Protein AF-A0A8T3KPF3-F1 (afdb_monomer)

Structure (mmCIF, N/CA/C/O backbone):
data_AF-A0A8T3KPF3-F1
#
_entry.id   AF-A0A8T3KPF3-F1
#
loop_
_atom_site.group_PDB
_atom_site.id
_atom_site.type_symbol
_atom_site.label_atom_id
_atom_site.label_alt_id
_atom_site.label_comp_id
_atom_site.label_asym_id
_atom_site.label_entity_id
_atom_site.label_seq_id
_atom_site.pdbx_PDB_ins_code
_atom_site.Cartn_x
_atom_site.Cartn_y
_atom_site.Cartn_z
_atom_site.occupancy
_atom_site.B_iso_or_equiv
_atom_site.auth_seq_id
_atom_site.auth_comp_id
_atom_site.auth_asym_id
_atom_site.auth_atom_id
_atom_site.pdbx_PDB_model_num
ATOM 1 N N . MET A 1 1 ? -35.225 -35.024 54.963 1.00 36.00 1 MET A N 1
ATOM 2 C CA . MET A 1 1 ? -33.864 -34.561 55.303 1.00 36.00 1 MET A CA 1
ATOM 3 C C . MET A 1 1 ? -32.911 -35.135 54.272 1.00 36.00 1 MET A C 1
ATOM 5 O O . MET A 1 1 ? -32.465 -36.262 54.427 1.00 36.00 1 MET A O 1
ATOM 9 N N . ILE A 1 2 ? -32.685 -34.400 53.186 1.00 33.66 2 ILE A N 1
ATOM 10 C CA . ILE A 1 2 ? -31.571 -34.663 52.273 1.00 33.66 2 ILE A CA 1
ATOM 11 C C . ILE A 1 2 ? -30.389 -33.929 52.906 1.00 33.66 2 ILE A C 1
ATOM 13 O O . ILE A 1 2 ? -30.493 -32.730 53.164 1.00 33.66 2 ILE A O 1
ATOM 17 N N . LYS A 1 3 ? -29.341 -34.662 53.288 1.00 36.44 3 LYS A N 1
ATOM 18 C CA . LYS A 1 3 ? -28.095 -34.056 53.758 1.00 36.44 3 LYS A CA 1
ATOM 19 C C . LYS A 1 3 ? -27.472 -33.318 52.574 1.00 36.44 3 LYS A C 1
ATOM 21 O O . LYS A 1 3 ? -27.215 -33.933 51.545 1.00 36.44 3 LYS A O 1
ATOM 26 N N . ASN A 1 4 ? -27.267 -32.013 52.730 1.00 40.88 4 ASN A N 1
ATOM 27 C CA . ASN A 1 4 ? -26.287 -31.277 51.943 1.00 40.88 4 ASN A CA 1
ATOM 28 C C . ASN A 1 4 ? -24.912 -31.770 52.395 1.00 40.88 4 ASN A C 1
ATOM 30 O O . ASN A 1 4 ? -24.391 -31.289 53.400 1.00 40.88 4 ASN A O 1
ATOM 34 N N . ASP A 1 5 ? -24.358 -32.749 51.689 1.00 41.69 5 ASP A N 1
ATOM 35 C CA . ASP A 1 5 ? -22.929 -33.018 51.764 1.00 41.69 5 ASP A CA 1
ATOM 36 C C . ASP A 1 5 ? -22.242 -31.923 50.939 1.00 41.69 5 ASP A C 1
ATOM 38 O O . ASP A 1 5 ? -22.226 -31.950 49.708 1.00 41.69 5 ASP A O 1
ATOM 42 N N . SER A 1 6 ? -21.748 -30.889 51.623 1.00 44.34 6 SER A N 1
ATOM 43 C CA . SER A 1 6 ? -20.812 -29.941 51.031 1.00 44.34 6 SER A CA 1
ATOM 44 C C . SER A 1 6 ? -19.500 -30.683 50.798 1.00 44.34 6 SER A C 1
ATOM 46 O O . SER A 1 6 ? -18.752 -30.936 51.741 1.00 44.34 6 SER A O 1
ATOM 48 N N . TYR A 1 7 ? -19.236 -31.073 49.554 1.00 49.81 7 TYR A N 1
ATOM 49 C CA . TYR A 1 7 ? -17.901 -31.493 49.152 1.00 49.81 7 TYR A CA 1
ATOM 50 C C . TYR A 1 7 ? -16.975 -30.274 49.255 1.00 49.81 7 TYR A C 1
ATOM 52 O O . TYR A 1 7 ? -16.998 -29.396 48.395 1.00 49.81 7 TYR A O 1
ATOM 60 N N . GLU A 1 8 ? -16.199 -30.196 50.336 1.00 51.09 8 GLU A N 1
ATOM 61 C CA . GLU A 1 8 ? -15.016 -29.340 50.400 1.00 51.09 8 GLU A CA 1
ATOM 62 C C . GLU A 1 8 ? -13.982 -29.940 49.447 1.00 51.09 8 GLU A C 1
ATOM 64 O O . GLU A 1 8 ? -13.405 -30.996 49.708 1.00 51.09 8 GLU A O 1
ATOM 69 N N . PHE A 1 9 ? -13.807 -29.306 48.291 1.00 61.09 9 PHE A N 1
ATOM 70 C CA . PHE A 1 9 ? -12.698 -29.630 47.412 1.00 61.09 9 PHE A CA 1
ATOM 71 C C . PHE A 1 9 ? -11.427 -28.991 47.971 1.00 61.09 9 PHE A C 1
ATOM 73 O O . PHE A 1 9 ? -11.383 -27.781 48.183 1.00 61.09 9 PHE A O 1
ATOM 80 N N . ASP A 1 10 ? -10.400 -29.808 48.189 1.00 79.00 10 ASP A N 1
ATOM 81 C CA . ASP A 1 10 ? -9.065 -29.330 48.533 1.00 79.00 10 ASP A CA 1
ATOM 82 C C . ASP A 1 10 ? -8.469 -28.581 47.328 1.00 79.00 10 ASP A C 1
ATOM 84 O O . ASP A 1 10 ? -8.358 -29.132 46.225 1.00 79.00 10 ASP A O 1
ATOM 88 N N . ALA A 1 11 ? -8.127 -27.307 47.530 1.00 74.31 11 ALA A N 1
ATOM 89 C CA . ALA A 1 11 ? -7.585 -26.442 46.489 1.00 74.31 11 ALA A CA 1
ATOM 90 C C . ALA A 1 11 ? -6.281 -27.006 45.904 1.00 74.31 11 ALA A C 1
ATOM 92 O O . ALA A 1 11 ? -6.088 -26.937 44.689 1.00 74.31 11 ALA A O 1
ATOM 93 N N . ASP A 1 12 ? -5.443 -27.643 46.726 1.00 77.44 12 ASP A N 1
ATOM 94 C CA . ASP A 1 12 ? -4.173 -28.222 46.281 1.00 77.44 12 ASP A CA 1
ATOM 95 C C . ASP A 1 12 ? -4.405 -29.439 45.375 1.00 77.44 12 ASP A C 1
ATOM 97 O O . ASP A 1 12 ? -3.688 -29.650 44.395 1.00 77.44 12 ASP A O 1
ATOM 101 N N . VAL A 1 13 ? -5.460 -30.217 45.640 1.00 81.19 13 VAL A N 1
ATOM 102 C CA . VAL A 1 13 ? -5.858 -31.351 44.791 1.00 81.19 13 VAL A CA 1
ATOM 103 C C . VAL A 1 13 ? -6.351 -30.864 43.429 1.00 81.19 13 VAL A C 1
ATOM 105 O O . VAL A 1 13 ? -6.004 -31.455 42.406 1.00 81.19 13 VAL A O 1
ATOM 108 N N . ILE A 1 14 ? -7.120 -29.771 43.391 1.00 78.62 14 ILE A N 1
ATOM 109 C CA . ILE A 1 14 ? -7.579 -29.171 42.131 1.00 78.62 14 ILE A CA 1
ATOM 110 C C . ILE A 1 14 ? -6.399 -28.596 41.341 1.00 78.62 14 ILE A C 1
ATOM 112 O O . ILE A 1 14 ? -6.307 -28.830 40.137 1.00 78.62 14 ILE A O 1
ATOM 116 N N . ILE A 1 15 ? -5.495 -27.864 41.997 1.00 76.56 15 ILE A N 1
ATOM 117 C CA . ILE A 1 15 ? -4.329 -27.253 41.346 1.00 76.56 15 ILE A CA 1
ATOM 118 C C . ILE A 1 15 ? -3.427 -28.334 40.747 1.00 76.56 15 ILE A C 1
ATOM 120 O O . ILE A 1 15 ? -3.100 -28.261 39.562 1.00 76.56 15 ILE A O 1
ATOM 124 N N . ASN A 1 16 ? -3.097 -29.377 41.513 1.00 77.31 16 ASN A N 1
ATOM 125 C CA . ASN A 1 16 ? -2.282 -30.484 41.013 1.00 77.31 16 ASN A CA 1
ATOM 126 C C . ASN A 1 16 ? -2.978 -31.232 39.869 1.00 77.31 16 ASN A C 1
ATOM 128 O O . ASN A 1 16 ? -2.337 -31.566 38.878 1.00 77.31 16 ASN A O 1
ATOM 132 N N . TRP A 1 17 ? -4.299 -31.423 39.932 1.00 83.06 17 TRP A N 1
ATOM 133 C CA . TRP A 1 17 ? -5.056 -32.016 38.826 1.00 83.06 17 TRP A CA 1
ATOM 134 C C . TRP A 1 17 ? -5.018 -31.155 37.550 1.00 83.06 17 TRP A C 1
ATOM 136 O O . TRP A 1 17 ? -4.833 -31.685 36.450 1.00 83.06 17 TRP A O 1
ATOM 146 N N . LEU A 1 18 ? -5.141 -29.830 37.680 1.00 79.81 18 LEU A N 1
ATOM 147 C CA . LEU A 1 18 ? -5.046 -28.896 36.555 1.00 79.81 18 LEU A CA 1
ATOM 148 C C . LEU A 1 18 ? -3.642 -28.873 35.930 1.00 79.81 18 LEU A C 1
ATOM 150 O O . LEU A 1 18 ? -3.539 -28.723 34.713 1.00 79.81 18 LEU A O 1
ATOM 154 N N . ILE A 1 19 ? -2.584 -29.053 36.725 1.00 76.69 19 ILE A N 1
ATOM 155 C CA . ILE A 1 19 ? -1.193 -29.121 36.247 1.00 76.69 19 ILE A CA 1
ATOM 156 C C . ILE A 1 19 ? -0.899 -30.483 35.603 1.00 76.69 19 ILE A C 1
ATOM 158 O O . ILE A 1 19 ? -0.459 -30.549 34.458 1.00 76.69 19 ILE A O 1
ATOM 162 N N . GLU A 1 20 ? -1.147 -31.579 36.322 1.00 78.69 20 GLU A N 1
ATOM 163 C CA . GLU A 1 20 ? -0.654 -32.914 35.958 1.00 78.69 20 GLU A CA 1
ATOM 164 C C . GLU A 1 20 ? -1.569 -33.660 34.985 1.00 78.69 20 GLU A C 1
ATOM 166 O O . GLU A 1 20 ? -1.090 -34.426 34.152 1.00 78.69 20 GLU A O 1
ATOM 171 N N . SER A 1 21 ? -2.888 -33.476 35.105 1.00 78.62 21 SER A N 1
ATOM 172 C CA . SER A 1 21 ? -3.870 -34.257 34.339 1.00 78.62 21 SER A CA 1
ATOM 173 C C . SER A 1 21 ? -4.486 -33.482 33.179 1.00 78.62 21 SER A C 1
ATOM 175 O O . SER A 1 21 ? -4.830 -34.086 32.167 1.00 78.62 21 SER A O 1
ATOM 177 N N . GLN A 1 22 ? -4.667 -32.167 33.329 1.00 76.06 22 GLN A N 1
ATOM 178 C CA . GLN A 1 22 ? -5.282 -31.322 32.297 1.00 76.06 22 GLN A CA 1
ATOM 179 C C . GLN A 1 22 ? -4.276 -30.463 31.527 1.00 76.06 22 GLN A C 1
ATOM 181 O O . GLN A 1 22 ? -4.659 -29.866 30.525 1.00 76.06 22 GLN A O 1
ATOM 186 N N . TYR A 1 23 ? -3.018 -30.377 31.986 1.00 75.88 23 TYR A N 1
ATOM 187 C CA . TYR A 1 23 ? -1.991 -29.481 31.433 1.00 75.88 23 TYR A CA 1
ATOM 188 C C . TYR A 1 23 ? -2.485 -28.032 31.268 1.00 75.88 23 TYR A C 1
ATOM 190 O O . TYR A 1 23 ? -2.052 -27.301 30.382 1.00 75.88 23 TYR A O 1
ATOM 198 N N . PHE A 1 24 ? -3.428 -27.625 32.120 1.00 78.38 24 PHE A N 1
ATOM 199 C CA . PHE A 1 24 ? -4.130 -26.349 32.043 1.00 78.38 24 PHE A CA 1
ATOM 200 C C . PHE A 1 24 ? -3.320 -25.213 32.686 1.00 78.38 24 PHE A C 1
ATOM 202 O O . PHE A 1 24 ? -3.465 -24.044 32.329 1.00 78.38 24 PHE A O 1
ATOM 209 N N . MET A 1 25 ? -2.435 -25.561 33.621 1.00 80.00 25 MET A N 1
ATOM 210 C CA . MET A 1 25 ? -1.477 -24.650 34.239 1.00 80.00 25 MET A CA 1
ATOM 211 C C . MET A 1 25 ? -0.065 -25.231 34.160 1.00 80.00 25 MET A C 1
ATOM 213 O O . MET A 1 25 ? 0.122 -26.444 34.228 1.00 80.00 25 MET A O 1
ATOM 217 N N . ALA A 1 26 ? 0.923 -24.352 34.041 1.00 78.44 26 ALA A N 1
ATOM 218 C CA . ALA A 1 26 ? 2.338 -24.667 34.060 1.00 78.44 26 ALA A CA 1
ATOM 219 C C . ALA A 1 26 ? 3.015 -23.924 35.226 1.00 78.44 26 ALA A C 1
ATOM 221 O O . ALA A 1 26 ? 2.761 -22.732 35.419 1.00 78.44 26 ALA A O 1
ATOM 222 N N . PRO A 1 27 ? 3.879 -24.591 36.006 1.00 76.31 27 PRO A N 1
ATOM 223 C CA . PRO A 1 27 ? 4.691 -23.914 37.006 1.00 76.31 27 PRO A CA 1
ATOM 224 C C . PRO A 1 27 ? 5.767 -23.063 36.326 1.00 76.31 27 PRO A C 1
ATOM 226 O O . PRO A 1 27 ? 6.567 -23.574 35.542 1.00 76.31 27 PRO A O 1
ATOM 229 N N . ILE A 1 28 ? 5.797 -21.768 36.643 1.00 74.75 28 ILE A N 1
ATOM 230 C CA . ILE A 1 28 ? 6.872 -20.849 36.232 1.00 74.75 28 ILE A CA 1
ATOM 231 C C . ILE A 1 28 ? 8.009 -20.900 37.259 1.00 74.75 28 ILE A C 1
ATOM 233 O O . ILE A 1 28 ? 9.189 -20.868 36.911 1.00 74.75 28 ILE A O 1
ATOM 237 N N . SER A 1 29 ? 7.649 -20.999 38.540 1.00 72.56 29 SER A N 1
ATOM 238 C CA . SER A 1 29 ? 8.565 -21.103 39.676 1.00 72.56 29 SER A CA 1
ATOM 239 C C . SER A 1 29 ? 7.981 -22.055 40.731 1.00 72.56 29 SER A C 1
ATOM 241 O O . SER A 1 29 ? 6.898 -22.606 40.546 1.00 72.56 29 SER A O 1
ATOM 243 N N . MET A 1 30 ? 8.669 -22.259 41.862 1.00 64.19 30 MET A N 1
ATOM 244 C CA . MET A 1 30 ? 8.108 -23.045 42.978 1.00 64.19 30 MET A CA 1
ATOM 245 C C . MET A 1 30 ? 6.874 -22.396 43.633 1.00 64.19 30 MET A C 1
ATOM 247 O O . MET A 1 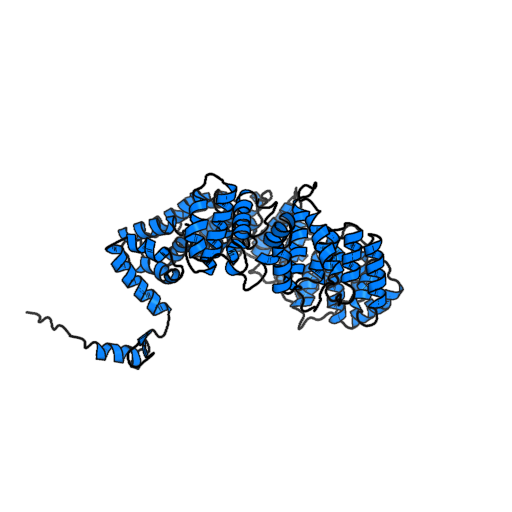30 ? 6.217 -23.055 44.434 1.00 64.19 30 MET A O 1
ATOM 251 N N . GLN A 1 31 ? 6.584 -21.123 43.345 1.00 69.56 31 GLN A N 1
ATOM 252 C CA . GLN A 1 31 ? 5.471 -20.377 43.946 1.00 69.56 31 GLN A CA 1
ATOM 253 C C . GLN A 1 31 ? 4.510 -19.777 42.912 1.00 69.56 31 GLN A C 1
ATOM 255 O O . GLN A 1 31 ? 3.416 -19.365 43.288 1.00 69.56 31 GLN A O 1
ATOM 260 N N . ASP A 1 32 ? 4.880 -19.775 41.628 1.00 74.75 32 ASP A N 1
ATOM 261 C CA . ASP A 1 32 ? 4.111 -19.124 40.570 1.00 74.75 32 ASP A CA 1
ATOM 262 C C . ASP A 1 32 ? 3.613 -20.133 39.535 1.00 74.75 32 ASP A C 1
ATOM 264 O O . ASP A 1 32 ? 4.378 -20.942 38.998 1.00 74.75 32 ASP A O 1
ATOM 268 N N . LEU A 1 33 ? 2.327 -20.026 39.213 1.00 77.88 33 LEU A N 1
ATOM 269 C CA . LEU A 1 33 ? 1.657 -20.776 38.157 1.00 77.88 33 LEU A CA 1
ATOM 270 C C . LEU A 1 33 ? 1.232 -19.812 37.047 1.00 77.88 33 LEU A C 1
ATOM 272 O O . LEU A 1 33 ? 0.751 -18.714 37.323 1.00 77.88 33 LEU A O 1
ATOM 276 N N . SER A 1 34 ? 1.344 -20.245 35.795 1.00 80.12 34 SER A N 1
ATOM 277 C CA . SER A 1 34 ? 0.687 -19.605 34.652 1.00 80.12 34 SER A CA 1
ATOM 278 C C . SER A 1 34 ? -0.264 -20.567 33.968 1.00 80.12 34 SER A C 1
ATOM 280 O O . SER A 1 34 ? -0.073 -21.779 34.011 1.00 80.12 34 SER A O 1
ATOM 282 N N . PHE A 1 35 ? -1.250 -20.039 33.251 1.00 82.88 35 PHE A N 1
ATOM 283 C CA . PHE A 1 35 ? -1.960 -20.839 32.257 1.00 82.88 35 PHE A CA 1
ATOM 284 C C . PHE A 1 35 ? -1.015 -21.215 31.113 1.00 82.88 35 PHE A C 1
ATOM 286 O O . PHE A 1 35 ? -0.095 -20.463 30.786 1.00 82.88 35 PHE A O 1
ATOM 293 N N . PHE A 1 36 ? -1.231 -22.379 30.498 1.00 80.62 36 PHE A N 1
ATOM 294 C CA . PHE A 1 36 ? -0.390 -22.828 29.380 1.00 80.62 36 PHE A CA 1
ATOM 295 C C . PHE A 1 36 ? -0.570 -21.978 28.111 1.00 80.62 36 PHE A C 1
ATOM 297 O O . PHE A 1 36 ? 0.268 -22.031 27.215 1.00 80.62 36 PHE A O 1
ATOM 304 N N . HIS A 1 37 ? -1.664 -21.213 28.024 1.00 81.19 37 HIS A N 1
ATOM 305 C CA . HIS A 1 37 ? -1.962 -20.341 26.895 1.00 81.19 37 HIS A CA 1
ATOM 306 C C . HIS A 1 37 ? -2.578 -19.016 27.358 1.00 81.19 37 HIS A C 1
ATOM 308 O O . HIS A 1 37 ? -3.448 -18.997 28.230 1.00 81.19 37 HIS A O 1
ATOM 314 N N . GLN A 1 38 ? -2.157 -17.908 26.742 1.00 83.62 38 GLN A N 1
ATOM 315 C CA . GLN A 1 38 ? -2.571 -16.550 27.115 1.00 83.62 38 GLN A CA 1
ATOM 316 C C . GLN A 1 38 ? -4.083 -16.320 26.978 1.00 83.62 38 GLN A C 1
ATOM 318 O O . GLN A 1 38 ? -4.679 -15.690 27.848 1.00 83.62 38 GLN A O 1
ATOM 323 N N . SER A 1 39 ? -4.724 -16.898 25.958 1.00 85.25 39 SER A N 1
ATOM 324 C CA . SER A 1 39 ? -6.174 -16.743 25.752 1.00 85.25 39 SER A CA 1
ATOM 325 C C . SER A 1 39 ? -7.023 -17.251 26.925 1.00 85.25 39 SER A C 1
ATOM 327 O O . SER A 1 39 ? -8.128 -16.763 27.145 1.00 85.25 39 SER A O 1
ATOM 329 N N . ILE A 1 40 ? -6.514 -18.203 27.718 1.00 85.50 40 ILE A N 1
ATOM 330 C CA . ILE A 1 40 ? -7.192 -18.675 28.933 1.00 85.50 40 ILE A CA 1
ATOM 331 C C . ILE A 1 40 ? -7.160 -17.588 30.003 1.00 85.50 40 ILE A C 1
ATOM 333 O O . ILE A 1 40 ? -8.186 -17.303 30.621 1.00 85.50 40 ILE A O 1
ATOM 337 N N . THR A 1 41 ? -5.994 -16.966 30.194 1.00 87.19 41 THR A N 1
ATOM 338 C CA . THR A 1 41 ? -5.837 -15.816 31.086 1.00 87.19 41 THR A CA 1
ATOM 339 C C . THR A 1 41 ? -6.793 -14.702 30.682 1.00 87.19 41 THR A C 1
ATOM 341 O O . THR A 1 41 ? -7.504 -14.181 31.534 1.00 87.19 41 THR A O 1
ATOM 344 N N . GLU A 1 42 ? -6.863 -14.378 29.389 1.00 89.75 42 GLU A N 1
ATOM 345 C CA . GLU A 1 42 ? -7.723 -13.312 28.865 1.00 89.75 42 GLU A CA 1
ATOM 346 C C . GLU A 1 42 ? -9.210 -13.616 29.069 1.00 89.75 42 GLU A C 1
ATOM 348 O O . GLU A 1 42 ? -9.957 -12.762 29.543 1.00 89.75 42 GLU A O 1
ATOM 353 N N . PHE A 1 43 ? -9.641 -14.850 28.802 1.00 89.75 43 PHE A N 1
ATOM 354 C CA . PHE A 1 43 ? -11.026 -15.274 29.002 1.00 89.75 43 PHE A CA 1
ATOM 355 C C . PHE A 1 43 ? -11.444 -15.249 30.483 1.00 89.75 43 PHE A C 1
ATOM 357 O O . PHE A 1 43 ? -12.547 -14.814 30.825 1.00 89.75 43 PHE A O 1
ATOM 364 N N . LEU A 1 44 ? -10.567 -15.694 31.389 1.00 90.06 44 LEU A N 1
ATOM 365 C CA . LEU A 1 44 ? -10.825 -15.645 32.832 1.00 90.06 44 LEU A CA 1
ATOM 366 C C . LEU A 1 44 ? -10.785 -14.210 33.370 1.00 90.06 44 LEU A C 1
ATOM 368 O O . LEU A 1 44 ? -11.629 -13.846 34.191 1.00 90.06 44 LEU A O 1
ATOM 372 N N . ALA A 1 45 ? -9.859 -13.386 32.875 1.00 92.06 45 ALA A N 1
ATOM 373 C CA . ALA A 1 45 ? -9.807 -11.961 33.177 1.00 92.06 45 ALA A CA 1
ATOM 374 C C . ALA A 1 45 ? -11.083 -11.251 32.708 1.00 92.06 45 ALA A C 1
ATOM 376 O O . ALA A 1 45 ? -11.609 -10.422 33.442 1.00 92.06 45 ALA A O 1
ATOM 377 N N . ALA A 1 46 ? -11.637 -11.630 31.554 1.00 95.00 46 ALA A N 1
ATOM 378 C CA . ALA A 1 46 ? -12.871 -11.053 31.028 1.00 95.00 46 ALA A CA 1
ATOM 379 C C . ALA A 1 46 ? -14.065 -11.374 31.923 1.00 95.00 46 ALA A C 1
ATOM 381 O O . ALA A 1 46 ? -14.881 -10.502 32.213 1.00 95.00 46 ALA A O 1
ATOM 382 N N . ARG A 1 47 ? -14.131 -12.605 32.445 1.00 94.75 47 ARG A N 1
ATOM 383 C CA . ARG A 1 47 ? -15.140 -12.980 33.439 1.00 94.75 47 ARG A CA 1
ATOM 384 C C . ARG A 1 47 ? -14.995 -12.176 34.727 1.00 94.75 47 ARG A C 1
ATOM 386 O O . ARG A 1 47 ? -15.997 -11.727 35.277 1.00 94.75 47 ARG A O 1
ATOM 393 N N . TYR A 1 48 ? -13.772 -12.024 35.228 1.00 94.44 48 TYR A N 1
ATOM 394 C CA . TYR A 1 48 ? -13.525 -11.234 36.432 1.00 94.44 48 TYR A CA 1
ATOM 395 C C . TYR A 1 48 ? -13.916 -9.767 36.216 1.00 94.44 48 TYR A C 1
ATOM 397 O O . TYR A 1 48 ? -14.637 -9.199 37.033 1.00 94.44 48 TYR A O 1
ATOM 405 N N . LEU A 1 49 ? -13.511 -9.184 35.087 1.00 95.12 49 LEU A N 1
ATOM 406 C CA . LEU A 1 49 ? -13.833 -7.813 34.710 1.00 95.12 49 LEU A CA 1
ATOM 407 C C . LEU A 1 49 ? -15.342 -7.605 34.532 1.00 95.12 49 LEU A C 1
ATOM 409 O O . LEU A 1 49 ? -15.852 -6.588 34.981 1.00 95.12 49 LEU A O 1
ATOM 413 N N . ALA A 1 50 ? -16.068 -8.573 33.967 1.00 95.00 50 ALA A N 1
ATOM 414 C CA . ALA A 1 50 ? -17.526 -8.526 33.870 1.00 95.00 50 ALA A CA 1
ATOM 415 C C . ALA A 1 50 ? -18.192 -8.413 35.254 1.00 95.00 50 ALA A C 1
ATOM 417 O O . ALA A 1 50 ? -19.031 -7.541 35.458 1.00 95.00 50 ALA A O 1
ATOM 418 N N . ILE A 1 51 ? -17.753 -9.223 36.228 1.00 95.19 51 ILE A N 1
ATOM 419 C CA . ILE A 1 51 ? -18.258 -9.167 37.614 1.00 95.19 51 ILE A CA 1
ATOM 420 C C . ILE A 1 51 ? -17.979 -7.799 38.250 1.00 95.19 51 ILE A C 1
ATOM 422 O O . ILE A 1 51 ? -18.818 -7.276 38.979 1.00 95.19 51 ILE A O 1
ATOM 426 N N . GLN A 1 52 ? -16.800 -7.223 38.000 1.00 94.62 52 GLN A N 1
ATOM 427 C CA . GLN A 1 52 ? -16.468 -5.888 38.504 1.00 94.62 52 GLN A CA 1
ATOM 428 C C . GLN A 1 52 ? -17.308 -4.802 37.820 1.00 94.62 52 GLN A C 1
ATOM 430 O O . GLN A 1 52 ? -17.829 -3.924 38.496 1.00 94.62 52 GLN A O 1
ATOM 435 N N . TYR A 1 53 ? -17.497 -4.892 36.502 1.00 94.62 53 TYR A N 1
ATOM 436 C CA . TYR A 1 53 ? -18.277 -3.934 35.718 1.00 94.62 53 TYR A CA 1
ATOM 437 C C . TYR A 1 53 ? -19.751 -3.874 36.142 1.00 94.62 53 TYR A C 1
ATOM 439 O O . TYR A 1 53 ? -20.338 -2.794 36.190 1.00 94.62 53 TYR A O 1
ATOM 447 N N . GLU A 1 54 ? -20.350 -5.017 36.491 1.00 92.69 54 GLU A N 1
ATOM 448 C CA . GLU A 1 54 ? -21.715 -5.077 37.038 1.00 92.69 54 GLU A CA 1
ATOM 449 C C . GLU A 1 54 ? -21.854 -4.324 38.373 1.00 92.69 54 GLU A C 1
ATOM 451 O O . GLU A 1 54 ? -22.933 -3.834 38.704 1.00 92.69 54 GLU A O 1
ATOM 456 N N . GLN A 1 55 ? -20.768 -4.208 39.145 1.00 92.38 55 GLN A N 1
ATOM 457 C CA . GLN A 1 55 ? -20.746 -3.478 40.416 1.00 92.38 55 GLN A CA 1
ATOM 458 C C . GLN A 1 55 ? -20.403 -1.999 40.221 1.00 92.38 55 GLN A C 1
ATOM 460 O O . GLN A 1 55 ? -21.003 -1.135 40.862 1.00 92.38 55 GLN A O 1
ATOM 465 N N . ASP A 1 56 ? -19.450 -1.713 39.335 1.00 92.00 56 ASP A N 1
ATOM 466 C CA . ASP A 1 56 ? -18.975 -0.375 39.017 1.00 92.00 56 ASP A CA 1
ATOM 467 C C . ASP A 1 56 ? -18.637 -0.261 37.526 1.00 92.00 56 ASP A C 1
ATOM 469 O O . ASP A 1 56 ? -17.603 -0.729 37.048 1.00 92.00 56 ASP A O 1
ATOM 473 N N . LYS A 1 57 ? -19.501 0.437 36.787 1.00 89.38 57 LYS A N 1
ATOM 474 C CA . LYS A 1 57 ? -19.341 0.636 35.342 1.00 89.38 57 LYS A CA 1
ATOM 475 C C . LYS A 1 57 ? -18.118 1.484 34.982 1.00 89.38 57 LYS A C 1
ATOM 477 O O . LYS A 1 57 ? -17.657 1.420 33.844 1.00 89.38 57 LYS A O 1
ATOM 482 N N . THR A 1 58 ? -17.592 2.283 35.914 1.00 88.69 58 THR A N 1
ATOM 483 C CA . THR A 1 58 ? -16.471 3.196 35.641 1.00 88.69 58 THR A CA 1
ATOM 484 C C . THR A 1 58 ? -15.156 2.461 35.395 1.00 88.69 58 THR A C 1
ATOM 486 O O . THR A 1 58 ? -14.304 2.991 34.680 1.00 88.69 58 THR A O 1
ATOM 489 N N . ILE A 1 59 ? -15.036 1.208 35.857 1.00 90.75 59 ILE A N 1
ATOM 490 C CA . ILE A 1 59 ? -13.854 0.365 35.628 1.00 90.75 59 ILE A CA 1
ATOM 491 C C . ILE A 1 59 ? -13.538 0.192 34.138 1.00 90.75 59 ILE A C 1
ATOM 493 O O . ILE A 1 59 ? -12.377 0.065 33.757 1.00 90.75 59 ILE A O 1
ATOM 497 N N . LEU A 1 60 ? -14.563 0.225 33.279 1.00 89.50 60 LEU A N 1
ATOM 498 C CA . LEU A 1 60 ? -14.388 0.107 31.837 1.00 89.50 60 LEU A CA 1
ATOM 499 C C . LEU A 1 60 ? -13.573 1.275 31.269 1.00 89.50 60 LEU A C 1
ATOM 501 O O . LEU A 1 60 ? -12.696 1.049 30.440 1.00 89.50 60 LEU A O 1
ATOM 505 N N . ASN A 1 61 ? -13.797 2.497 31.761 1.00 85.88 61 ASN A N 1
ATOM 506 C CA . ASN A 1 61 ? -13.052 3.675 31.313 1.00 85.88 61 ASN A CA 1
ATOM 507 C C . ASN A 1 61 ? -11.563 3.545 31.643 1.00 85.88 61 ASN A C 1
ATOM 509 O O . ASN A 1 61 ? -10.722 3.910 30.830 1.00 85.88 61 ASN A O 1
ATOM 513 N N . GLU A 1 62 ? -11.234 2.996 32.814 1.00 85.75 62 GLU A N 1
ATOM 514 C CA . GLU A 1 62 ? -9.845 2.791 33.228 1.00 85.75 62 GLU A CA 1
ATOM 515 C C . GLU A 1 62 ? -9.139 1.746 32.360 1.00 85.75 62 GLU A C 1
ATOM 517 O O . GLU A 1 62 ? -8.002 1.964 31.942 1.00 85.75 62 GLU A O 1
ATOM 522 N N . GLN A 1 63 ? -9.809 0.627 32.059 1.00 90.00 63 GLN A N 1
ATOM 523 C CA . GLN A 1 63 ? -9.199 -0.438 31.257 1.00 90.00 63 GLN A CA 1
ATOM 524 C C . GLN A 1 63 ? -9.083 -0.064 29.778 1.00 90.00 63 GLN A C 1
ATOM 526 O O . GLN A 1 63 ? -8.094 -0.427 29.142 1.00 90.00 63 GLN A O 1
ATOM 531 N N . LEU A 1 64 ? -10.031 0.712 29.242 1.00 87.88 64 LEU A N 1
ATOM 532 C CA . LEU A 1 64 ? -9.990 1.171 27.851 1.00 87.88 64 LEU A CA 1
ATOM 533 C C . LEU A 1 64 ? -8.774 2.051 27.548 1.00 87.88 64 LEU A C 1
ATOM 535 O O . LEU A 1 64 ? -8.277 2.020 26.423 1.00 87.88 64 LEU A O 1
ATOM 539 N N . LEU A 1 65 ? -8.219 2.753 28.543 1.00 86.56 65 LEU A N 1
ATOM 540 C CA . LEU A 1 65 ? -7.000 3.551 28.368 1.00 86.56 65 LEU A CA 1
ATOM 541 C C . LEU A 1 65 ? -5.796 2.726 27.898 1.00 86.56 65 LEU A C 1
ATOM 543 O O . LEU A 1 65 ? -4.859 3.298 27.343 1.00 86.56 65 LEU A O 1
ATOM 547 N N . SER A 1 66 ? -5.774 1.406 28.112 1.00 88.19 66 SER A N 1
ATOM 548 C CA . SER A 1 66 ? -4.666 0.554 27.678 1.00 88.19 66 SER A CA 1
ATOM 549 C C . SER A 1 66 ? -5.104 -0.497 26.666 1.00 88.19 66 SER A C 1
ATOM 551 O O . SER A 1 66 ? -5.914 -1.368 26.969 1.00 88.19 66 SER A O 1
ATOM 553 N N . ALA A 1 67 ? -4.430 -0.505 25.513 1.00 85.75 67 ALA A N 1
ATOM 554 C CA . ALA A 1 67 ? -4.630 -1.497 24.453 1.00 85.75 67 ALA A CA 1
ATOM 555 C C . ALA A 1 67 ? -4.298 -2.941 24.888 1.00 85.75 67 ALA A C 1
ATOM 557 O O . ALA A 1 67 ? -4.657 -3.917 24.237 1.00 85.75 67 ALA A O 1
ATOM 558 N N . ARG A 1 68 ? -3.624 -3.114 26.034 1.00 86.31 68 ARG A N 1
ATOM 559 C CA . ARG A 1 68 ? -3.313 -4.438 26.598 1.00 86.31 68 ARG A CA 1
ATOM 560 C C . ARG A 1 68 ? -4.557 -5.209 27.035 1.00 86.31 68 ARG A C 1
ATOM 562 O O . ARG A 1 68 ? -4.485 -6.427 27.168 1.00 86.31 68 ARG A O 1
ATOM 569 N N . TRP A 1 69 ? -5.663 -4.513 27.289 1.00 90.69 69 TRP A N 1
ATOM 570 C CA . TRP A 1 69 ? -6.917 -5.130 27.708 1.00 90.69 69 TRP A CA 1
ATOM 571 C C . TRP A 1 69 ? -7.828 -5.499 26.543 1.00 90.69 69 TRP A C 1
ATOM 573 O O . TRP A 1 69 ? -8.848 -6.132 26.786 1.00 90.69 69 TRP A O 1
ATOM 583 N N . ASP A 1 70 ? -7.478 -5.171 25.301 1.00 91.25 70 ASP A N 1
ATOM 584 C CA . ASP A 1 70 ? -8.394 -5.277 24.161 1.00 91.25 70 ASP A CA 1
ATOM 585 C C . ASP A 1 70 ? -8.982 -6.676 24.016 1.00 91.25 70 ASP A C 1
ATOM 587 O O . ASP A 1 70 ? -10.200 -6.831 24.037 1.00 91.25 70 ASP A O 1
ATOM 591 N N . TYR A 1 71 ? -8.141 -7.714 24.004 1.00 90.44 71 TYR A N 1
ATOM 592 C CA . TYR A 1 71 ? -8.616 -9.099 23.937 1.00 90.44 71 TYR A CA 1
ATOM 593 C C . TYR A 1 71 ? -9.521 -9.482 25.109 1.00 90.44 71 TYR A C 1
ATOM 595 O O . TYR A 1 71 ? -10.502 -10.195 24.919 1.00 90.44 71 TYR A O 1
ATOM 603 N N . VAL A 1 72 ? -9.238 -8.985 26.315 1.00 94.06 72 VAL A N 1
ATOM 604 C CA . VAL A 1 72 ? -10.096 -9.207 27.484 1.00 94.06 72 VAL A CA 1
ATOM 605 C C . VAL A 1 72 ? -11.454 -8.538 27.276 1.00 94.06 72 VAL A C 1
ATOM 607 O O . VAL A 1 72 ? -12.489 -9.164 27.498 1.00 94.06 72 VAL A O 1
ATOM 610 N N . LEU A 1 73 ? -11.455 -7.285 26.817 1.00 94.50 73 LEU A N 1
ATOM 611 C CA . LEU A 1 73 ? -12.652 -6.480 26.582 1.00 94.50 73 LEU A CA 1
ATOM 612 C C . LEU A 1 73 ? -13.563 -7.108 25.516 1.00 94.50 73 LEU A C 1
ATOM 614 O O . LEU A 1 73 ? -14.775 -7.142 25.710 1.00 94.50 73 LEU A O 1
ATOM 618 N N . LEU A 1 74 ? -13.002 -7.728 24.471 1.00 93.69 74 LEU A N 1
ATOM 619 C CA . LEU A 1 74 ? -13.782 -8.475 23.472 1.00 93.69 74 LEU A CA 1
ATOM 620 C C . LEU A 1 74 ? -14.652 -9.583 24.091 1.00 93.69 74 LEU A C 1
ATOM 622 O O . LEU A 1 74 ? -15.768 -9.823 23.631 1.00 93.69 74 LEU A O 1
ATOM 626 N N . TYR A 1 75 ? -14.163 -10.249 25.143 1.00 92.94 75 TYR A N 1
ATOM 627 C CA . TYR A 1 75 ? -14.860 -11.367 25.785 1.00 92.94 75 TYR A CA 1
ATOM 628 C C . TYR A 1 75 ? -15.791 -10.955 26.929 1.00 92.94 75 TYR A C 1
ATOM 630 O O . TYR A 1 75 ? -16.631 -11.759 27.331 1.00 92.94 75 TYR A O 1
ATOM 638 N N . VAL A 1 76 ? -15.688 -9.736 27.469 1.00 94.69 76 VAL A N 1
ATOM 639 C CA . VAL A 1 76 ? -16.548 -9.280 28.581 1.00 94.69 76 VAL A CA 1
ATOM 640 C C . VAL A 1 76 ? -18.049 -9.457 28.277 1.00 94.69 76 VAL A C 1
ATOM 642 O O . VAL A 1 76 ? -18.749 -10.023 29.125 1.00 94.69 76 VAL A O 1
ATOM 645 N N . PRO A 1 77 ? -18.568 -9.097 27.080 1.00 92.75 77 PRO A N 1
ATOM 646 C CA . PRO A 1 77 ? -19.984 -9.269 26.744 1.00 92.75 77 PRO A CA 1
ATOM 647 C C . PRO A 1 77 ? -20.523 -10.695 26.887 1.00 92.75 77 PRO A C 1
ATOM 649 O O . PRO A 1 77 ? -21.717 -10.877 27.109 1.00 92.75 77 PRO A O 1
ATOM 652 N N . VAL A 1 78 ? -19.659 -11.712 26.792 1.00 92.62 78 VAL A N 1
ATOM 653 C CA . VAL A 1 78 ? -20.018 -13.137 26.916 1.00 92.62 78 VAL A CA 1
ATOM 654 C C . VAL A 1 78 ? -20.593 -13.467 28.299 1.00 92.62 78 VAL A C 1
ATOM 656 O O . VAL A 1 78 ? -21.318 -14.465 28.440 1.00 92.62 78 VAL A O 1
ATOM 659 N N . PHE A 1 79 ? -20.241 -12.672 29.312 1.00 93.44 79 PHE A N 1
ATOM 660 C CA . PHE A 1 79 ? -20.557 -12.910 30.721 1.00 93.44 79 PHE A CA 1
ATOM 661 C C . PHE A 1 79 ? -21.599 -11.954 31.305 1.00 93.44 79 PHE A C 1
ATOM 663 O O . PHE A 1 79 ? -22.123 -12.257 32.371 1.00 93.44 79 PHE A O 1
ATOM 670 N N . LEU A 1 80 ? -21.898 -10.847 30.625 1.00 93.19 80 LEU A N 1
ATOM 671 C CA . LEU A 1 80 ? -22.845 -9.837 31.099 1.00 93.19 80 LEU A CA 1
ATOM 672 C C . LEU A 1 80 ? -24.298 -10.254 30.852 1.00 93.19 80 LEU A C 1
ATOM 674 O O . LEU A 1 80 ? -24.594 -10.982 29.904 1.00 93.19 80 LEU A O 1
ATOM 678 N N . ASP A 1 81 ? -25.224 -9.748 31.663 1.00 91.19 81 ASP A N 1
ATOM 679 C CA . ASP A 1 81 ? -26.658 -9.836 31.371 1.00 91.19 81 ASP A CA 1
ATOM 680 C C . ASP A 1 81 ? -27.108 -8.831 30.291 1.00 91.19 81 ASP A C 1
ATOM 682 O O . ASP A 1 81 ? -26.344 -7.994 29.816 1.00 91.19 81 ASP A O 1
ATOM 686 N N . LYS A 1 82 ? -28.386 -8.892 29.898 1.00 89.50 82 LYS A N 1
ATOM 687 C CA . LYS A 1 82 ? -28.943 -8.053 28.828 1.00 89.50 82 LYS A CA 1
ATOM 688 C C . LYS A 1 82 ? -28.795 -6.546 29.064 1.00 89.50 82 LYS A C 1
ATOM 690 O O . LYS A 1 82 ? -28.523 -5.827 28.103 1.00 89.50 82 LYS A O 1
ATOM 695 N N . GLU A 1 83 ? -29.025 -6.069 30.282 1.00 89.50 83 GLU A N 1
ATOM 696 C CA . GLU A 1 83 ? -28.994 -4.636 30.590 1.00 89.50 83 GLU A CA 1
ATOM 697 C C . GLU A 1 83 ? -27.551 -4.124 30.615 1.00 89.50 83 GLU A C 1
ATOM 699 O O . GLU A 1 83 ? -27.235 -3.096 30.007 1.00 89.50 83 GLU A O 1
ATOM 704 N N . HIS A 1 84 ? -26.658 -4.892 31.239 1.00 92.56 84 HIS A N 1
ATOM 705 C CA . HIS A 1 84 ? -25.242 -4.567 31.314 1.00 92.56 84 HIS A CA 1
ATOM 706 C C . HIS A 1 84 ? -24.564 -4.645 29.949 1.00 92.56 84 HIS A C 1
ATOM 708 O O . HIS A 1 84 ? -23.748 -3.780 29.650 1.00 92.56 84 HIS A O 1
ATOM 714 N N . THR A 1 85 ? -24.932 -5.598 29.084 1.00 92.44 85 THR A N 1
ATOM 715 C CA . THR A 1 85 ? -24.390 -5.660 27.718 1.00 92.44 85 THR A CA 1
ATOM 716 C C . THR A 1 85 ? -24.706 -4.388 26.930 1.00 92.44 85 THR A C 1
ATOM 718 O O . THR A 1 85 ? -23.812 -3.842 26.294 1.00 92.44 85 THR A O 1
ATOM 721 N N . VAL A 1 86 ? -25.941 -3.875 26.977 1.00 91.12 86 VAL A N 1
ATOM 722 C CA . VAL A 1 86 ? -26.291 -2.644 26.241 1.00 91.12 86 VAL A CA 1
ATOM 723 C C . VAL A 1 86 ? -25.464 -1.463 26.752 1.00 91.12 86 VAL A C 1
ATOM 725 O O . VAL A 1 86 ? -24.800 -0.796 25.966 1.00 91.12 86 VAL A O 1
ATOM 728 N N . SER A 1 87 ? -25.416 -1.277 28.075 1.00 91.25 87 SER A N 1
ATOM 729 C CA . SER A 1 87 ? -24.617 -0.216 28.699 1.00 91.25 87 SER A CA 1
ATOM 730 C C . SER A 1 87 ? -23.120 -0.330 28.384 1.00 91.25 87 SER A C 1
ATOM 732 O O . SER A 1 87 ? -22.446 0.690 28.276 1.00 91.25 87 SER A O 1
ATOM 734 N N . TYR A 1 88 ? -22.601 -1.552 28.263 1.00 93.56 88 TYR A N 1
ATOM 735 C CA . TYR A 1 88 ? -21.203 -1.832 27.946 1.00 93.56 88 TYR A CA 1
ATOM 736 C C . TYR A 1 88 ? -20.858 -1.409 26.514 1.00 93.56 88 TYR A C 1
ATOM 738 O O . TYR A 1 88 ? -19.859 -0.725 26.294 1.00 93.56 88 TYR A O 1
ATOM 746 N N . PHE A 1 89 ? -21.719 -1.748 25.550 1.00 92.81 89 PHE A N 1
ATOM 747 C CA . PHE A 1 89 ? -21.542 -1.350 24.152 1.00 92.81 89 PHE A CA 1
ATOM 748 C C . PHE A 1 89 ? -21.719 0.150 23.931 1.00 92.81 89 PHE A C 1
ATOM 750 O O . PHE A 1 89 ? -20.985 0.716 23.128 1.00 92.81 89 PHE A O 1
ATOM 757 N N . ASP A 1 90 ? -22.629 0.805 24.655 1.00 89.69 90 ASP A N 1
ATOM 758 C CA . ASP A 1 90 ? -22.782 2.261 24.577 1.00 89.69 90 ASP A CA 1
ATOM 759 C C . ASP A 1 90 ? -21.489 2.979 25.000 1.00 89.69 90 ASP A C 1
ATOM 761 O O . ASP A 1 90 ? -21.078 3.939 24.351 1.00 89.69 90 ASP A O 1
ATOM 765 N N . THR A 1 91 ? -20.817 2.502 26.056 1.00 89.88 91 THR A N 1
ATOM 766 C CA . THR A 1 91 ? -19.521 3.049 26.489 1.00 89.88 91 THR A CA 1
ATOM 767 C C . THR A 1 91 ? -18.404 2.722 25.500 1.00 89.88 91 THR A C 1
ATOM 769 O O . THR A 1 91 ? -17.636 3.614 25.148 1.00 89.88 91 THR A O 1
ATOM 772 N N . LEU A 1 92 ? -18.330 1.479 25.012 1.00 92.25 92 LEU A N 1
ATOM 773 C CA . LEU A 1 92 ? -17.347 1.096 23.997 1.00 92.25 92 LEU A CA 1
ATOM 774 C C . LEU A 1 92 ? -17.479 1.952 22.736 1.00 92.25 92 LEU A C 1
ATOM 776 O O . LEU A 1 92 ? -16.507 2.568 22.334 1.00 92.25 92 LEU A O 1
ATOM 780 N N . LEU A 1 93 ? -18.677 2.093 22.166 1.00 89.75 93 LEU A N 1
ATOM 781 C CA . LEU A 1 93 ? -18.908 2.874 20.941 1.00 89.75 93 LEU A CA 1
ATOM 782 C C . LEU A 1 93 ? -18.600 4.373 21.069 1.00 89.75 93 LEU A C 1
ATOM 784 O O . LEU A 1 93 ? -18.460 5.060 20.055 1.00 89.75 93 LEU A O 1
ATOM 788 N N . GLN A 1 94 ? -18.557 4.899 22.294 1.00 85.38 94 GLN A N 1
ATOM 789 C CA . GLN A 1 94 ? -18.170 6.285 22.559 1.00 85.38 94 GLN A CA 1
ATOM 790 C C . GLN A 1 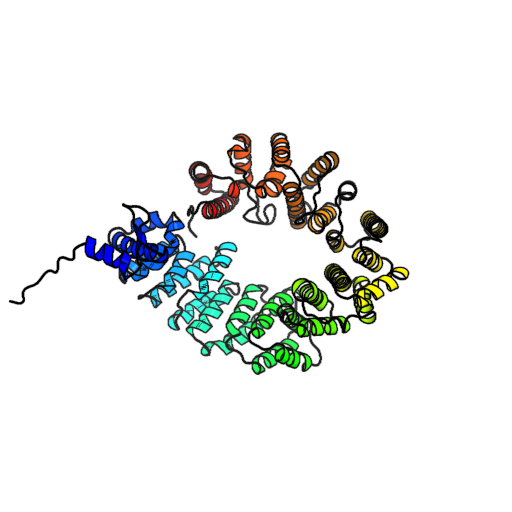94 ? -16.652 6.474 22.619 1.00 85.38 94 GLN A C 1
ATOM 792 O O . GLN A 1 94 ? -16.186 7.577 22.346 1.00 85.38 94 GLN A O 1
ATOM 797 N N . ILE A 1 95 ? -15.906 5.439 23.010 1.00 84.81 95 ILE A N 1
ATOM 798 C CA . ILE A 1 95 ? -14.463 5.519 23.272 1.00 84.81 95 ILE A CA 1
ATOM 799 C C . ILE A 1 95 ? -13.650 4.851 22.162 1.00 84.81 95 ILE A C 1
ATOM 801 O O . ILE A 1 95 ? -12.636 5.402 21.757 1.00 84.81 95 ILE A O 1
ATOM 805 N N . ASP A 1 96 ? -14.059 3.666 21.720 1.00 87.69 96 ASP A N 1
ATOM 806 C CA . ASP A 1 96 ? -13.409 2.871 20.681 1.00 87.69 96 ASP A CA 1
ATOM 807 C C . ASP A 1 96 ? -14.465 2.028 19.947 1.00 87.69 96 ASP A C 1
ATOM 809 O O . ASP A 1 96 ? -14.881 0.938 20.367 1.00 87.69 96 ASP A O 1
ATOM 813 N N . SER A 1 97 ? -14.947 2.585 18.844 1.00 88.62 97 SER A N 1
ATOM 814 C CA . SER A 1 97 ? -15.991 1.977 18.023 1.00 88.62 97 SER A CA 1
ATOM 815 C C . SER A 1 97 ? -15.525 0.730 17.257 1.00 88.62 97 SER A C 1
ATOM 817 O O . SER A 1 97 ? -16.335 -0.179 17.046 1.00 88.62 97 SER A O 1
ATOM 819 N N . ILE A 1 98 ? -14.232 0.616 16.938 1.00 89.56 98 ILE A N 1
ATOM 820 C CA . ILE A 1 98 ? -13.633 -0.583 16.332 1.00 89.56 98 ILE A CA 1
ATOM 821 C C . ILE A 1 98 ? -13.659 -1.744 17.322 1.00 89.56 98 ILE A C 1
ATOM 823 O O . ILE A 1 98 ? -14.125 -2.842 17.002 1.00 89.56 98 ILE A O 1
ATOM 827 N N . LEU A 1 99 ? -13.237 -1.503 18.564 1.00 91.31 99 LEU A N 1
ATOM 828 C CA . LEU A 1 99 ? -13.288 -2.509 19.619 1.00 91.31 99 LEU A CA 1
ATOM 829 C C . LEU A 1 99 ? -14.731 -2.958 19.887 1.00 91.31 99 LEU A C 1
ATOM 831 O O . LEU A 1 99 ? -14.976 -4.148 20.096 1.00 91.31 99 LEU A O 1
ATOM 835 N N . ALA A 1 100 ? -15.700 -2.038 19.816 1.00 92.94 100 ALA A N 1
ATOM 836 C CA . ALA A 1 100 ? -17.119 -2.372 19.903 1.00 92.94 100 ALA A CA 1
ATOM 837 C C . ALA A 1 100 ? -17.573 -3.299 18.762 1.00 92.94 100 ALA A C 1
ATOM 839 O O . ALA A 1 100 ? -18.244 -4.302 19.010 1.00 92.94 100 ALA A O 1
ATOM 840 N N . ILE A 1 101 ? -17.194 -2.998 17.516 1.00 92.50 101 ILE A N 1
ATOM 841 C CA . ILE A 1 101 ? -17.498 -3.837 16.346 1.00 92.50 101 ILE A CA 1
ATOM 842 C C . ILE A 1 101 ? -16.969 -5.254 16.555 1.00 92.50 101 ILE A C 1
ATOM 844 O O . ILE A 1 101 ? -17.733 -6.216 16.448 1.00 92.50 101 ILE A O 1
ATOM 848 N N . ARG A 1 102 ? -15.703 -5.381 16.947 1.00 92.94 102 ARG A N 1
ATOM 849 C CA . ARG A 1 102 ? -15.061 -6.678 17.183 1.00 92.94 102 ARG A CA 1
ATOM 850 C C . ARG A 1 102 ? -15.712 -7.445 18.333 1.00 92.94 102 ARG A C 1
ATOM 852 O O . ARG A 1 102 ? -15.984 -8.641 18.236 1.00 92.94 102 ARG A O 1
ATOM 859 N N . ALA A 1 103 ? -16.046 -6.752 19.422 1.00 93.06 103 ALA A N 1
ATOM 860 C CA . ALA A 1 103 ? -16.725 -7.352 20.570 1.00 93.06 103 ALA A CA 1
ATOM 861 C C . ALA A 1 103 ? -18.125 -7.882 20.208 1.00 93.06 103 ALA A C 1
ATOM 863 O O . ALA A 1 103 ? -18.617 -8.827 20.833 1.00 93.06 103 ALA A O 1
ATOM 864 N N . SER A 1 104 ? -18.775 -7.310 19.185 1.00 92.94 104 SER A N 1
ATOM 865 C CA . SER A 1 104 ? -20.117 -7.723 18.759 1.00 92.94 104 SER A CA 1
ATOM 866 C C . SER A 1 104 ? -20.176 -9.172 18.260 1.00 92.94 104 SER A C 1
ATOM 868 O O . SER A 1 104 ? -21.203 -9.830 18.440 1.00 92.94 104 SER A O 1
ATOM 870 N N . ALA A 1 105 ? -19.066 -9.711 17.744 1.00 89.00 105 ALA A N 1
ATOM 871 C CA . ALA A 1 105 ? -18.964 -11.103 17.309 1.00 89.00 105 ALA A CA 1
ATOM 872 C C . ALA A 1 105 ? -19.141 -12.120 18.458 1.00 89.00 105 ALA A C 1
ATOM 874 O O . ALA A 1 105 ? -19.490 -13.276 18.216 1.00 89.00 105 ALA A O 1
ATOM 875 N N . TYR A 1 106 ? -18.943 -11.699 19.713 1.00 88.50 106 TYR A N 1
ATOM 876 C CA . TYR A 1 106 ? -19.004 -12.556 20.904 1.00 88.50 106 TYR A CA 1
ATOM 877 C C . TYR A 1 106 ? -20.340 -12.474 21.665 1.00 88.50 106 TYR A C 1
ATOM 879 O O . TYR A 1 106 ? -20.502 -13.078 22.731 1.00 88.50 106 TYR A O 1
ATOM 887 N N . LEU A 1 107 ? -21.318 -11.734 21.140 1.00 85.12 107 LEU A N 1
ATOM 888 C CA . LEU A 1 107 ? -22.610 -11.518 21.789 1.00 85.12 107 LEU A CA 1
ATOM 889 C C . LEU A 1 107 ? -23.466 -12.790 21.879 1.00 85.12 107 LEU A C 1
ATOM 891 O O . LEU A 1 107 ? -23.656 -13.511 20.902 1.00 85.12 107 LEU A O 1
ATOM 895 N N . LYS A 1 108 ? -24.076 -13.015 23.052 1.00 77.50 108 LYS A N 1
ATOM 896 C CA . LYS A 1 108 ? -25.065 -14.091 23.277 1.00 77.50 108 LYS A CA 1
ATOM 897 C C . LYS A 1 108 ? -26.520 -13.634 23.156 1.00 77.50 108 LYS A C 1
ATOM 899 O O . LYS A 1 108 ? -27.393 -14.437 22.835 1.00 77.50 108 LYS A O 1
ATOM 904 N N . HIS A 1 109 ? -26.797 -12.363 23.435 1.00 81.69 109 HIS A N 1
ATOM 905 C CA . HIS A 1 109 ? -28.137 -11.767 23.462 1.00 81.69 109 HIS A CA 1
ATOM 906 C C . HIS A 1 109 ? -28.080 -10.301 23.029 1.00 81.69 109 HIS A C 1
ATOM 908 O O . HIS A 1 109 ? -27.006 -9.730 22.879 1.00 81.69 109 HIS A O 1
ATOM 914 N N . SER A 1 110 ? -29.251 -9.693 22.805 1.00 85.69 110 SER A N 1
ATOM 915 C CA . SER A 1 110 ? -29.393 -8.293 22.354 1.00 85.69 110 SER A CA 1
ATOM 916 C C . SER A 1 110 ? -28.726 -7.966 21.015 1.00 85.69 110 SER A C 1
ATOM 918 O O . SER A 1 110 ? -28.552 -6.793 20.698 1.00 85.69 110 SER A O 1
ATOM 920 N N . LEU A 1 111 ? -28.414 -8.991 20.218 1.00 88.12 111 LEU A N 1
ATOM 921 C CA . LEU A 1 111 ? -27.726 -8.876 18.935 1.00 88.12 111 LEU A CA 1
ATOM 922 C C . LEU A 1 111 ? -28.394 -7.852 18.009 1.00 88.12 111 LEU A C 1
ATOM 924 O O . LEU A 1 111 ? -27.728 -6.953 17.514 1.00 88.12 111 LEU A O 1
ATOM 928 N N . GLU A 1 112 ? -29.719 -7.947 17.845 1.00 92.12 112 GLU A N 1
ATOM 929 C CA . GLU A 1 112 ? -30.489 -7.044 16.977 1.00 92.12 112 GLU A CA 1
ATOM 930 C C . GLU A 1 112 ? -30.338 -5.576 17.392 1.00 92.12 112 GLU A C 1
ATOM 932 O O . GLU A 1 112 ? -30.082 -4.699 16.572 1.00 92.12 112 GLU A O 1
ATOM 937 N N . GLN A 1 113 ? -30.470 -5.305 18.692 1.00 93.25 113 GLN A N 1
ATOM 938 C CA . GLN A 1 113 ? -30.391 -3.950 19.225 1.00 93.25 113 GLN A CA 1
ATOM 939 C C . GLN A 1 113 ? -28.970 -3.393 19.113 1.00 93.25 113 GLN A C 1
ATOM 941 O O . GLN A 1 113 ? -28.796 -2.264 18.670 1.00 93.25 113 GLN A O 1
ATOM 946 N N . ILE A 1 114 ? -27.962 -4.175 19.504 1.00 93.62 114 ILE A N 1
ATOM 947 C CA . ILE A 1 114 ? -26.571 -3.713 19.549 1.00 93.62 114 ILE A CA 1
ATOM 948 C C . ILE A 1 114 ? -26.026 -3.498 18.140 1.00 93.62 114 ILE A C 1
ATOM 950 O O . ILE A 1 114 ? -25.431 -2.458 17.876 1.00 93.62 114 ILE A O 1
ATOM 954 N N . VAL A 1 115 ? -26.279 -4.424 17.212 1.00 94.94 115 VAL A N 1
ATOM 955 C CA . VAL A 1 115 ? -25.866 -4.252 15.814 1.00 94.94 115 VAL A CA 1
ATOM 956 C C . VAL A 1 115 ? -26.568 -3.046 15.191 1.00 94.94 115 VAL A C 1
ATOM 958 O O . VAL A 1 115 ? -25.921 -2.273 14.490 1.00 94.94 115 VAL A O 1
ATOM 961 N N . ALA A 1 116 ? -27.849 -2.808 15.490 1.00 95.06 116 ALA A N 1
ATOM 962 C CA . ALA A 1 116 ? -28.519 -1.587 15.051 1.00 95.06 116 ALA A CA 1
ATOM 963 C C . ALA A 1 116 ? -27.849 -0.314 15.607 1.00 95.06 116 ALA A C 1
ATOM 965 O O . ALA A 1 116 ? -27.680 0.647 14.857 1.00 95.06 116 ALA A O 1
ATOM 966 N N . THR A 1 117 ? -27.427 -0.309 16.878 1.00 93.25 117 THR A N 1
ATOM 967 C CA . THR A 1 117 ? -26.683 0.813 17.481 1.00 93.25 117 THR A CA 1
ATOM 968 C C . THR A 1 117 ? -25.328 1.025 16.806 1.00 93.25 117 THR A C 1
ATOM 970 O O . THR A 1 117 ? -24.997 2.163 16.477 1.00 93.25 117 THR A O 1
ATOM 973 N N . ILE A 1 118 ? -24.577 -0.051 16.538 1.00 93.69 118 ILE A N 1
ATOM 974 C CA . ILE A 1 118 ? -23.297 0.001 15.813 1.00 93.69 118 ILE A CA 1
ATOM 975 C C . ILE A 1 118 ? -23.512 0.628 14.433 1.00 93.69 118 ILE A C 1
ATOM 977 O O . ILE A 1 118 ? -22.917 1.656 14.125 1.00 93.69 118 ILE A O 1
ATOM 981 N N . LEU A 1 119 ? -24.418 0.073 13.621 1.00 94.50 119 LEU A N 1
ATOM 982 C CA . LEU A 1 119 ? -24.677 0.579 12.270 1.00 94.50 119 LEU A CA 1
ATOM 983 C C . LEU A 1 119 ? -25.161 2.036 12.289 1.00 94.50 119 LEU A C 1
ATOM 985 O O . LEU A 1 119 ? -24.766 2.828 11.439 1.00 94.50 119 LEU A O 1
ATOM 989 N N . TRP A 1 120 ? -25.982 2.421 13.270 1.00 92.69 120 TRP A N 1
ATOM 990 C CA . TRP A 1 120 ? -26.421 3.808 13.423 1.00 92.69 120 TRP A CA 1
ATOM 991 C C . TRP A 1 120 ? -25.268 4.754 13.776 1.00 92.69 120 TRP A C 1
ATOM 993 O O . TRP A 1 120 ? -25.197 5.854 13.226 1.00 92.69 120 TRP A O 1
ATOM 1003 N N . ARG A 1 121 ? -24.342 4.324 14.642 1.00 89.12 121 ARG A N 1
ATOM 1004 C CA . ARG A 1 121 ? -23.131 5.086 14.970 1.00 89.12 121 ARG A CA 1
ATOM 1005 C C . ARG A 1 121 ? -22.281 5.318 13.722 1.00 89.12 121 ARG A C 1
ATOM 1007 O O . ARG A 1 121 ? -21.907 6.462 13.473 1.00 89.12 121 ARG A O 1
ATOM 1014 N N . LEU A 1 122 ? -22.079 4.289 12.899 1.00 90.00 122 LEU A N 1
ATOM 1015 C CA . LEU A 1 122 ? -21.348 4.413 11.632 1.00 90.00 122 LEU A CA 1
ATOM 1016 C C . LEU A 1 122 ? -22.017 5.407 10.678 1.00 90.00 122 LEU A C 1
ATOM 1018 O O . LEU A 1 122 ? -21.345 6.288 10.153 1.00 90.00 122 LEU A O 1
ATOM 1022 N N . ILE A 1 123 ? -23.348 5.357 10.545 1.00 89.56 123 ILE A N 1
ATOM 1023 C CA . ILE A 1 123 ? -24.105 6.345 9.754 1.00 89.56 123 ILE A CA 1
ATOM 1024 C C . ILE A 1 123 ? -23.877 7.765 10.291 1.00 89.56 123 ILE A C 1
ATOM 1026 O O . ILE A 1 123 ? -23.711 8.702 9.515 1.00 89.56 123 ILE A O 1
ATOM 1030 N N . SER A 1 124 ? -23.877 7.943 11.616 1.00 86.81 124 SER A N 1
ATOM 1031 C CA . SER A 1 124 ? -23.724 9.266 12.233 1.00 86.81 124 SER A CA 1
ATOM 1032 C C . SER A 1 124 ? -22.327 9.872 12.055 1.00 86.81 124 SER A C 1
ATOM 1034 O O . SER A 1 124 ? -22.200 11.094 12.033 1.00 86.81 124 SER A O 1
ATOM 1036 N N . CYS A 1 125 ? -21.303 9.029 11.903 1.00 82.44 125 CYS A N 1
ATOM 1037 C CA . CYS A 1 125 ? -19.902 9.435 11.782 1.00 82.44 125 CYS A CA 1
ATOM 1038 C C . CYS A 1 125 ? -19.382 9.417 10.333 1.00 82.44 125 CYS A C 1
ATOM 1040 O O . CYS A 1 125 ? -18.274 9.895 10.103 1.00 82.44 125 CYS A O 1
ATOM 1042 N N . ALA A 1 126 ? -20.180 8.939 9.367 1.00 75.31 126 ALA A N 1
ATOM 1043 C CA . ALA A 1 126 ? -19.810 8.760 7.957 1.00 75.31 126 ALA A CA 1
ATOM 1044 C C . ALA A 1 126 ? -19.071 9.965 7.334 1.00 75.31 126 ALA A C 1
ATOM 1046 O O . ALA A 1 126 ? -18.104 9.797 6.605 1.00 75.31 126 ALA A O 1
ATOM 1047 N N . LEU A 1 127 ? -19.494 11.192 7.660 1.00 71.25 127 LEU A N 1
ATOM 1048 C CA . LEU A 1 127 ? -18.936 12.426 7.087 1.00 71.25 127 LEU A CA 1
ATOM 1049 C C . LEU A 1 127 ? -17.749 13.020 7.864 1.00 71.25 127 LEU A C 1
ATOM 1051 O O . LEU A 1 127 ? -17.191 14.023 7.428 1.00 71.25 127 LEU A O 1
ATOM 1055 N N . GLN A 1 128 ? -17.431 12.491 9.046 1.00 72.25 128 GLN A N 1
ATOM 1056 C CA . GLN A 1 128 ? -16.479 13.107 9.982 1.00 72.25 128 GLN A CA 1
ATOM 1057 C C . GLN A 1 128 ? -15.260 12.236 10.280 1.00 72.25 128 GLN A C 1
ATOM 1059 O O . GLN A 1 128 ? -14.279 12.758 10.805 1.00 72.25 128 GLN A O 1
ATOM 1064 N N . ALA A 1 129 ? -15.320 10.934 10.001 1.00 73.00 129 ALA A N 1
ATOM 1065 C CA . ALA A 1 129 ? -14.229 10.034 10.340 1.00 73.00 129 ALA A CA 1
ATOM 1066 C C . ALA A 1 129 ? -13.050 10.159 9.360 1.00 73.00 129 ALA A C 1
ATOM 1068 O O . ALA A 1 129 ? -13.228 10.511 8.191 1.00 73.00 129 ALA A O 1
ATOM 1069 N N . SER A 1 130 ? -11.844 9.888 9.860 1.00 72.81 130 SER A N 1
ATOM 1070 C CA . SER A 1 130 ? -10.618 9.889 9.062 1.00 72.81 130 SER A CA 1
ATOM 1071 C C . SER A 1 130 ? -10.560 8.683 8.120 1.00 72.81 130 SER A C 1
ATOM 1073 O O . SER A 1 130 ? -11.226 7.670 8.333 1.00 72.81 130 SER A O 1
ATOM 1075 N N . TRP A 1 131 ? -9.733 8.784 7.076 1.00 74.00 131 TRP A N 1
ATOM 1076 C CA . TRP A 1 131 ? -9.469 7.668 6.164 1.00 74.00 131 TRP A CA 1
ATOM 1077 C C . TRP A 1 131 ? -8.869 6.455 6.890 1.00 74.00 131 TRP A C 1
ATOM 1079 O O . TRP A 1 131 ? -9.339 5.338 6.697 1.00 74.00 131 TRP A O 1
ATOM 1089 N N . ASP A 1 132 ? -7.906 6.680 7.787 1.00 73.75 132 ASP A N 1
ATOM 1090 C CA . ASP A 1 132 ? -7.260 5.612 8.562 1.00 73.75 132 ASP A CA 1
ATOM 1091 C C . ASP A 1 132 ? -8.258 4.839 9.428 1.00 73.75 132 ASP A C 1
ATOM 1093 O O . ASP A 1 132 ? -8.233 3.609 9.466 1.00 73.75 132 ASP A O 1
ATOM 1097 N N . TYR A 1 133 ? -9.204 5.550 10.048 1.00 80.06 133 TYR A N 1
ATOM 1098 C CA . TYR A 1 133 ? -10.293 4.919 10.784 1.00 80.06 133 TYR A CA 1
ATOM 1099 C C . TYR A 1 133 ? -11.147 4.025 9.875 1.00 80.06 133 TYR A C 1
ATOM 1101 O O . TYR A 1 133 ? -11.512 2.915 10.265 1.00 80.06 133 TYR A O 1
ATOM 1109 N N . TRP A 1 134 ? -11.466 4.472 8.654 1.00 83.12 134 TRP A N 1
ATOM 1110 C CA . TRP A 1 134 ? -12.242 3.657 7.717 1.00 83.12 134 TRP A CA 1
ATOM 1111 C C . TRP A 1 134 ? -11.498 2.422 7.232 1.00 83.12 134 TRP A C 1
ATOM 1113 O O . TRP A 1 134 ? -12.121 1.370 7.097 1.00 83.12 134 TRP A O 1
ATOM 1123 N N . MET A 1 135 ? -10.188 2.530 7.021 1.00 81.94 135 MET A N 1
ATOM 1124 C CA . MET A 1 135 ? -9.345 1.392 6.670 1.00 81.94 135 MET A CA 1
ATOM 1125 C C . MET A 1 135 ? -9.318 0.344 7.787 1.00 81.94 135 MET A C 1
ATOM 1127 O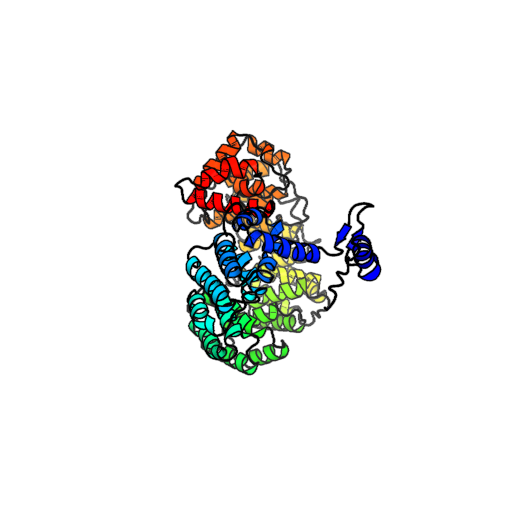 O . MET A 1 135 ? -9.575 -0.828 7.521 1.00 81.94 135 MET A O 1
ATOM 1131 N N . GLU A 1 136 ? -9.106 0.757 9.041 1.00 84.12 136 GLU A N 1
ATOM 1132 C CA . GLU A 1 136 ? -9.147 -0.155 10.196 1.00 84.12 136 GLU A CA 1
ATOM 1133 C C . GLU A 1 136 ? -10.545 -0.782 10.365 1.00 84.12 136 GLU A C 1
ATOM 1135 O O . GLU A 1 136 ? -10.697 -1.983 10.603 1.00 84.12 136 GLU A O 1
ATOM 1140 N N . LEU A 1 137 ? -11.602 0.012 10.176 1.00 87.19 137 LEU A N 1
ATOM 1141 C CA . LEU A 1 137 ? -12.977 -0.477 10.231 1.00 87.19 137 LEU A CA 1
ATOM 1142 C C . LEU A 1 137 ? -13.285 -1.504 9.138 1.00 87.19 137 LEU A C 1
ATOM 1144 O O . LEU A 1 137 ? -14.036 -2.451 9.393 1.00 87.19 137 LEU A O 1
ATOM 1148 N N . ALA A 1 138 ? -12.722 -1.338 7.941 1.00 86.75 138 ALA A N 1
ATOM 1149 C CA . ALA A 1 138 ? -12.938 -2.247 6.825 1.00 86.75 138 ALA A CA 1
ATOM 1150 C C . ALA A 1 138 ? -12.476 -3.674 7.137 1.00 86.75 138 ALA A C 1
ATOM 1152 O O . ALA A 1 138 ? -13.196 -4.628 6.829 1.00 86.75 138 ALA A O 1
ATOM 1153 N N . GLU A 1 139 ? -11.349 -3.821 7.835 1.00 86.62 139 GLU A N 1
ATOM 1154 C CA . GLU A 1 139 ? -10.822 -5.124 8.258 1.00 86.62 139 GLU A CA 1
ATOM 1155 C C . GLU A 1 139 ? -11.787 -5.866 9.197 1.00 86.62 139 GLU A C 1
ATOM 1157 O O . GLU A 1 139 ? -11.928 -7.090 9.128 1.00 86.62 139 GLU A O 1
ATOM 1162 N N . HIS A 1 140 ? -12.504 -5.123 10.044 1.00 90.19 140 HIS A N 1
ATOM 1163 C CA . HIS A 1 140 ? -13.351 -5.679 11.099 1.00 90.19 140 HIS A CA 1
ATOM 1164 C C . HIS A 1 140 ? -14.851 -5.683 10.775 1.00 90.19 140 HIS A C 1
ATOM 1166 O O . HIS A 1 140 ? -15.634 -6.319 11.483 1.00 90.19 140 HIS A O 1
ATOM 1172 N N . PHE A 1 141 ? -15.301 -5.037 9.697 1.00 90.81 141 PHE A N 1
ATOM 1173 C CA . PHE A 1 141 ? -16.731 -4.931 9.373 1.00 90.81 141 PHE A CA 1
ATOM 1174 C C . PHE A 1 141 ? -17.415 -6.300 9.195 1.00 90.81 141 PHE A C 1
ATOM 1176 O O . PHE A 1 141 ? -18.590 -6.491 9.544 1.00 90.81 141 PHE A O 1
ATOM 1183 N N . ARG A 1 142 ? -16.676 -7.297 8.690 1.00 88.44 142 ARG A N 1
ATOM 1184 C CA . ARG A 1 142 ? -17.161 -8.681 8.538 1.00 88.44 142 ARG A CA 1
ATOM 1185 C C . ARG A 1 142 ? -17.508 -9.348 9.865 1.00 88.44 142 ARG A C 1
ATOM 1187 O O . ARG A 1 142 ? -18.339 -10.256 9.883 1.00 88.44 142 ARG A O 1
ATOM 1194 N N . GLU A 1 143 ? -16.939 -8.878 10.969 1.00 90.38 143 GLU A N 1
ATOM 1195 C CA . GLU A 1 143 ? -17.207 -9.398 12.309 1.00 90.38 143 GLU A CA 1
ATOM 1196 C C . GLU A 1 143 ? -18.601 -9.005 12.813 1.00 90.38 143 GLU A C 1
ATOM 1198 O O . GLU A 1 143 ? -19.157 -9.701 13.661 1.00 90.38 143 GLU A O 1
ATOM 1203 N N . ILE A 1 144 ? -19.216 -7.953 12.247 1.00 92.88 144 ILE A N 1
ATOM 1204 C CA . ILE A 1 144 ? -20.566 -7.522 12.626 1.00 92.88 144 ILE A CA 1
ATOM 1205 C C . ILE A 1 144 ? -21.577 -8.628 12.262 1.00 92.88 144 ILE A C 1
ATOM 1207 O O . ILE A 1 144 ? -21.747 -8.939 11.073 1.00 92.88 144 ILE A O 1
ATOM 1211 N N . PRO A 1 145 ? -22.308 -9.196 13.240 1.00 92.75 145 PRO A N 1
ATOM 1212 C CA . PRO A 1 145 ? -23.261 -10.281 13.019 1.00 92.75 145 PRO A CA 1
ATOM 1213 C C . PRO A 1 145 ? -24.613 -9.740 12.521 1.00 92.75 145 PRO A C 1
ATOM 1215 O O . PRO A 1 145 ? -25.610 -9.662 13.243 1.00 92.75 145 PRO A O 1
ATOM 1218 N N . VAL A 1 146 ? -24.637 -9.321 11.256 1.00 94.81 146 VAL A N 1
ATOM 1219 C CA . VAL A 1 146 ? -25.817 -8.745 10.597 1.00 94.81 146 VAL A CA 1
ATOM 1220 C C . VAL A 1 146 ? -26.948 -9.766 10.380 1.00 94.81 146 VAL A C 1
ATOM 1222 O O . VAL A 1 146 ? -26.720 -10.961 10.217 1.00 94.81 146 VAL A O 1
ATOM 1225 N N . MET A 1 147 ? -28.192 -9.279 10.355 1.00 94.62 147 MET A N 1
ATOM 1226 C CA . MET A 1 147 ? -29.429 -10.060 10.233 1.00 94.62 147 MET A CA 1
ATOM 1227 C C . MET A 1 147 ? -30.425 -9.320 9.328 1.00 94.62 147 MET A C 1
ATOM 1229 O O . MET A 1 147 ? -30.297 -8.102 9.191 1.00 94.62 147 MET A O 1
ATOM 1233 N N . PRO A 1 148 ? -31.454 -9.993 8.768 1.00 95.88 148 PRO A N 1
ATOM 1234 C CA . PRO A 1 148 ? -32.440 -9.355 7.885 1.00 95.88 148 PRO A CA 1
ATOM 1235 C C . PRO A 1 148 ? -33.100 -8.095 8.465 1.00 95.88 148 PRO A C 1
ATOM 1237 O O . PRO A 1 148 ? -33.386 -7.150 7.739 1.00 95.88 148 PRO A O 1
ATOM 1240 N N . VAL A 1 149 ? -33.296 -8.032 9.787 1.00 96.44 149 VAL A N 1
ATOM 1241 C CA . VAL A 1 149 ? -33.866 -6.852 10.464 1.00 96.44 149 VAL A CA 1
ATOM 1242 C C . VAL A 1 149 ? -32.997 -5.589 10.320 1.00 96.44 149 VAL A C 1
ATOM 1244 O O . VAL A 1 149 ? -33.511 -4.477 10.421 1.00 96.44 149 VAL A O 1
ATOM 1247 N N . HIS A 1 150 ? -31.698 -5.737 10.035 1.00 96.94 150 HIS A N 1
ATOM 1248 C CA . HIS A 1 150 ? -30.758 -4.628 9.843 1.00 96.94 150 HIS A CA 1
ATOM 1249 C C . HIS A 1 150 ? -30.721 -4.086 8.409 1.00 96.94 150 HIS A C 1
ATOM 1251 O O . HIS A 1 150 ? -30.055 -3.078 8.170 1.00 96.94 150 HIS A O 1
ATOM 1257 N N . GLU A 1 151 ? -31.436 -4.708 7.465 1.00 97.12 151 GLU A N 1
ATOM 1258 C CA . GLU A 1 151 ? -31.464 -4.298 6.056 1.00 97.12 151 GLU A CA 1
ATOM 1259 C C . GLU A 1 151 ? -31.672 -2.779 5.869 1.00 97.12 151 GLU A C 1
ATOM 1261 O O . GLU A 1 151 ? -30.887 -2.169 5.140 1.00 97.12 151 GLU A O 1
ATOM 1266 N N . PRO A 1 152 ? -32.622 -2.102 6.553 1.00 97.19 152 PRO A N 1
ATOM 1267 C CA . PRO A 1 152 ? -32.828 -0.667 6.353 1.00 97.19 152 PRO A CA 1
ATOM 1268 C C . PRO A 1 152 ? -31.629 0.206 6.747 1.00 97.19 152 PRO A C 1
ATOM 1270 O O . PRO A 1 152 ? -31.462 1.290 6.193 1.00 97.19 152 PRO A O 1
ATOM 1273 N N . LEU A 1 153 ? -30.814 -0.223 7.718 1.00 97.19 153 LEU A N 1
ATOM 1274 C CA . LEU A 1 153 ? -29.616 0.509 8.145 1.00 97.19 153 LEU A CA 1
ATOM 1275 C C . LEU A 1 153 ? -28.446 0.243 7.201 1.00 97.19 153 LEU A C 1
ATOM 1277 O O . LEU A 1 153 ? -27.755 1.180 6.813 1.00 97.19 153 LEU A O 1
ATOM 1281 N N . LEU A 1 154 ? -28.278 -1.007 6.770 1.00 96.94 154 LEU A N 1
ATOM 1282 C CA . LEU A 1 154 ? -27.264 -1.370 5.784 1.00 96.94 154 LEU A CA 1
ATOM 1283 C C . LEU A 1 154 ? -27.498 -0.647 4.451 1.00 96.94 154 LEU A C 1
ATOM 1285 O O . LEU A 1 154 ? -26.562 -0.098 3.888 1.00 96.94 154 LEU A O 1
ATOM 1289 N N . ARG A 1 155 ? -28.753 -0.519 4.000 1.00 96.00 155 ARG A N 1
ATOM 1290 C CA . ARG A 1 155 ? -29.096 0.283 2.810 1.00 96.00 155 ARG A CA 1
ATOM 1291 C C . ARG A 1 155 ? -28.757 1.767 2.961 1.00 96.00 155 ARG A C 1
ATOM 1293 O O . ARG A 1 155 ? -28.393 2.408 1.983 1.00 96.00 155 ARG A O 1
ATOM 1300 N N . LYS A 1 156 ? -28.874 2.323 4.172 1.00 95.25 156 LYS A N 1
ATOM 1301 C CA . LYS A 1 156 ? -28.479 3.715 4.441 1.00 95.25 156 LYS A CA 1
ATOM 1302 C C . LYS A 1 156 ? -26.968 3.905 4.375 1.00 95.25 156 LYS A C 1
ATOM 1304 O O . LYS A 1 156 ? -26.544 4.917 3.841 1.00 95.25 156 LYS A O 1
ATOM 1309 N N . LEU A 1 157 ? -26.192 2.954 4.895 1.00 92.75 157 LEU A N 1
ATOM 1310 C CA . LEU A 1 157 ? -24.731 2.969 4.770 1.00 92.75 157 LEU A CA 1
ATOM 1311 C C . LEU A 1 157 ? -24.292 2.762 3.319 1.00 92.75 157 LEU A C 1
ATOM 1313 O O . LEU A 1 157 ? -23.454 3.504 2.834 1.00 92.75 157 LEU A O 1
ATOM 1317 N N . MET A 1 158 ? -24.918 1.828 2.596 1.00 92.19 158 MET A N 1
ATOM 1318 C CA . MET A 1 158 ? -24.644 1.582 1.174 1.00 92.19 158 MET A CA 1
ATOM 1319 C C . MET A 1 158 ? -24.782 2.857 0.327 1.00 92.19 158 MET A C 1
ATOM 1321 O O . MET A 1 158 ? -24.016 3.074 -0.604 1.00 92.19 158 MET A O 1
ATOM 1325 N N . ALA A 1 159 ? -25.712 3.746 0.691 1.00 90.12 159 ALA A N 1
ATOM 1326 C CA . ALA A 1 159 ? -25.914 5.019 0.004 1.00 90.12 159 ALA A CA 1
ATOM 1327 C C . ALA A 1 159 ? -24.728 6.001 0.109 1.00 90.12 159 ALA A C 1
ATOM 1329 O O . ALA A 1 159 ? -24.706 6.960 -0.663 1.00 90.12 159 ALA A O 1
ATOM 1330 N N . CYS A 1 160 ? -23.764 5.778 1.014 1.00 86.69 160 CYS A N 1
ATOM 1331 C CA . CYS A 1 160 ? -22.524 6.557 1.088 1.00 86.69 160 CYS A CA 1
ATOM 1332 C C . CYS A 1 160 ? -21.647 6.378 -0.159 1.00 86.69 160 CYS A C 1
ATOM 1334 O O . CYS A 1 160 ? -20.967 7.326 -0.537 1.00 86.69 160 CYS A O 1
ATOM 1336 N N . LYS A 1 161 ? -21.743 5.223 -0.843 1.00 86.31 161 LYS A N 1
ATOM 1337 C CA . LYS A 1 161 ? -21.047 4.937 -2.115 1.00 86.31 161 LYS A CA 1
ATOM 1338 C C . LYS A 1 161 ? -19.519 5.107 -2.041 1.00 86.31 161 LYS A C 1
ATOM 1340 O O . LYS A 1 161 ? -18.887 5.466 -3.027 1.00 86.31 161 LYS A O 1
ATOM 1345 N N . ASP A 1 162 ? -18.964 4.824 -0.870 1.00 84.06 162 ASP A N 1
ATOM 1346 C CA . ASP A 1 162 ? -17.538 4.798 -0.544 1.00 84.06 162 ASP A CA 1
ATOM 1347 C C . ASP A 1 162 ? -17.139 3.394 -0.040 1.00 84.06 162 ASP A C 1
ATOM 1349 O O . ASP A 1 162 ? -17.920 2.437 -0.144 1.00 84.06 162 ASP A O 1
ATOM 1353 N N . ILE A 1 163 ? -15.947 3.255 0.551 1.00 85.62 163 ILE A N 1
ATOM 1354 C CA . ILE A 1 163 ? -15.496 2.004 1.188 1.00 85.62 163 ILE A CA 1
ATOM 1355 C C . ILE A 1 163 ? -16.537 1.426 2.168 1.00 85.62 163 ILE A C 1
ATOM 1357 O O . ILE A 1 163 ? -16.802 0.222 2.160 1.00 85.62 163 ILE A O 1
ATOM 1361 N N . ILE A 1 164 ? -17.214 2.267 2.956 1.00 88.19 164 ILE A N 1
ATOM 1362 C CA . ILE A 1 164 ? -18.233 1.835 3.925 1.00 88.19 164 ILE A CA 1
ATOM 1363 C C . ILE A 1 164 ? -19.527 1.446 3.239 1.00 88.19 164 ILE A C 1
ATOM 1365 O O . ILE A 1 164 ? -20.177 0.476 3.644 1.00 88.19 164 ILE A O 1
ATOM 1369 N N . GLY A 1 165 ? -19.885 2.158 2.174 1.00 90.50 165 GLY A N 1
ATOM 1370 C CA . GLY A 1 165 ? -20.973 1.756 1.305 1.00 90.50 165 GLY A CA 1
ATOM 1371 C C . GLY A 1 165 ? -20.771 0.337 0.767 1.00 90.50 165 GLY A C 1
ATOM 1372 O O . GLY A 1 165 ? -21.708 -0.466 0.771 1.00 90.50 165 GLY A O 1
ATOM 1373 N N . GLY A 1 166 ? -19.542 0.005 0.371 1.00 90.31 166 GLY A N 1
ATOM 1374 C CA . GLY A 1 166 ? -19.186 -1.285 -0.223 1.00 90.31 166 GLY A CA 1
ATOM 1375 C C . GLY A 1 166 ? -19.270 -2.415 0.797 1.00 90.31 166 GLY A C 1
ATOM 1376 O O . GLY A 1 166 ? -19.932 -3.431 0.576 1.00 90.31 166 GLY A O 1
ATOM 1377 N N . LEU A 1 167 ? -18.717 -2.183 1.986 1.00 91.44 167 LEU A N 1
ATOM 1378 C CA . LEU A 1 167 ? -18.844 -3.095 3.124 1.00 91.44 167 LEU A CA 1
ATOM 1379 C C . LEU A 1 167 ? -20.307 -3.298 3.541 1.00 91.44 167 LEU A C 1
ATOM 1381 O O . LEU A 1 167 ? -20.722 -4.410 3.878 1.00 91.44 167 LEU A O 1
ATOM 1385 N N . ALA A 1 168 ? -21.129 -2.248 3.488 1.00 94.25 168 ALA A N 1
ATOM 1386 C CA . ALA A 1 168 ? -22.553 -2.355 3.773 1.00 94.25 168 ALA A CA 1
ATOM 1387 C C . ALA A 1 168 ? -23.294 -3.211 2.736 1.00 94.25 168 ALA A C 1
ATOM 1389 O O . ALA A 1 168 ? -24.195 -3.962 3.123 1.00 94.25 168 ALA A O 1
ATOM 1390 N N . ALA A 1 169 ? -22.898 -3.168 1.460 1.00 93.38 169 ALA A N 1
ATOM 1391 C CA . ALA A 1 169 ? -23.412 -4.072 0.433 1.00 93.38 169 ALA A CA 1
ATOM 1392 C C . ALA A 1 169 ? -23.031 -5.537 0.713 1.00 93.38 169 ALA A C 1
ATOM 1394 O O . ALA A 1 169 ? -23.885 -6.426 0.627 1.00 93.38 169 ALA A O 1
ATOM 1395 N N . GLU A 1 170 ? -21.801 -5.795 1.168 1.00 92.88 170 GLU A N 1
ATOM 1396 C CA . GLU A 1 170 ? -21.413 -7.118 1.669 1.00 92.88 170 GLU A CA 1
ATOM 1397 C C . GLU A 1 170 ? -22.288 -7.539 2.864 1.00 92.88 170 GLU A C 1
ATOM 1399 O O . GLU A 1 170 ? -22.810 -8.657 2.921 1.00 92.88 170 GLU A O 1
ATOM 1404 N N . GLY A 1 171 ? -22.529 -6.620 3.803 1.00 94.81 171 GLY A N 1
ATOM 1405 C CA . GLY A 1 171 ? -23.454 -6.813 4.918 1.00 94.81 171 GLY A CA 1
ATOM 1406 C C . GLY A 1 171 ? -24.874 -7.171 4.464 1.00 94.81 171 GLY A C 1
ATOM 1407 O O . GLY A 1 171 ? -25.494 -8.066 5.046 1.00 94.81 171 GLY A O 1
ATOM 1408 N N . LEU A 1 172 ? -25.387 -6.535 3.404 1.00 95.94 172 LEU A N 1
ATOM 1409 C CA . LEU A 1 172 ? -26.689 -6.860 2.812 1.00 95.94 172 LEU A CA 1
ATOM 1410 C C . LEU A 1 172 ? -26.713 -8.281 2.249 1.00 95.94 172 LEU A C 1
ATOM 1412 O O . LEU A 1 172 ? -27.671 -9.009 2.506 1.00 95.94 172 LEU A O 1
ATOM 1416 N N . LEU A 1 173 ? -25.666 -8.719 1.547 1.00 94.81 173 LEU A N 1
ATOM 1417 C CA . LEU A 1 173 ? -25.564 -10.103 1.070 1.00 94.81 173 LEU A CA 1
ATOM 1418 C C . LEU A 1 173 ? -25.475 -11.094 2.231 1.00 94.81 173 LEU A C 1
ATOM 1420 O O . LEU A 1 173 ? -26.144 -12.129 2.213 1.00 94.81 173 LEU A O 1
ATOM 1424 N N . ARG A 1 174 ? -24.724 -10.781 3.293 1.00 93.62 174 ARG A N 1
ATOM 1425 C CA . ARG A 1 174 ? -24.651 -11.642 4.484 1.00 93.62 174 ARG A CA 1
ATOM 1426 C C . ARG A 1 174 ? -26.009 -11.772 5.179 1.00 93.62 174 ARG A C 1
ATOM 1428 O O . ARG A 1 174 ? -26.382 -12.897 5.527 1.00 93.62 174 ARG A O 1
ATOM 1435 N N . ALA A 1 175 ? -26.748 -10.670 5.320 1.00 94.81 175 ALA A N 1
ATOM 1436 C CA . ALA A 1 175 ? -28.053 -10.612 5.978 1.00 94.81 175 ALA A CA 1
ATOM 1437 C C . ALA A 1 175 ? -29.197 -11.196 5.128 1.00 94.81 175 ALA A C 1
ATOM 1439 O O . ALA A 1 175 ? -29.991 -11.990 5.632 1.00 94.81 175 ALA A O 1
ATOM 1440 N N . CYS A 1 176 ? -29.280 -10.824 3.849 1.00 95.06 176 CYS A N 1
ATOM 1441 C CA . CYS A 1 176 ? -30.426 -11.088 2.972 1.00 95.06 176 CYS A CA 1
ATOM 1442 C C . CYS A 1 176 ? -30.145 -12.123 1.866 1.00 95.06 176 CYS A C 1
ATOM 1444 O O . CYS A 1 176 ? -31.078 -12.550 1.179 1.00 95.06 176 CYS A O 1
ATOM 1446 N N . LYS A 1 177 ? -28.896 -12.588 1.721 1.00 90.81 177 LYS A N 1
ATOM 1447 C CA . LYS A 1 177 ? -28.472 -13.629 0.765 1.00 90.81 177 LYS A CA 1
ATOM 1448 C C . LYS A 1 177 ? -28.878 -13.278 -0.676 1.00 90.81 177 LYS A C 1
ATOM 1450 O O . LYS A 1 177 ? -28.820 -12.123 -1.084 1.00 90.81 177 LYS A O 1
ATOM 1455 N N . TYR A 1 178 ? -29.315 -14.270 -1.454 1.00 92.25 178 TYR A N 1
ATOM 1456 C CA . TYR A 1 178 ? -29.669 -14.130 -2.870 1.00 92.25 178 TYR A CA 1
ATOM 1457 C C . TYR A 1 178 ? -30.784 -13.113 -3.166 1.00 92.25 178 TYR A C 1
ATOM 1459 O O . TYR A 1 178 ? -30.928 -12.716 -4.320 1.00 92.25 178 TYR A O 1
ATOM 1467 N N . ASN A 1 179 ? -31.549 -12.665 -2.163 1.00 93.44 179 ASN A N 1
ATOM 1468 C CA . ASN A 1 179 ? -32.652 -11.720 -2.364 1.00 93.44 179 ASN A CA 1
ATOM 1469 C C . ASN A 1 179 ? -32.183 -10.351 -2.874 1.00 93.44 179 ASN A C 1
ATOM 1471 O O . ASN A 1 179 ? -32.944 -9.679 -3.561 1.00 93.44 179 ASN A O 1
ATOM 1475 N N . VAL A 1 180 ? -30.946 -9.955 -2.559 1.00 94.69 180 VAL A N 1
ATOM 1476 C CA . VAL A 1 180 ? -30.366 -8.665 -2.974 1.00 94.69 180 VAL A CA 1
ATOM 1477 C C . VAL A 1 180 ? -29.355 -8.805 -4.116 1.00 94.69 180 VAL A C 1
ATOM 1479 O O . VAL A 1 180 ? -28.863 -7.802 -4.614 1.00 94.69 180 VAL A O 1
ATOM 1482 N N . LYS A 1 181 ? -29.060 -10.029 -4.586 1.00 95.00 181 LYS A N 1
ATOM 1483 C CA . LYS A 1 181 ? -28.017 -10.273 -5.601 1.00 95.00 181 LYS A CA 1
ATOM 1484 C C . LYS A 1 181 ? -28.254 -9.478 -6.886 1.00 95.00 181 LYS A C 1
ATOM 1486 O O . LYS A 1 181 ? -27.361 -8.787 -7.355 1.00 95.00 181 LYS A O 1
ATOM 1491 N N . ALA A 1 182 ? -29.450 -9.602 -7.461 1.00 93.31 182 ALA A N 1
ATOM 1492 C CA . ALA A 1 182 ? -29.776 -8.943 -8.725 1.00 93.31 182 ALA A CA 1
ATOM 1493 C C . ALA A 1 182 ? -29.745 -7.415 -8.592 1.00 93.31 182 ALA A C 1
ATOM 1495 O O . ALA A 1 182 ? -29.286 -6.730 -9.494 1.00 93.31 182 ALA A O 1
ATOM 1496 N N . GLU A 1 183 ? -30.195 -6.898 -7.448 1.00 93.94 183 GLU A N 1
ATOM 1497 C CA . GLU A 1 183 ? -30.141 -5.471 -7.144 1.00 93.94 183 GLU A CA 1
ATOM 1498 C C . GLU A 1 183 ? -28.694 -4.966 -7.089 1.00 93.94 183 GLU A C 1
ATOM 1500 O O . GLU A 1 183 ? -28.368 -3.987 -7.748 1.00 93.94 183 GLU A O 1
ATOM 1505 N N . LEU A 1 184 ? -27.817 -5.659 -6.360 1.00 93.06 184 LEU A N 1
ATOM 1506 C CA . LEU A 1 184 ? -26.415 -5.261 -6.214 1.00 93.06 184 LEU A CA 1
ATOM 1507 C C . LEU A 1 184 ? -25.614 -5.416 -7.514 1.00 93.06 184 LEU A C 1
ATOM 1509 O O . LEU A 1 184 ? -24.717 -4.622 -7.775 1.00 93.06 184 LEU A O 1
ATOM 1513 N N . LEU A 1 185 ? -25.959 -6.389 -8.362 1.00 91.62 185 LEU A N 1
ATOM 1514 C CA . LEU A 1 185 ? -25.393 -6.479 -9.710 1.00 91.62 185 LEU A CA 1
ATOM 1515 C C . LEU A 1 185 ? -25.783 -5.268 -10.565 1.00 91.62 185 LEU A C 1
ATOM 1517 O O . LEU A 1 185 ? -24.933 -4.711 -11.251 1.00 91.62 185 LEU A O 1
ATOM 1521 N N . GLU A 1 186 ? -27.043 -4.830 -10.512 1.00 90.88 186 GLU A N 1
ATOM 1522 C CA . GLU A 1 186 ? -27.467 -3.602 -11.198 1.00 90.88 186 GLU A CA 1
ATOM 1523 C C . GLU A 1 186 ? -26.831 -2.342 -10.595 1.00 90.88 186 GLU A C 1
ATOM 1525 O O . GLU A 1 186 ? -26.553 -1.387 -11.323 1.00 90.88 186 GLU A O 1
ATOM 1530 N N . GLU A 1 187 ? -26.552 -2.341 -9.292 1.00 88.69 187 GLU A N 1
ATOM 1531 C CA . GLU A 1 187 ? -25.852 -1.255 -8.601 1.00 88.69 187 GLU A CA 1
ATOM 1532 C C . GLU A 1 187 ? -24.431 -1.057 -9.161 1.00 88.69 187 GLU A C 1
ATOM 1534 O O . GLU A 1 187 ? -24.020 0.085 -9.362 1.00 88.69 187 GLU A O 1
ATOM 1539 N N . MET A 1 188 ? -23.712 -2.129 -9.529 1.00 86.25 188 MET A N 1
ATOM 1540 C CA . MET A 1 188 ? -22.396 -2.012 -10.186 1.00 86.25 188 MET A CA 1
ATOM 1541 C C . MET A 1 188 ? -22.466 -1.245 -11.519 1.00 86.25 188 MET A C 1
ATOM 1543 O O . MET A 1 188 ? -21.569 -0.471 -11.838 1.00 86.25 188 MET A O 1
ATOM 1547 N N . PHE A 1 189 ? -23.551 -1.399 -12.288 1.00 83.94 189 PHE A N 1
ATOM 1548 C CA . PHE A 1 189 ? -23.755 -0.660 -13.544 1.00 83.94 189 PHE A CA 1
ATOM 1549 C C . PHE A 1 189 ? -24.373 0.727 -13.339 1.00 83.94 189 PHE A C 1
ATOM 1551 O O . PHE A 1 189 ? -24.181 1.626 -14.152 1.00 83.94 189 PHE A O 1
ATOM 1558 N N . SER A 1 190 ? -25.140 0.925 -12.271 1.00 77.94 190 SER A N 1
ATOM 1559 C CA . SER A 1 190 ? -25.781 2.215 -11.984 1.00 77.94 190 SER A CA 1
ATOM 1560 C C . SER A 1 190 ? -24.789 3.251 -11.448 1.00 77.94 190 SER A C 1
ATOM 1562 O O . SER A 1 190 ? -25.076 4.446 -11.464 1.00 77.94 190 SER A O 1
ATOM 1564 N N . ASN A 1 191 ? -23.614 2.799 -11.003 1.00 64.12 191 ASN A N 1
ATOM 1565 C CA . ASN A 1 191 ? -22.562 3.621 -10.412 1.00 64.12 191 ASN A CA 1
ATOM 1566 C C . ASN A 1 191 ? -21.339 3.814 -11.309 1.00 64.12 191 ASN A C 1
ATOM 1568 O O . ASN A 1 191 ? -20.301 4.245 -10.821 1.00 64.12 191 ASN A O 1
ATOM 1572 N N . LEU A 1 192 ? -21.467 3.583 -12.619 1.00 62.19 192 LEU A N 1
ATOM 1573 C CA . LEU A 1 192 ? -20.393 3.819 -13.597 1.00 62.19 192 LEU A CA 1
ATOM 1574 C C . LEU A 1 192 ? -19.859 5.271 -13.595 1.00 62.19 192 LEU A C 1
ATOM 1576 O O . LEU A 1 192 ? -18.792 5.540 -14.137 1.00 62.19 192 LEU A O 1
ATOM 1580 N N . SER A 1 193 ? -20.592 6.210 -12.986 1.00 54.03 193 SER A N 1
ATOM 1581 C CA . SER A 1 193 ? -20.203 7.613 -12.812 1.00 54.03 193 SER A CA 1
ATOM 1582 C C . SER A 1 193 ? -19.571 7.941 -11.450 1.00 54.03 193 SER A C 1
ATOM 1584 O O . SER A 1 193 ? -19.298 9.111 -11.190 1.00 54.03 193 SER A O 1
ATOM 1586 N N . ILE A 1 194 ? -19.442 6.973 -10.537 1.00 55.44 194 ILE A N 1
ATOM 1587 C CA . ILE A 1 194 ? -18.921 7.204 -9.183 1.00 55.44 194 ILE A CA 1
ATOM 1588 C C . ILE A 1 194 ? -17.413 6.977 -9.177 1.00 55.44 194 ILE A C 1
ATOM 1590 O O . ILE A 1 194 ? -16.936 5.929 -9.590 1.00 55.44 194 ILE A O 1
ATOM 1594 N N . GLN A 1 195 ? -16.686 7.982 -8.690 1.00 57.38 195 GLN A N 1
ATOM 1595 C CA . GLN A 1 195 ? -15.223 8.062 -8.707 1.00 57.38 195 GLN A CA 1
ATOM 1596 C C . GLN A 1 195 ? -14.527 7.200 -7.635 1.00 57.38 195 GLN A C 1
ATOM 1598 O O . GLN A 1 195 ? -13.301 7.161 -7.599 1.00 57.38 195 GLN A O 1
ATOM 1603 N N . ASP A 1 196 ? -15.271 6.534 -6.743 1.00 71.44 196 ASP A N 1
ATOM 1604 C CA . ASP A 1 196 ? -14.677 5.773 -5.638 1.00 71.44 196 ASP A CA 1
ATOM 1605 C C . ASP A 1 196 ? -14.448 4.305 -6.022 1.00 71.44 196 ASP A C 1
ATOM 1607 O O . ASP A 1 196 ? -15.365 3.477 -6.019 1.00 71.44 196 ASP A O 1
ATOM 1611 N N . TYR A 1 197 ? -13.191 3.989 -6.343 1.00 76.06 197 TYR A N 1
ATOM 1612 C CA . TYR A 1 197 ? -12.749 2.635 -6.671 1.00 76.06 197 TYR A CA 1
ATOM 1613 C C . TYR A 1 197 ? -13.031 1.634 -5.540 1.00 76.06 197 TYR A C 1
ATOM 1615 O O . TYR A 1 197 ? -13.395 0.493 -5.826 1.00 76.06 197 TYR A O 1
ATOM 1623 N N . ASN A 1 198 ? -12.950 2.061 -4.271 1.00 82.69 198 ASN A N 1
ATOM 1624 C CA . ASN A 1 198 ? -13.134 1.174 -3.122 1.00 82.69 198 ASN A CA 1
ATOM 1625 C C . ASN A 1 198 ? -14.561 0.630 -3.071 1.00 82.69 198 ASN A C 1
ATOM 1627 O O . ASN A 1 198 ? -14.785 -0.515 -2.688 1.00 82.69 198 ASN A O 1
ATOM 1631 N N . TYR A 1 199 ? -15.550 1.435 -3.466 1.00 86.69 199 TYR A N 1
ATOM 1632 C CA . TYR A 1 199 ? -16.940 0.988 -3.473 1.00 86.69 199 TYR A CA 1
ATOM 1633 C C . TYR A 1 199 ? -17.170 -0.131 -4.499 1.00 86.69 199 TYR A C 1
ATOM 1635 O O . TYR A 1 199 ? -17.790 -1.151 -4.190 1.00 86.69 199 TYR A O 1
ATOM 1643 N N . SER A 1 200 ? -16.640 0.059 -5.711 1.00 85.38 200 SER A N 1
ATOM 1644 C CA . SER A 1 200 ? -16.739 -0.889 -6.825 1.00 85.38 200 SER A CA 1
ATOM 1645 C C . SER A 1 200 ? -16.032 -2.212 -6.513 1.00 85.38 200 SER A C 1
ATOM 1647 O O . SER A 1 200 ? -16.628 -3.281 -6.667 1.00 85.38 200 SER A O 1
ATOM 1649 N N . GLU A 1 201 ? -14.801 -2.139 -6.002 1.00 86.75 201 GLU A N 1
ATOM 1650 C CA . GLU A 1 201 ? -14.006 -3.299 -5.587 1.00 86.75 201 GLU A CA 1
ATOM 1651 C C . GLU A 1 201 ? -14.737 -4.126 -4.519 1.00 86.75 201 GLU A C 1
ATOM 1653 O O . GLU A 1 201 ? -14.934 -5.332 -4.681 1.00 86.75 201 GLU A O 1
ATOM 1658 N N . GLN A 1 202 ? -15.228 -3.478 -3.456 1.00 88.19 202 GLN A N 1
ATOM 1659 C CA . GLN A 1 202 ? -15.924 -4.168 -2.367 1.00 88.19 202 GLN A CA 1
ATOM 1660 C C . GLN A 1 202 ? -17.244 -4.805 -2.820 1.00 88.19 202 GLN A C 1
ATOM 1662 O O . GLN A 1 202 ? -17.585 -5.908 -2.383 1.00 88.19 202 GLN A O 1
ATOM 1667 N N . LEU A 1 203 ? -17.982 -4.156 -3.729 1.00 90.12 203 LEU A N 1
ATOM 1668 C CA . LEU A 1 203 ? -19.163 -4.752 -4.361 1.00 90.12 203 LEU A CA 1
ATOM 1669 C C . LEU A 1 203 ? -18.803 -6.008 -5.164 1.00 90.12 203 LEU A C 1
ATOM 1671 O O . LEU A 1 203 ? -19.462 -7.042 -5.011 1.00 90.12 203 LEU A O 1
ATOM 1675 N N . GLY A 1 204 ? -17.755 -5.928 -5.990 1.00 90.94 204 GLY A N 1
ATOM 1676 C CA . GLY A 1 204 ? -17.235 -7.049 -6.772 1.00 90.94 204 GLY A CA 1
ATOM 1677 C C . GLY A 1 204 ? -16.834 -8.231 -5.894 1.00 90.94 204 GLY A C 1
ATOM 1678 O O . GLY A 1 204 ? -17.310 -9.354 -6.094 1.00 90.94 204 GLY A O 1
ATOM 1679 N N . ALA A 1 205 ? -16.042 -7.960 -4.854 1.00 89.81 205 ALA A N 1
ATOM 1680 C CA . ALA A 1 205 ? -15.626 -8.941 -3.857 1.00 89.81 205 ALA A CA 1
ATOM 1681 C C . ALA A 1 205 ? -16.825 -9.611 -3.180 1.00 89.81 205 ALA A C 1
ATOM 1683 O O . ALA A 1 205 ? -16.892 -10.840 -3.116 1.00 89.81 205 ALA A O 1
ATOM 1684 N N . ALA A 1 206 ? -17.807 -8.829 -2.728 1.00 90.25 206 ALA A N 1
ATOM 1685 C CA . ALA A 1 206 ? -18.988 -9.352 -2.053 1.00 90.25 206 ALA A CA 1
ATOM 1686 C C . ALA A 1 206 ? -19.846 -10.258 -2.955 1.00 90.25 206 ALA A C 1
ATOM 1688 O O . ALA A 1 206 ? -20.416 -11.247 -2.487 1.00 90.25 206 ALA A O 1
ATOM 1689 N N . LEU A 1 207 ? -19.948 -9.929 -4.246 1.00 93.31 207 LEU A N 1
ATOM 1690 C CA . LEU A 1 207 ? -20.765 -10.655 -5.223 1.00 93.31 207 LEU A CA 1
ATOM 1691 C C . LEU A 1 207 ? -20.077 -11.886 -5.821 1.00 93.31 207 LEU A C 1
ATOM 1693 O O . LEU A 1 207 ? -20.778 -12.771 -6.319 1.00 93.31 207 LEU A O 1
ATOM 1697 N N . SER A 1 208 ? -18.749 -11.971 -5.751 1.00 93.31 208 SER A N 1
ATOM 1698 C CA . SER A 1 208 ? -17.949 -13.059 -6.335 1.00 93.31 208 SER A CA 1
ATOM 1699 C C . SER A 1 208 ? -18.390 -14.471 -5.910 1.00 93.31 208 SER A C 1
ATOM 1701 O O . SER A 1 208 ? -18.321 -15.412 -6.700 1.00 93.31 208 SER A O 1
ATOM 1703 N N . ASP A 1 209 ? -18.910 -14.630 -4.689 1.00 89.88 209 ASP A N 1
ATOM 1704 C CA . ASP A 1 209 ? -19.414 -15.907 -4.156 1.00 89.88 209 ASP A CA 1
ATOM 1705 C C . ASP A 1 209 ? -20.844 -16.254 -4.623 1.00 89.88 209 ASP A C 1
ATOM 1707 O O . ASP A 1 209 ? -21.351 -17.348 -4.357 1.00 89.88 209 ASP A O 1
ATOM 1711 N N . TYR A 1 210 ? -21.534 -15.323 -5.288 1.00 92.31 210 TYR A N 1
ATOM 1712 C CA . TYR A 1 210 ? -22.965 -15.413 -5.604 1.00 92.31 210 TYR A CA 1
ATOM 1713 C C . TYR A 1 210 ? -23.271 -15.488 -7.104 1.00 92.31 210 TYR A C 1
ATOM 1715 O O . TYR A 1 210 ? -24.435 -15.702 -7.484 1.00 92.31 210 TYR A O 1
ATOM 1723 N N . ILE A 1 211 ? -22.261 -15.305 -7.953 1.00 94.56 211 ILE A N 1
ATOM 1724 C CA . ILE A 1 211 ? -22.411 -15.309 -9.406 1.00 94.56 211 ILE A CA 1
ATOM 1725 C C . ILE A 1 211 ? -21.901 -16.601 -10.049 1.00 94.56 211 ILE A C 1
ATOM 1727 O O . ILE A 1 211 ? -21.049 -17.314 -9.527 1.00 94.56 211 ILE A O 1
ATOM 1731 N N . THR A 1 212 ? -22.450 -16.908 -11.216 1.00 95.06 212 THR A N 1
ATOM 1732 C CA . THR A 1 212 ? -22.037 -18.022 -12.072 1.00 95.06 212 THR A CA 1
ATOM 1733 C C . THR A 1 212 ? -21.190 -17.532 -13.243 1.00 95.06 212 THR A C 1
ATOM 1735 O O . THR A 1 212 ? -21.254 -16.367 -13.629 1.00 95.06 212 THR A O 1
ATOM 1738 N N . LEU A 1 213 ? -20.442 -18.444 -13.867 1.00 95.06 213 LEU A N 1
ATOM 1739 C CA . LEU A 1 213 ? -19.610 -18.135 -15.034 1.00 95.06 213 LEU A CA 1
ATOM 1740 C C . LEU A 1 213 ? -20.423 -17.546 -16.208 1.00 95.06 213 LEU A C 1
ATOM 1742 O O . LEU A 1 213 ? -19.968 -16.641 -16.902 1.00 95.06 213 LEU A O 1
ATOM 1746 N N . GLU A 1 214 ? -21.652 -18.029 -16.416 1.00 95.19 214 GLU A N 1
ATOM 1747 C CA . GLU A 1 214 ? -22.539 -17.510 -17.466 1.00 95.19 214 GLU A CA 1
ATOM 1748 C C . GLU A 1 214 ? -23.067 -16.106 -17.129 1.00 95.19 214 GLU A C 1
ATOM 1750 O O . GLU A 1 214 ? -23.163 -15.260 -18.017 1.00 95.19 214 GLU A O 1
ATOM 1755 N N . GLU A 1 215 ? -23.358 -15.822 -15.854 1.00 95.31 215 GLU A N 1
ATOM 1756 C CA . GLU A 1 215 ? -23.691 -14.461 -15.411 1.00 95.31 215 GLU A CA 1
ATOM 1757 C C . GLU A 1 215 ? -22.499 -13.519 -15.623 1.00 95.31 215 GLU A C 1
ATOM 1759 O O . GLU A 1 215 ? -22.678 -12.425 -16.153 1.00 95.31 215 GLU A O 1
ATOM 1764 N N . TYR A 1 216 ? -21.277 -13.962 -15.311 1.00 96.00 216 TYR A N 1
ATOM 1765 C CA . TYR A 1 216 ? -20.068 -13.177 -15.560 1.00 96.00 216 TYR A CA 1
ATOM 1766 C C . TYR A 1 216 ? -19.874 -12.856 -17.047 1.00 96.00 216 TYR A C 1
ATOM 1768 O O . TYR A 1 216 ? -19.610 -11.714 -17.423 1.00 96.00 216 TYR A O 1
ATOM 1776 N N . LYS A 1 217 ? -20.101 -13.835 -17.928 1.00 95.44 217 LYS A N 1
ATOM 1777 C CA . LYS A 1 217 ? -20.080 -13.611 -19.376 1.00 95.44 217 LYS A CA 1
ATOM 1778 C C . LYS A 1 217 ? -21.099 -12.557 -19.817 1.00 95.44 217 LYS A C 1
ATOM 1780 O O . LYS A 1 217 ? -20.776 -11.710 -20.646 1.00 95.44 217 LYS A O 1
ATOM 1785 N N . GLN A 1 218 ? -22.319 -12.594 -19.283 1.00 94.31 218 GLN A N 1
ATOM 1786 C CA . GLN A 1 218 ? -23.354 -11.602 -19.602 1.00 94.31 218 GLN A CA 1
ATOM 1787 C C . GLN A 1 218 ? -22.974 -10.199 -19.114 1.00 94.31 218 GLN A C 1
ATOM 1789 O O . GLN A 1 218 ? -23.210 -9.224 -19.826 1.00 94.31 218 GLN A O 1
ATOM 1794 N N . ILE A 1 219 ? -22.338 -10.107 -17.944 1.00 93.75 219 ILE A N 1
ATOM 1795 C CA . ILE A 1 219 ? -21.781 -8.862 -17.401 1.00 93.75 219 ILE A CA 1
ATOM 1796 C C . ILE A 1 219 ? -20.724 -8.300 -18.352 1.00 93.75 219 ILE A C 1
ATOM 1798 O O . ILE A 1 219 ? -20.842 -7.151 -18.767 1.00 93.75 219 ILE A O 1
ATOM 1802 N N . LEU A 1 220 ? -19.756 -9.115 -18.782 1.00 93.50 220 LEU A N 1
ATOM 1803 C CA . LEU A 1 220 ? -18.724 -8.683 -19.728 1.00 93.50 220 LEU A CA 1
ATOM 1804 C C . LEU A 1 220 ? -19.308 -8.236 -21.071 1.00 93.50 220 LEU A C 1
ATOM 1806 O O . LEU A 1 220 ? -18.858 -7.233 -21.618 1.00 93.50 220 LEU A O 1
ATOM 1810 N N . VAL A 1 221 ? -20.327 -8.928 -21.593 1.00 92.75 221 VAL A N 1
ATOM 1811 C CA . VAL A 1 221 ? -21.033 -8.495 -22.812 1.00 92.75 221 VAL A CA 1
ATOM 1812 C C . VAL A 1 221 ? -21.660 -7.117 -22.608 1.00 92.75 221 VAL A C 1
ATOM 1814 O O . VAL A 1 221 ? -21.454 -6.239 -23.439 1.00 92.75 221 VAL A O 1
ATOM 1817 N N . ARG A 1 222 ? -22.360 -6.902 -21.488 1.00 91.19 222 ARG A N 1
ATOM 1818 C CA . ARG A 1 222 ? -22.981 -5.612 -21.157 1.00 91.19 222 ARG A CA 1
ATOM 1819 C C . ARG A 1 222 ? -21.950 -4.492 -20.997 1.00 91.19 222 ARG A C 1
ATOM 1821 O O . ARG A 1 222 ?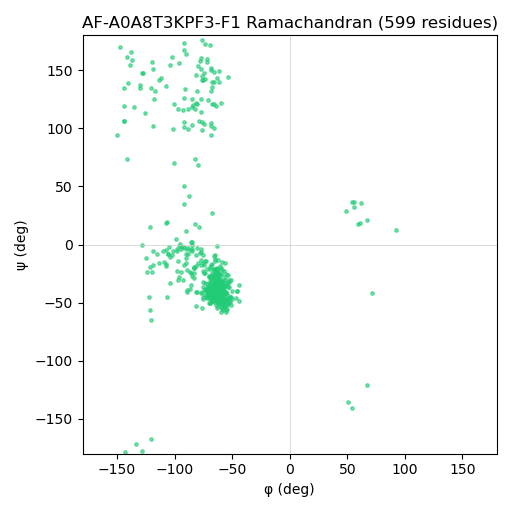 -22.216 -3.376 -21.425 1.00 91.19 222 ARG A O 1
ATOM 1828 N N . LEU A 1 223 ? -20.778 -4.780 -20.431 1.00 89.44 223 LEU A N 1
ATOM 1829 C CA . LEU A 1 223 ? -19.674 -3.816 -20.326 1.00 89.44 223 LEU A CA 1
ATOM 1830 C C . LEU A 1 223 ? -19.122 -3.386 -21.690 1.00 89.44 223 LEU A C 1
ATOM 1832 O O . LEU A 1 223 ? -18.564 -2.298 -21.801 1.00 89.44 223 LEU A O 1
ATOM 1836 N N . GLY A 1 224 ? -19.304 -4.202 -22.732 1.00 86.69 224 GLY A N 1
ATOM 1837 C CA . GLY A 1 224 ? -18.951 -3.843 -24.106 1.00 86.69 224 GLY A CA 1
ATOM 1838 C C . GLY A 1 224 ? -19.736 -2.642 -24.641 1.00 86.69 224 GLY A C 1
ATOM 1839 O O . GLY A 1 224 ? -19.208 -1.892 -25.459 1.00 86.69 224 GLY A O 1
ATOM 1840 N N . ASP A 1 225 ? -20.956 -2.439 -24.138 1.00 85.19 225 ASP A N 1
ATOM 1841 C CA . ASP A 1 225 ? -21.873 -1.375 -24.561 1.00 85.19 225 ASP A CA 1
ATOM 1842 C C . ASP A 1 225 ? -21.794 -0.120 -23.668 1.00 85.19 225 ASP A C 1
ATOM 1844 O O . ASP A 1 225 ? -22.539 0.839 -23.877 1.00 85.19 225 ASP A O 1
ATOM 1848 N N . VAL A 1 226 ? -20.927 -0.118 -22.650 1.00 81.25 226 VAL A N 1
ATOM 1849 C CA . VAL A 1 226 ? -20.771 1.016 -21.731 1.00 81.25 226 VAL A CA 1
ATOM 1850 C C . VAL A 1 226 ? -19.897 2.094 -22.369 1.00 81.25 226 VAL A C 1
ATOM 1852 O O . VAL A 1 226 ? -18.730 1.862 -22.682 1.00 81.25 226 VAL A O 1
ATOM 1855 N N . GLU A 1 227 ? -20.453 3.297 -22.515 1.00 72.25 227 GLU A N 1
ATOM 1856 C CA . GLU A 1 227 ? -19.688 4.500 -22.839 1.00 72.25 227 GLU A CA 1
ATOM 1857 C C . GLU A 1 227 ? -19.107 5.093 -21.551 1.00 72.25 227 GLU A C 1
ATOM 1859 O O . GLU A 1 227 ? -19.839 5.438 -20.623 1.00 72.25 227 GLU A O 1
ATOM 1864 N N . ILE A 1 228 ? -17.781 5.196 -21.488 1.00 68.00 228 ILE A N 1
ATOM 1865 C CA . ILE A 1 228 ? -17.071 5.775 -20.347 1.00 68.00 228 ILE A CA 1
ATOM 1866 C C . ILE A 1 228 ? -16.751 7.226 -20.682 1.00 68.00 228 ILE A C 1
ATOM 1868 O O . ILE A 1 228 ? -16.014 7.504 -21.626 1.00 68.00 228 ILE A O 1
ATOM 1872 N N . GLU A 1 229 ? -17.316 8.155 -19.913 1.00 60.59 229 GLU A N 1
ATOM 1873 C CA . GLU A 1 229 ? -17.103 9.591 -20.126 1.00 60.59 229 GLU A CA 1
ATOM 1874 C C . GLU A 1 229 ? -15.698 10.059 -19.688 1.00 60.59 229 GLU A C 1
ATOM 1876 O O . GLU A 1 229 ? -15.208 11.056 -20.218 1.00 60.59 229 GLU A O 1
ATOM 1881 N N . PHE A 1 230 ? -15.033 9.344 -18.762 1.00 62.16 230 PHE A N 1
ATOM 1882 C CA . PHE A 1 230 ? -13.742 9.731 -18.167 1.00 62.16 230 PHE A CA 1
ATOM 1883 C C . PHE A 1 230 ? -12.819 8.529 -17.887 1.00 62.16 230 PHE A C 1
ATOM 1885 O O . PHE A 1 230 ? -13.254 7.554 -17.280 1.00 62.16 230 PHE A O 1
ATOM 1892 N N . GLU A 1 231 ? -11.530 8.629 -18.239 1.00 61.78 231 GLU A N 1
ATOM 1893 C CA . GLU A 1 231 ? -10.520 7.564 -18.036 1.00 61.78 231 GLU A CA 1
ATOM 1894 C C . GLU A 1 231 ? -10.323 7.161 -16.559 1.00 61.78 231 GLU A C 1
ATOM 1896 O O . GLU A 1 231 ? -10.072 5.997 -16.265 1.00 61.78 231 GLU A O 1
ATOM 1901 N N . GLU A 1 232 ? -10.462 8.081 -15.599 1.00 58.75 232 GLU A N 1
ATOM 1902 C CA . GLU A 1 232 ? -10.320 7.757 -14.166 1.00 58.75 232 GLU A CA 1
ATOM 1903 C C . GLU A 1 232 ? -11.410 6.799 -13.668 1.00 58.75 232 GLU A C 1
ATOM 1905 O O . GLU A 1 232 ? -11.132 5.900 -12.872 1.00 58.75 232 GLU A O 1
ATOM 1910 N N . ASN A 1 233 ? -12.631 6.931 -14.196 1.00 59.66 233 ASN A N 1
ATOM 1911 C CA . ASN A 1 233 ? -13.729 6.020 -13.877 1.00 59.66 233 ASN A CA 1
ATOM 1912 C C . ASN A 1 233 ? -13.429 4.605 -14.393 1.00 59.66 233 ASN A C 1
ATOM 1914 O O . ASN A 1 233 ? -13.872 3.624 -13.806 1.00 59.66 233 ASN A O 1
ATOM 1918 N N . GLU A 1 234 ? -12.646 4.479 -15.465 1.00 62.44 234 GLU A N 1
ATOM 1919 C CA . GLU A 1 234 ? -12.302 3.190 -16.056 1.00 62.44 234 GLU A CA 1
ATOM 1920 C C . GLU A 1 234 ? -11.481 2.308 -15.106 1.00 62.44 234 GLU A C 1
ATOM 1922 O O . GLU A 1 234 ? -11.772 1.120 -14.972 1.00 62.44 234 GLU A O 1
ATOM 1927 N N . LYS A 1 235 ? -10.504 2.888 -14.396 1.00 64.19 235 LYS A N 1
ATOM 1928 C CA . LYS A 1 235 ? -9.653 2.139 -13.458 1.00 64.19 235 LYS A CA 1
ATOM 1929 C C . LYS A 1 235 ? -10.448 1.615 -12.265 1.00 64.19 235 LYS A C 1
ATOM 1931 O O . LYS A 1 235 ? -10.372 0.430 -11.964 1.00 64.19 235 LYS A O 1
ATOM 1936 N N . GLY A 1 236 ? -11.251 2.466 -11.622 1.00 64.38 236 GLY A N 1
ATOM 1937 C CA . GLY A 1 236 ? -12.074 2.057 -10.475 1.00 64.38 236 GLY A CA 1
ATOM 1938 C C . GLY A 1 236 ? -13.144 1.019 -10.831 1.00 64.38 236 GLY A C 1
ATOM 1939 O O . GLY A 1 236 ? -13.477 0.151 -10.025 1.00 64.38 236 GLY A O 1
ATOM 1940 N N . LEU A 1 237 ? -13.656 1.063 -12.062 1.00 71.56 237 LEU A N 1
ATOM 1941 C CA . LEU A 1 237 ? -14.583 0.053 -12.563 1.00 71.56 237 LEU A CA 1
ATOM 1942 C C . LEU A 1 237 ? -13.891 -1.274 -12.860 1.00 71.56 237 LEU A C 1
ATOM 1944 O O . LEU A 1 237 ? -14.460 -2.316 -12.538 1.00 71.56 237 LEU A O 1
ATOM 1948 N N . SER A 1 238 ? -12.674 -1.244 -13.410 1.00 78.38 238 SER A N 1
ATOM 1949 C CA . SER A 1 238 ? -11.891 -2.455 -13.680 1.00 78.38 238 SER A CA 1
ATOM 1950 C C . SER A 1 238 ? -11.771 -3.336 -12.431 1.00 78.38 238 SER A C 1
ATOM 1952 O O . SER A 1 238 ? -12.196 -4.490 -12.477 1.00 78.38 238 SER A O 1
ATOM 1954 N N . TYR A 1 239 ? -11.369 -2.735 -11.299 1.00 78.19 239 TYR A N 1
ATOM 1955 C CA . TYR A 1 239 ? -11.177 -3.406 -10.000 1.00 78.19 239 TYR A CA 1
ATOM 1956 C C . TYR A 1 239 ? -12.440 -4.046 -9.387 1.00 78.19 239 TYR A C 1
ATOM 1958 O O . TYR A 1 239 ? -12.375 -4.949 -8.552 1.00 78.19 239 TYR A O 1
ATOM 1966 N N . GLY A 1 240 ? -13.631 -3.567 -9.751 1.00 86.31 240 GLY A N 1
ATOM 1967 C CA . GLY A 1 240 ? -14.872 -4.207 -9.306 1.00 86.31 240 GLY A CA 1
ATOM 1968 C C . GLY A 1 240 ? -15.170 -5.478 -10.097 1.00 86.31 240 GLY A C 1
ATOM 1969 O O . GLY A 1 240 ? -15.616 -6.488 -9.548 1.00 86.31 240 GLY A O 1
ATOM 1970 N N . PHE A 1 241 ? -14.948 -5.436 -11.410 1.00 90.62 241 PHE A N 1
ATOM 1971 C CA . PHE A 1 241 ? -15.344 -6.509 -12.319 1.00 90.62 241 PHE A CA 1
ATOM 1972 C C . PHE A 1 241 ? -14.277 -7.596 -12.502 1.00 90.62 241 PHE A C 1
ATOM 1974 O O . PHE A 1 241 ? -14.637 -8.716 -12.876 1.00 90.62 241 PHE A O 1
ATOM 1981 N N . ASP A 1 242 ? -13.001 -7.322 -12.239 1.00 91.12 242 ASP A N 1
ATOM 1982 C CA . ASP A 1 242 ? -11.955 -8.350 -12.170 1.00 91.12 242 ASP A CA 1
ATOM 1983 C C . ASP A 1 242 ? -12.108 -9.204 -10.896 1.00 91.12 242 ASP A C 1
ATOM 1985 O O . ASP A 1 242 ? -12.153 -10.432 -10.976 1.00 91.12 242 ASP A O 1
ATOM 1989 N N . THR A 1 243 ? -12.330 -8.571 -9.741 1.00 90.69 243 THR A N 1
ATOM 1990 C CA . THR A 1 243 ? -12.514 -9.209 -8.434 1.00 90.69 243 THR A CA 1
ATOM 1991 C C . THR A 1 243 ? -13.754 -10.093 -8.429 1.00 90.69 243 THR A C 1
ATOM 1993 O O . THR A 1 243 ? -13.777 -11.169 -7.829 1.00 90.69 243 THR A O 1
ATOM 1996 N N . LEU A 1 244 ? -14.782 -9.701 -9.184 1.00 92.31 244 LEU A N 1
ATOM 1997 C CA . LEU A 1 244 ? -15.971 -10.513 -9.401 1.00 92.31 244 LEU A CA 1
ATOM 1998 C C . LEU A 1 244 ? -15.636 -11.904 -9.992 1.00 92.31 244 LEU A C 1
ATOM 2000 O O . LEU A 1 244 ? -16.354 -12.868 -9.727 1.00 92.31 244 LEU A O 1
ATOM 2004 N N . ALA A 1 245 ? -14.538 -12.031 -10.748 1.00 92.94 245 ALA A N 1
ATOM 2005 C CA . ALA A 1 245 ? -14.091 -13.279 -11.362 1.00 92.94 245 ALA A CA 1
ATOM 2006 C C . ALA A 1 245 ? -13.181 -14.151 -10.479 1.00 92.94 245 ALA A C 1
ATOM 2008 O O . ALA A 1 245 ? -12.827 -15.252 -10.904 1.00 92.94 245 ALA A O 1
ATOM 2009 N N . GLN A 1 246 ? -12.819 -13.712 -9.266 1.00 90.94 246 GLN A N 1
ATOM 2010 C CA . GLN A 1 246 ? -11.764 -14.332 -8.442 1.00 90.94 246 GLN A CA 1
ATOM 2011 C C . GLN A 1 246 ? -11.966 -15.827 -8.125 1.00 90.94 246 GLN A C 1
ATOM 2013 O O . GLN A 1 246 ? -11.008 -16.541 -7.836 1.00 90.94 246 GLN A O 1
ATOM 2018 N N . ASN A 1 247 ? -13.210 -16.314 -8.184 1.00 92.38 247 ASN A N 1
ATOM 2019 C CA . ASN A 1 247 ? -13.570 -17.702 -7.886 1.00 92.38 247 ASN A CA 1
ATOM 2020 C C . ASN A 1 247 ? -13.614 -18.621 -9.125 1.00 92.38 247 ASN A C 1
ATOM 2022 O O . ASN A 1 247 ? -13.896 -19.816 -8.991 1.00 92.38 247 ASN A O 1
ATOM 2026 N N . PHE A 1 248 ? -13.380 -18.096 -10.331 1.00 94.06 248 PHE A N 1
ATOM 2027 C CA . PHE A 1 248 ? -13.400 -18.872 -11.574 1.00 94.06 248 PHE A CA 1
ATOM 2028 C C . PHE A 1 248 ? -11.998 -19.332 -11.992 1.00 94.06 248 PHE A C 1
ATOM 2030 O O . PHE A 1 248 ? -10.989 -18.743 -11.620 1.00 94.06 248 PHE A O 1
ATOM 2037 N N . GLN A 1 249 ? -11.929 -20.405 -12.786 1.00 94.06 249 GLN A N 1
ATOM 2038 C CA . GLN A 1 249 ? -10.663 -20.865 -13.359 1.00 94.06 249 GLN A CA 1
ATOM 2039 C C . GLN A 1 249 ? -10.236 -19.958 -14.515 1.00 94.06 249 GLN A C 1
ATOM 2041 O O . GLN A 1 249 ? -11.070 -19.558 -15.330 1.00 94.06 249 GLN A O 1
ATOM 2046 N N . LEU A 1 250 ? -8.933 -19.680 -14.623 1.00 94.44 250 LEU A N 1
ATOM 2047 C CA . LEU A 1 250 ? -8.404 -18.783 -15.649 1.00 94.44 250 LEU A CA 1
ATOM 2048 C C . LEU A 1 250 ? -8.763 -19.239 -17.077 1.00 94.44 250 LEU A C 1
ATOM 2050 O O . LEU A 1 250 ? -9.180 -18.408 -17.880 1.00 94.44 250 LEU A O 1
ATOM 2054 N N . ASP A 1 251 ? -8.676 -20.537 -17.386 1.00 94.69 251 ASP A N 1
ATOM 2055 C CA . ASP A 1 251 ? -9.010 -21.094 -18.709 1.00 94.69 251 ASP A CA 1
ATOM 2056 C C . ASP A 1 251 ? -10.437 -20.724 -19.152 1.00 94.69 251 ASP A C 1
ATOM 2058 O O . ASP A 1 251 ? -10.670 -20.368 -20.314 1.00 94.69 251 ASP A O 1
ATOM 2062 N N . ASP A 1 252 ? -11.391 -20.768 -18.216 1.00 95.25 252 ASP A N 1
ATOM 2063 C CA . ASP A 1 252 ? -12.790 -20.418 -18.460 1.00 95.25 252 ASP A CA 1
ATOM 2064 C C . ASP A 1 252 ? -12.937 -18.916 -18.745 1.00 95.25 252 ASP A C 1
ATOM 2066 O O . ASP A 1 252 ? -13.637 -18.517 -19.681 1.00 95.25 252 ASP A O 1
ATOM 2070 N N . ILE A 1 253 ? -12.230 -18.075 -17.986 1.00 95.25 253 ILE A N 1
ATOM 2071 C CA . ILE A 1 253 ? -12.210 -16.622 -18.185 1.00 95.25 253 ILE A CA 1
ATOM 2072 C C . ILE A 1 253 ? -11.588 -16.260 -19.536 1.00 95.25 253 ILE A C 1
ATOM 2074 O O . ILE A 1 253 ? -12.179 -15.506 -20.313 1.00 95.25 253 ILE A O 1
ATOM 2078 N N . ILE A 1 254 ? -10.443 -16.856 -19.874 1.00 94.44 254 ILE A N 1
ATOM 2079 C CA . ILE A 1 254 ? -9.780 -16.682 -21.170 1.00 94.44 254 ILE A CA 1
ATOM 2080 C C . ILE A 1 254 ? -10.726 -17.072 -22.310 1.00 94.44 254 ILE A C 1
ATOM 2082 O O . ILE A 1 254 ? -10.794 -16.373 -23.326 1.00 94.44 254 ILE A O 1
ATOM 2086 N N . ALA A 1 255 ? -11.466 -18.175 -22.168 1.00 94.69 255 ALA A N 1
ATOM 2087 C CA . ALA A 1 255 ? -12.438 -18.606 -23.167 1.00 94.69 255 ALA A CA 1
ATOM 2088 C C . ALA A 1 255 ? -13.571 -17.583 -23.353 1.00 94.69 255 ALA A C 1
ATOM 2090 O O . ALA A 1 255 ? -13.983 -17.334 -24.492 1.00 94.69 255 ALA A O 1
ATOM 2091 N N . ILE A 1 256 ? -14.040 -16.950 -22.271 1.00 95.50 256 ILE A N 1
ATOM 2092 C CA . ILE A 1 256 ? -15.025 -15.867 -22.348 1.00 95.50 256 ILE A CA 1
ATOM 2093 C C . ILE A 1 256 ? -14.451 -14.676 -23.115 1.00 95.50 256 ILE A C 1
ATOM 2095 O O . ILE A 1 256 ? -15.047 -14.284 -24.119 1.00 95.50 256 ILE A O 1
ATOM 2099 N N . PHE A 1 257 ? -13.290 -14.146 -22.719 1.00 93.88 257 PHE A N 1
ATOM 2100 C CA . PHE A 1 257 ? -12.689 -12.978 -23.375 1.00 93.88 257 PHE A CA 1
ATOM 2101 C C . PHE A 1 257 ? -12.374 -13.232 -24.854 1.00 93.88 257 PHE A C 1
ATOM 2103 O O . PHE A 1 257 ? -12.667 -12.387 -25.695 1.00 93.88 257 PHE A O 1
ATOM 2110 N N . LYS A 1 258 ? -11.883 -14.426 -25.215 1.00 89.88 258 LYS A N 1
ATOM 2111 C CA . LYS A 1 258 ? -11.660 -14.815 -26.622 1.00 89.88 258 LYS A CA 1
ATOM 2112 C C . LYS A 1 258 ? -12.948 -14.921 -27.440 1.00 89.88 258 LYS A C 1
ATOM 2114 O O . LYS A 1 258 ? -12.895 -14.820 -28.664 1.00 89.88 258 LYS A O 1
ATOM 2119 N N . SER A 1 259 ? -14.093 -15.156 -26.796 1.00 89.19 259 SER A N 1
ATOM 2120 C CA . SER A 1 259 ? -15.395 -15.189 -27.473 1.00 89.19 259 SER A CA 1
ATOM 2121 C C . SER A 1 259 ? -15.945 -13.794 -27.797 1.00 89.19 259 SER A C 1
ATOM 2123 O O . SER A 1 259 ? -16.874 -13.677 -28.598 1.00 89.19 259 SER A O 1
ATOM 2125 N N . LEU A 1 260 ? -15.367 -12.741 -27.211 1.00 86.50 260 LEU A N 1
ATOM 2126 C CA . LEU A 1 260 ? -15.713 -11.351 -27.483 1.00 86.50 260 LEU A CA 1
ATOM 2127 C C . LEU A 1 260 ? -14.862 -10.853 -28.665 1.00 86.50 260 LEU A C 1
ATOM 2129 O O . LEU A 1 260 ? -13.638 -10.821 -28.602 1.00 86.50 260 LEU A O 1
ATOM 2133 N N . ASN A 1 261 ? -15.506 -10.492 -29.780 1.00 71.00 261 ASN A N 1
ATOM 2134 C CA . ASN A 1 261 ? -14.804 -10.190 -31.038 1.00 71.00 261 ASN A CA 1
ATOM 2135 C C . ASN A 1 261 ? -13.882 -8.958 -30.958 1.00 71.00 261 ASN A C 1
ATOM 2137 O O . ASN A 1 261 ? -12.859 -8.920 -31.642 1.00 71.00 261 ASN A O 1
ATOM 2141 N N . GLN A 1 262 ? -14.262 -7.940 -30.181 1.00 83.31 262 GLN A N 1
ATOM 2142 C CA . GLN A 1 262 ? -13.486 -6.720 -29.958 1.00 83.31 262 GLN A CA 1
ATOM 2143 C C . GLN A 1 262 ? -13.681 -6.269 -28.515 1.00 83.31 262 GLN A C 1
ATOM 2145 O O . GLN A 1 262 ? -14.805 -5.989 -28.110 1.00 83.31 262 GLN A O 1
ATOM 2150 N N . LEU A 1 263 ? -12.583 -6.218 -27.762 1.00 87.75 263 LEU A N 1
ATOM 2151 C CA . LEU A 1 263 ? -12.582 -5.716 -26.394 1.00 87.75 263 LEU A CA 1
ATOM 2152 C C . LEU A 1 263 ? -12.431 -4.193 -26.413 1.00 87.75 263 LEU A C 1
ATOM 2154 O O . LEU A 1 263 ? -11.467 -3.671 -26.995 1.00 87.75 263 LEU A O 1
ATOM 2158 N N . ASN A 1 264 ? -13.362 -3.490 -25.770 1.00 87.31 264 ASN A N 1
ATOM 2159 C CA . ASN A 1 264 ? -13.173 -2.076 -25.445 1.00 87.31 264 ASN A CA 1
ATOM 2160 C C . ASN A 1 264 ? -12.085 -1.916 -24.362 1.00 87.31 264 ASN A C 1
ATOM 2162 O O . ASN A 1 264 ? -11.595 -2.907 -23.820 1.00 87.31 264 ASN A O 1
ATOM 2166 N N . THR A 1 265 ? -11.663 -0.683 -24.075 1.00 84.38 265 THR A N 1
ATOM 2167 C CA . THR A 1 265 ? -10.561 -0.428 -23.131 1.00 84.38 265 THR A CA 1
ATOM 2168 C C . THR A 1 265 ? -10.851 -1.014 -21.741 1.00 84.38 265 THR A C 1
ATOM 2170 O O . THR A 1 265 ? -10.018 -1.756 -21.227 1.00 84.38 265 THR A O 1
ATOM 2173 N N . LEU A 1 266 ? -12.076 -0.855 -21.220 1.00 85.88 266 LEU A N 1
ATOM 2174 C CA . LEU A 1 266 ? -12.461 -1.388 -19.908 1.00 85.88 266 LEU A CA 1
ATOM 2175 C C . LEU A 1 266 ? -12.383 -2.914 -19.849 1.00 85.88 266 LEU A C 1
ATOM 2177 O O . LEU A 1 266 ? -11.807 -3.472 -18.924 1.00 85.88 266 LEU A O 1
ATOM 2181 N N . GLN A 1 267 ? -12.926 -3.608 -20.850 1.00 90.62 267 GLN A N 1
ATOM 2182 C CA . GLN A 1 267 ? -12.838 -5.066 -20.928 1.00 90.62 267 GLN A CA 1
ATOM 2183 C C . GLN A 1 267 ? -11.382 -5.536 -21.023 1.00 90.62 267 GLN A C 1
ATOM 2185 O O . GLN A 1 267 ? -11.044 -6.581 -20.470 1.00 90.62 267 GLN A O 1
ATOM 2190 N N . ARG A 1 268 ? -10.513 -4.789 -21.718 1.00 88.88 268 ARG A N 1
ATOM 2191 C CA . ARG A 1 268 ? -9.079 -5.104 -21.756 1.00 88.88 268 ARG A CA 1
ATOM 2192 C C . ARG A 1 268 ? -8.441 -4.935 -20.385 1.00 88.88 268 ARG A C 1
ATOM 2194 O O . ARG A 1 268 ? -7.735 -5.845 -19.973 1.00 88.88 268 ARG A O 1
ATOM 2201 N N . ASN A 1 269 ? -8.717 -3.833 -19.694 1.00 88.06 269 ASN A N 1
ATOM 2202 C CA . ASN A 1 269 ? -8.186 -3.569 -18.360 1.00 88.06 269 ASN A CA 1
ATOM 2203 C C . ASN A 1 269 ? -8.633 -4.642 -17.360 1.00 88.06 269 ASN A C 1
ATOM 2205 O O . ASN A 1 269 ? -7.774 -5.260 -16.742 1.00 88.06 269 ASN A O 1
ATOM 2209 N N . ILE A 1 270 ? -9.922 -5.007 -17.347 1.00 91.81 270 ILE A N 1
ATOM 2210 C CA . ILE A 1 270 ? -10.438 -6.103 -16.506 1.00 91.81 270 ILE A CA 1
ATOM 2211 C C . ILE A 1 270 ? -9.685 -7.401 -16.796 1.00 91.81 270 ILE A C 1
ATOM 2213 O O . ILE A 1 270 ? -9.264 -8.107 -15.884 1.00 91.81 270 ILE A O 1
ATOM 2217 N N . PHE A 1 271 ? -9.498 -7.743 -18.075 1.00 93.88 271 PHE A N 1
ATOM 2218 C CA . PHE A 1 271 ? -8.784 -8.967 -18.424 1.00 93.88 271 PHE A CA 1
ATOM 2219 C C . PHE A 1 271 ? -7.325 -8.928 -17.961 1.00 93.88 271 PHE A C 1
ATOM 2221 O O . PHE A 1 271 ? -6.819 -9.916 -17.440 1.00 93.88 271 PHE A O 1
ATOM 2228 N N . ILE A 1 272 ? -6.656 -7.792 -18.144 1.00 92.12 272 ILE A N 1
ATOM 2229 C CA . ILE A 1 272 ? -5.262 -7.578 -17.757 1.00 92.12 272 ILE A CA 1
ATOM 2230 C C . ILE A 1 272 ? -5.093 -7.661 -16.234 1.00 92.12 272 ILE A C 1
ATOM 2232 O O . ILE A 1 272 ? -4.143 -8.302 -15.783 1.00 92.12 272 ILE A O 1
ATOM 2236 N N . ASP A 1 273 ? -6.023 -7.109 -15.455 1.00 91.06 273 ASP A N 1
ATOM 2237 C CA . ASP A 1 273 ? -6.006 -7.184 -13.991 1.00 91.06 273 ASP A CA 1
ATOM 2238 C C . ASP A 1 273 ? -6.184 -8.635 -13.505 1.00 91.06 273 ASP A C 1
ATOM 2240 O O . ASP A 1 273 ? -5.394 -9.121 -12.689 1.00 91.06 273 ASP A O 1
ATOM 2244 N N . ILE A 1 274 ? -7.111 -9.397 -14.108 1.00 93.94 274 ILE A N 1
ATOM 2245 C CA . ILE A 1 274 ? -7.261 -10.841 -13.838 1.00 93.94 274 ILE A CA 1
ATOM 2246 C C . ILE A 1 274 ? -5.959 -11.595 -14.143 1.00 93.94 274 ILE A C 1
ATOM 2248 O O . ILE A 1 274 ? -5.507 -12.407 -13.336 1.00 93.94 274 ILE A O 1
ATOM 2252 N N . LEU A 1 275 ? -5.337 -11.329 -15.298 1.00 94.38 275 LEU A N 1
ATOM 2253 C CA . LEU A 1 275 ? -4.072 -11.963 -15.684 1.00 94.38 275 LEU A CA 1
ATOM 2254 C C . LEU A 1 275 ? -2.929 -11.593 -14.732 1.00 94.38 275 LEU A C 1
ATOM 2256 O O . LEU A 1 275 ? -2.083 -12.434 -14.448 1.00 94.38 275 LEU A O 1
ATOM 2260 N N . SER A 1 276 ? -2.892 -10.356 -14.234 1.00 90.81 276 SER A N 1
ATOM 2261 C CA . SER A 1 276 ? -1.877 -9.900 -13.279 1.00 90.81 276 SER A CA 1
ATOM 2262 C C . SER A 1 276 ? -1.968 -10.636 -11.940 1.00 90.81 276 SER A C 1
ATOM 2264 O O . SER A 1 276 ? -0.942 -10.883 -11.302 1.00 90.81 276 SER A O 1
ATOM 2266 N N . ASN A 1 277 ? -3.182 -11.005 -11.528 1.00 89.19 277 ASN A N 1
ATOM 2267 C CA . ASN A 1 277 ? -3.438 -11.721 -10.280 1.00 89.19 277 ASN A CA 1
ATOM 2268 C C . ASN A 1 277 ? -3.202 -13.240 -10.393 1.00 89.19 277 ASN A C 1
ATOM 2270 O O . ASN A 1 277 ? -3.001 -13.914 -9.378 1.00 89.19 277 ASN A O 1
ATOM 2274 N N . ASP A 1 278 ? -3.167 -13.789 -11.611 1.00 90.69 278 ASP A N 1
ATOM 2275 C CA . ASP A 1 278 ? -2.908 -15.206 -11.854 1.00 90.69 278 ASP A CA 1
ATOM 2276 C C . ASP A 1 278 ? -1.413 -15.487 -12.099 1.00 90.69 278 ASP A C 1
ATOM 2278 O O . ASP A 1 278 ? -0.806 -15.073 -13.082 1.00 90.69 278 ASP A O 1
ATOM 2282 N N . GLN A 1 279 ? -0.791 -16.251 -11.200 1.00 92.12 279 GLN A N 1
ATOM 2283 C CA . GLN A 1 279 ? 0.660 -16.491 -11.192 1.00 92.12 279 GLN A CA 1
ATOM 2284 C C . GLN A 1 279 ? 1.125 -17.592 -12.171 1.00 92.12 279 GLN A C 1
ATOM 2286 O O . GLN A 1 279 ? 2.211 -18.161 -12.002 1.00 92.12 279 GLN A O 1
ATOM 2291 N N . SER A 1 280 ? 0.311 -17.963 -13.164 1.00 93.69 280 SER A N 1
ATOM 2292 C CA . SER A 1 280 ? 0.590 -19.084 -14.067 1.00 93.69 280 SER A CA 1
ATOM 2293 C C . SER A 1 280 ? 1.383 -18.701 -15.325 1.00 93.69 280 SER A C 1
ATOM 2295 O O . SER A 1 280 ? 1.478 -17.546 -15.740 1.00 93.69 280 SER A O 1
ATOM 2297 N N . GLN A 1 281 ? 1.936 -19.728 -15.984 1.00 94.69 281 GLN A N 1
ATOM 2298 C CA . GLN A 1 281 ? 2.517 -19.600 -17.327 1.00 94.69 281 GLN A CA 1
ATOM 2299 C C . GLN A 1 281 ? 1.476 -19.121 -18.346 1.00 94.69 281 GLN A C 1
ATOM 2301 O O . GLN A 1 281 ? 1.821 -18.395 -19.274 1.00 94.69 281 GLN A O 1
ATOM 2306 N N . GLU A 1 282 ? 0.224 -19.557 -18.203 1.00 94.75 282 GLU A N 1
ATOM 2307 C CA . GLU A 1 282 ? -0.838 -19.222 -19.146 1.00 94.75 282 GLU A CA 1
ATOM 2308 C C . GLU A 1 282 ? -1.178 -17.737 -19.090 1.00 94.75 282 GLU A C 1
ATOM 2310 O O . GLU A 1 282 ? -1.275 -17.107 -20.146 1.00 94.75 282 GLU A O 1
ATOM 2315 N N . ALA A 1 283 ? -1.247 -17.164 -17.886 1.00 95.38 283 ALA A N 1
ATOM 2316 C CA . ALA A 1 283 ? -1.431 -15.732 -17.704 1.00 95.38 283 ALA A CA 1
ATOM 2317 C C . ALA A 1 283 ? -0.318 -14.929 -18.393 1.00 95.38 283 ALA A C 1
ATOM 2319 O O . ALA A 1 283 ? -0.584 -14.055 -19.220 1.00 95.38 283 ALA A O 1
ATOM 2320 N N . PHE A 1 284 ? 0.941 -15.312 -18.153 1.00 96.12 284 PHE A N 1
ATOM 2321 C CA . PHE A 1 284 ? 2.094 -14.696 -18.809 1.00 96.12 284 PHE A CA 1
ATOM 2322 C C . PHE A 1 284 ? 2.016 -14.809 -20.338 1.00 96.12 284 PHE A C 1
ATOM 2324 O O . PHE A 1 284 ? 2.202 -13.822 -21.051 1.00 96.12 284 PHE A O 1
ATOM 2331 N N . ASP A 1 285 ? 1.685 -15.992 -20.855 1.00 95.50 285 ASP A N 1
ATOM 2332 C CA . ASP A 1 285 ? 1.551 -16.237 -22.288 1.00 95.50 285 ASP A CA 1
ATOM 2333 C C . ASP A 1 285 ? 0.420 -15.430 -22.938 1.00 95.50 285 ASP A C 1
ATOM 2335 O O . ASP A 1 285 ? 0.567 -15.061 -24.108 1.00 95.50 285 ASP A O 1
ATOM 2339 N N . GLN A 1 286 ? -0.681 -15.163 -22.223 1.00 95.50 286 GLN A N 1
ATOM 2340 C CA . GLN A 1 286 ? -1.740 -14.264 -22.690 1.00 95.50 286 GLN A CA 1
ATOM 2341 C C . GLN A 1 286 ? -1.267 -12.806 -22.695 1.00 95.50 286 GLN A C 1
ATOM 2343 O O . GLN A 1 286 ? -1.487 -12.121 -23.693 1.00 95.50 286 GLN A O 1
ATOM 2348 N N . CYS A 1 287 ? -0.548 -12.341 -21.665 1.00 95.94 287 CYS A N 1
ATOM 2349 C CA . CYS A 1 287 ? 0.022 -10.988 -21.660 1.00 95.94 287 CYS A CA 1
ATOM 2350 C C . CYS A 1 287 ? 0.956 -10.763 -22.861 1.00 95.94 287 CYS A C 1
ATOM 2352 O O . CYS A 1 287 ? 0.867 -9.739 -23.536 1.00 95.94 287 CYS A O 1
ATOM 2354 N N . LEU A 1 288 ? 1.804 -11.743 -23.204 1.00 95.75 288 LEU A N 1
ATOM 2355 C CA . LEU A 1 288 ? 2.663 -11.655 -24.393 1.00 95.75 288 LEU A CA 1
ATOM 2356 C C . LEU A 1 288 ? 1.863 -11.554 -25.700 1.00 95.75 288 LEU A C 1
ATOM 2358 O O . LEU A 1 288 ? 2.274 -10.839 -26.617 1.00 95.75 288 LEU A O 1
ATOM 2362 N N . ASP A 1 289 ? 0.751 -12.282 -25.809 1.00 93.75 289 ASP A N 1
ATOM 2363 C CA . ASP A 1 289 ? -0.114 -12.233 -26.988 1.00 93.75 289 ASP A CA 1
ATOM 2364 C C . ASP A 1 289 ? -0.845 -10.878 -27.078 1.00 93.75 289 ASP A C 1
ATOM 2366 O O . ASP A 1 289 ? -0.945 -10.314 -28.168 1.00 93.75 289 ASP A O 1
ATOM 2370 N N . LEU A 1 290 ? -1.277 -10.305 -25.948 1.00 92.56 290 LEU A N 1
ATOM 2371 C CA . LEU A 1 290 ? -1.869 -8.963 -25.882 1.00 92.56 290 LEU A CA 1
ATOM 2372 C C . LEU A 1 290 ? -0.876 -7.873 -26.319 1.00 92.56 290 LEU A C 1
ATOM 2374 O O . LEU A 1 290 ? -1.214 -7.048 -27.168 1.00 92.56 290 LEU A O 1
ATOM 2378 N N . ILE A 1 291 ? 0.373 -7.930 -25.846 1.00 93.88 291 ILE A N 1
ATOM 2379 C CA . ILE A 1 291 ? 1.445 -7.005 -26.259 1.00 93.88 291 ILE A CA 1
ATOM 2380 C C . ILE A 1 291 ? 1.673 -7.073 -27.775 1.00 93.88 291 ILE A C 1
ATOM 2382 O O . ILE A 1 291 ? 1.786 -6.044 -28.441 1.00 93.88 291 ILE A O 1
ATOM 2386 N N . LYS A 1 292 ? 1.696 -8.282 -28.354 1.00 92.56 292 LYS A N 1
ATOM 2387 C CA . LYS A 1 292 ? 1.841 -8.476 -29.812 1.00 92.56 292 LYS A CA 1
ATOM 2388 C C . LYS A 1 292 ? 0.668 -7.896 -30.608 1.00 92.56 292 LYS A C 1
ATOM 2390 O O . LYS A 1 292 ? 0.853 -7.537 -31.768 1.00 92.56 292 LYS A O 1
ATOM 2395 N N . ASN A 1 293 ? -0.510 -7.792 -29.997 1.00 89.00 293 ASN A N 1
ATOM 2396 C CA . ASN A 1 293 ? -1.693 -7.167 -30.586 1.00 89.00 293 ASN A CA 1
ATOM 2397 C C . ASN A 1 293 ? -1.744 -5.641 -30.377 1.00 89.00 293 ASN A C 1
ATOM 2399 O O . ASN A 1 293 ? -2.693 -5.008 -30.834 1.00 89.00 293 ASN A O 1
ATOM 2403 N N . GLY A 1 294 ? -0.725 -5.049 -29.744 1.00 87.31 294 GLY A N 1
ATOM 2404 C CA . GLY A 1 294 ? -0.605 -3.603 -29.552 1.00 87.31 294 GLY A CA 1
ATOM 2405 C C . GLY A 1 294 ? -1.194 -3.074 -28.244 1.00 87.31 294 GLY A C 1
ATOM 2406 O O . GLY A 1 294 ? -1.331 -1.864 -28.113 1.00 87.31 294 GLY A O 1
ATOM 2407 N N . PHE A 1 295 ? -1.529 -3.944 -27.287 1.00 87.75 295 PHE A N 1
ATOM 2408 C CA . PHE A 1 295 ? -2.019 -3.531 -25.968 1.00 87.75 295 PHE A CA 1
ATOM 2409 C C . PHE A 1 295 ? -0.835 -3.323 -25.015 1.00 87.75 295 PHE A C 1
ATOM 2411 O O . PHE A 1 295 ? -0.248 -4.289 -24.517 1.00 87.75 295 PHE A O 1
ATOM 2418 N N . ALA A 1 296 ? -0.435 -2.064 -24.828 1.00 88.06 296 ALA A N 1
ATOM 2419 C CA . ALA A 1 296 ? 0.717 -1.676 -24.011 1.00 88.06 296 ALA A CA 1
ATOM 2420 C C . ALA A 1 296 ? 0.478 -1.907 -22.509 1.00 88.06 296 ALA A C 1
ATOM 2422 O O . ALA A 1 296 ? 1.411 -2.226 -21.773 1.00 88.06 296 ALA A O 1
ATOM 2423 N N . GLU A 1 297 ? -0.780 -1.859 -22.078 1.00 86.81 297 GLU A N 1
ATOM 2424 C CA . GLU A 1 297 ? -1.220 -2.036 -20.694 1.00 86.81 297 GLU A CA 1
ATOM 2425 C C . GLU A 1 297 ? -0.822 -3.425 -20.143 1.00 86.81 297 GLU A C 1
ATOM 2427 O O . GLU A 1 297 ? -0.556 -3.592 -18.954 1.00 86.81 297 GLU A O 1
ATOM 2432 N N . ALA A 1 298 ? -0.665 -4.426 -21.021 1.00 93.12 298 ALA A N 1
ATOM 2433 C CA . ALA A 1 298 ? -0.242 -5.781 -20.658 1.00 93.12 298 ALA A CA 1
ATOM 2434 C C . ALA A 1 298 ? 1.267 -5.911 -20.341 1.00 93.12 298 ALA A C 1
ATOM 2436 O O . ALA A 1 298 ? 1.710 -6.960 -19.862 1.00 93.12 298 ALA A O 1
ATOM 2437 N N . VAL A 1 299 ? 2.078 -4.874 -20.595 1.00 95.06 299 VAL A N 1
ATOM 2438 C CA . VAL A 1 299 ? 3.531 -4.902 -20.353 1.00 95.06 299 VAL A CA 1
ATOM 2439 C C . VAL A 1 299 ? 3.854 -4.985 -18.862 1.00 95.06 299 VAL A C 1
ATOM 2441 O O . VAL A 1 299 ? 4.720 -5.775 -18.481 1.00 95.06 299 VAL A O 1
ATOM 2444 N N . CYS A 1 300 ? 3.169 -4.205 -18.021 1.00 93.31 300 CYS A N 1
ATOM 2445 C CA . CYS A 1 300 ? 3.412 -4.203 -16.577 1.00 93.31 300 CYS A CA 1
ATOM 2446 C C . CYS A 1 300 ? 3.113 -5.580 -15.950 1.00 93.31 300 CYS A C 1
ATOM 2448 O O . CYS A 1 300 ? 4.019 -6.147 -15.334 1.00 93.31 300 CYS A O 1
ATOM 2450 N N . PRO A 1 301 ? 1.945 -6.210 -16.186 1.00 94.62 301 PRO A N 1
ATOM 2451 C CA . PRO A 1 301 ? 1.688 -7.568 -15.701 1.00 94.62 301 PRO A CA 1
ATOM 2452 C C . PRO A 1 301 ? 2.652 -8.614 -16.260 1.00 94.62 301 PRO A C 1
ATOM 2454 O O . PRO A 1 301 ? 3.125 -9.473 -15.516 1.00 94.62 301 PRO A O 1
ATOM 2457 N N . ALA A 1 302 ? 3.023 -8.526 -17.545 1.00 96.56 302 ALA A N 1
ATOM 2458 C CA . ALA A 1 302 ? 4.033 -9.418 -18.114 1.00 96.56 302 ALA A CA 1
ATOM 2459 C C . ALA A 1 302 ? 5.380 -9.301 -17.382 1.00 96.56 302 ALA A C 1
ATOM 2461 O O . ALA A 1 302 ? 6.024 -10.321 -17.128 1.00 96.56 302 ALA A O 1
ATOM 2462 N N . PHE A 1 303 ? 5.804 -8.080 -17.036 1.00 95.69 303 PHE A N 1
ATOM 2463 C CA . PHE A 1 303 ? 6.998 -7.841 -16.228 1.00 95.69 303 PHE A CA 1
ATOM 2464 C C . PHE A 1 303 ? 6.860 -8.463 -14.838 1.00 95.69 303 PHE A C 1
ATOM 2466 O O . PHE A 1 303 ? 7.713 -9.268 -14.470 1.00 95.69 303 PHE A O 1
ATOM 2473 N N . SER A 1 304 ? 5.787 -8.166 -14.104 1.00 94.56 304 SER A N 1
ATOM 2474 C CA . SER A 1 304 ? 5.572 -8.674 -12.743 1.00 94.56 304 SER A CA 1
ATOM 2475 C C . SER A 1 304 ? 5.575 -10.206 -12.689 1.00 94.56 304 SER A C 1
ATOM 2477 O O . SER A 1 304 ? 6.283 -10.807 -11.877 1.00 94.56 304 SER A O 1
ATOM 2479 N N . LEU A 1 305 ? 4.870 -10.860 -13.616 1.00 95.56 305 LEU A N 1
ATOM 2480 C CA . LEU A 1 305 ? 4.859 -12.320 -13.744 1.00 95.56 305 LEU A CA 1
ATOM 2481 C C . LEU A 1 305 ? 6.250 -12.868 -14.092 1.00 95.56 305 LEU A C 1
ATOM 2483 O O . LEU A 1 305 ? 6.720 -13.844 -13.494 1.00 95.56 305 LEU A O 1
ATOM 2487 N N . ALA A 1 306 ? 6.946 -12.220 -15.030 1.00 95.38 306 ALA A N 1
ATOM 2488 C CA . ALA A 1 306 ? 8.296 -12.603 -15.414 1.00 95.38 306 ALA A CA 1
ATOM 2489 C C . ALA A 1 306 ? 9.310 -12.398 -14.284 1.00 95.38 306 ALA A C 1
ATOM 2491 O O . ALA A 1 306 ? 10.250 -13.184 -14.185 1.00 95.38 306 ALA A O 1
ATOM 2492 N N . GLU A 1 307 ? 9.171 -11.388 -13.433 1.00 94.00 307 GLU A N 1
ATOM 2493 C CA . GLU A 1 307 ? 10.128 -11.084 -12.370 1.00 94.00 307 GLU A CA 1
ATOM 2494 C C . GLU A 1 307 ? 9.897 -11.974 -11.148 1.00 94.00 307 GLU A C 1
ATOM 2496 O O . GLU A 1 307 ? 10.806 -12.708 -10.746 1.00 94.00 307 GLU A O 1
ATOM 2501 N N . TYR A 1 308 ? 8.664 -12.013 -10.643 1.00 92.88 308 TYR A N 1
ATOM 2502 C CA . TYR A 1 308 ? 8.359 -12.580 -9.330 1.00 92.88 308 TYR A CA 1
ATOM 2503 C C . TYR A 1 308 ? 7.832 -14.024 -9.367 1.00 92.88 308 TYR A C 1
ATOM 2505 O O . TYR A 1 308 ? 8.016 -14.761 -8.398 1.00 92.88 308 TYR A O 1
ATOM 2513 N N . HIS A 1 309 ? 7.262 -14.487 -10.490 1.00 90.00 309 HIS A N 1
ATOM 2514 C CA . HIS A 1 309 ? 6.571 -15.791 -10.562 1.00 90.00 309 HIS A CA 1
ATOM 2515 C C . HIS A 1 309 ? 7.193 -16.797 -11.549 1.00 90.00 309 HIS A C 1
ATOM 2517 O O . HIS A 1 309 ? 6.850 -17.980 -11.562 1.00 90.00 309 HIS A O 1
ATOM 2523 N N . SER A 1 310 ? 8.203 -16.390 -12.318 1.00 86.25 310 SER A N 1
ATOM 2524 C CA . SER A 1 310 ? 8.710 -17.154 -13.469 1.00 86.25 310 SER A CA 1
ATOM 2525 C C . SER A 1 310 ? 9.637 -18.338 -13.184 1.00 86.25 310 SER A C 1
ATOM 2527 O O . SER A 1 310 ? 10.294 -18.841 -14.099 1.00 86.25 310 SER A O 1
ATOM 2529 N N . LYS A 1 311 ? 9.709 -18.828 -11.940 1.00 84.19 311 LYS A N 1
ATOM 2530 C CA . LYS A 1 311 ? 10.662 -19.882 -11.537 1.00 84.19 311 LYS A CA 1
ATOM 2531 C C . LYS A 1 311 ? 10.613 -21.127 -12.438 1.00 84.19 311 LYS A C 1
ATOM 2533 O O . LYS A 1 311 ? 11.641 -21.772 -12.627 1.00 84.19 311 LYS A O 1
ATOM 2538 N N . ASN A 1 312 ? 9.443 -21.436 -13.000 1.00 84.19 312 ASN A N 1
ATOM 2539 C CA . ASN A 1 312 ? 9.216 -22.576 -13.893 1.00 84.19 312 ASN A CA 1
ATOM 2540 C C . ASN A 1 312 ? 8.687 -22.175 -15.282 1.00 84.19 312 ASN A C 1
ATOM 2542 O O . ASN A 1 312 ? 8.173 -23.031 -16.002 1.00 84.19 312 ASN A O 1
ATOM 2546 N N . PHE A 1 313 ? 8.772 -20.897 -15.655 1.00 92.50 313 PHE A N 1
ATOM 2547 C CA . PHE A 1 313 ? 8.197 -20.439 -16.916 1.00 92.50 313 PHE A CA 1
ATOM 2548 C C . PHE A 1 313 ? 9.030 -20.866 -18.124 1.00 92.50 313 PHE A C 1
ATOM 2550 O O . PHE A 1 313 ? 10.260 -20.951 -18.084 1.00 92.50 313 PHE A O 1
ATOM 2557 N N . GLN A 1 314 ? 8.336 -21.110 -19.231 1.00 91.75 314 GLN A N 1
ATOM 2558 C CA . GLN A 1 314 ? 8.927 -21.325 -20.540 1.00 91.75 314 GLN A CA 1
ATOM 2559 C C . GLN A 1 314 ? 8.827 -20.037 -21.356 1.00 91.75 314 GLN A C 1
ATOM 2561 O O . GLN A 1 314 ? 7.745 -19.552 -21.661 1.00 91.75 314 GLN A O 1
ATOM 2566 N N . PHE A 1 315 ? 9.969 -19.507 -21.787 1.00 92.88 315 PHE A N 1
ATOM 2567 C CA . PHE A 1 315 ? 10.038 -18.274 -22.583 1.00 92.88 315 PHE A CA 1
ATOM 2568 C C . PHE A 1 315 ? 10.022 -18.544 -24.097 1.00 92.88 315 PHE A C 1
ATOM 2570 O O . PHE A 1 315 ? 10.696 -17.865 -24.867 1.00 92.88 315 PHE A O 1
ATOM 2577 N N . SER A 1 316 ? 9.291 -19.566 -24.546 1.00 87.88 316 SER A N 1
ATOM 2578 C CA . SER A 1 316 ? 9.283 -20.005 -25.952 1.00 87.88 316 SER A CA 1
ATOM 2579 C C . SER A 1 316 ? 8.673 -18.970 -26.906 1.00 87.88 316 SER A C 1
ATOM 2581 O O . SER A 1 316 ? 9.089 -18.888 -28.059 1.00 87.88 316 SER A O 1
ATOM 2583 N N . LYS A 1 317 ? 7.729 -18.153 -26.421 1.00 88.19 317 LYS A N 1
ATOM 2584 C CA . LYS A 1 317 ? 7.094 -17.048 -27.162 1.00 88.19 317 LYS A CA 1
ATOM 2585 C C . LYS A 1 317 ? 7.925 -15.757 -27.210 1.00 88.19 317 LYS A C 1
ATOM 2587 O O . LYS A 1 317 ? 7.481 -14.789 -27.835 1.00 88.19 317 LYS A O 1
ATOM 2592 N N . VAL A 1 318 ? 9.080 -15.737 -26.538 1.00 92.00 318 VAL A N 1
ATOM 2593 C CA . VAL A 1 318 ? 9.966 -14.576 -26.395 1.00 92.00 318 VAL A CA 1
ATOM 2594 C C . VAL A 1 318 ? 11.135 -14.712 -27.372 1.00 92.00 318 VAL A C 1
ATOM 2596 O O . VAL A 1 318 ? 12.112 -15.419 -27.120 1.00 92.00 318 VAL A O 1
ATOM 2599 N N . ASP A 1 319 ? 11.033 -14.021 -28.503 1.00 88.94 319 ASP A N 1
ATOM 2600 C CA . ASP A 1 319 ? 11.998 -14.064 -29.602 1.00 88.94 319 ASP A CA 1
ATOM 2601 C C . ASP A 1 319 ? 12.360 -12.652 -30.112 1.00 88.94 319 ASP A C 1
ATOM 2603 O O . ASP A 1 319 ? 12.017 -11.634 -29.505 1.00 88.94 319 ASP A O 1
ATOM 2607 N N . GLY A 1 320 ? 13.094 -12.580 -31.228 1.00 89.44 320 GLY A N 1
ATOM 2608 C CA . GLY A 1 320 ? 13.480 -11.305 -31.840 1.00 89.44 320 GLY A CA 1
ATOM 2609 C C . GLY A 1 320 ? 12.297 -10.516 -32.410 1.00 89.44 320 GLY A C 1
ATOM 2610 O O . GLY A 1 320 ? 12.349 -9.289 -32.459 1.00 89.44 320 GLY A O 1
ATOM 2611 N N . VAL A 1 321 ? 11.208 -11.194 -32.790 1.00 92.44 321 VAL A N 1
ATOM 2612 C CA . VAL A 1 321 ? 9.975 -10.529 -33.228 1.00 92.44 321 VAL A CA 1
ATOM 2613 C C . VAL A 1 321 ? 9.310 -9.869 -32.024 1.00 92.44 321 VAL A C 1
ATOM 2615 O O . VAL A 1 321 ? 8.943 -8.700 -32.097 1.00 92.44 321 VAL A O 1
ATOM 2618 N N . PHE A 1 322 ? 9.240 -10.559 -30.885 1.00 95.00 322 PHE A N 1
ATOM 2619 C CA . PHE A 1 322 ? 8.745 -9.974 -29.642 1.00 95.00 322 PHE A CA 1
ATOM 2620 C C . PHE A 1 322 ? 9.566 -8.755 -29.196 1.00 95.00 322 PHE A C 1
ATOM 2622 O O . PHE A 1 322 ? 8.992 -7.727 -28.845 1.00 95.00 322 PHE A O 1
ATOM 2629 N N . LEU A 1 323 ? 10.901 -8.816 -29.303 1.00 95.94 323 LEU A N 1
ATOM 2630 C CA . LEU A 1 323 ? 11.769 -7.664 -29.031 1.00 95.94 323 LEU A CA 1
ATOM 2631 C C . LEU A 1 323 ? 11.413 -6.445 -29.900 1.00 95.94 323 LEU A C 1
ATOM 2633 O O . LEU A 1 323 ? 11.479 -5.317 -29.412 1.00 95.94 323 LEU A O 1
ATOM 2637 N N . SER A 1 324 ? 11.028 -6.652 -31.164 1.00 94.56 324 SER A N 1
ATOM 2638 C CA . SER A 1 324 ? 10.654 -5.544 -32.052 1.00 94.56 324 SER A CA 1
ATOM 2639 C C . SER A 1 324 ? 9.384 -4.821 -31.594 1.00 94.56 324 SER A C 1
ATOM 2641 O O . SER A 1 324 ? 9.361 -3.596 -31.629 1.00 94.56 324 SER A O 1
ATOM 2643 N N . TYR A 1 325 ? 8.387 -5.539 -31.059 1.00 95.00 325 TYR A N 1
ATOM 2644 C CA . TYR A 1 325 ? 7.193 -4.916 -30.472 1.00 95.00 325 TYR A CA 1
ATOM 2645 C C . TYR A 1 325 ? 7.550 -4.034 -29.274 1.00 95.00 325 TYR A C 1
ATOM 2647 O O . TYR A 1 325 ? 7.165 -2.869 -29.240 1.00 95.00 325 TYR A O 1
ATOM 2655 N N . LEU A 1 326 ? 8.364 -4.547 -28.343 1.00 95.56 326 LEU A N 1
ATOM 2656 C CA . LEU A 1 326 ? 8.811 -3.774 -27.178 1.00 95.56 326 LEU A CA 1
ATOM 2657 C C . LEU A 1 326 ? 9.649 -2.551 -27.582 1.00 95.56 326 LEU A C 1
ATOM 2659 O O . LEU A 1 326 ? 9.564 -1.496 -26.966 1.00 95.56 326 LEU A O 1
ATOM 2663 N N . SER A 1 327 ? 10.455 -2.676 -28.635 1.00 94.75 327 SER A N 1
ATOM 2664 C CA . SER A 1 327 ? 11.296 -1.571 -29.109 1.00 94.75 327 SER A CA 1
ATOM 2665 C C . SER A 1 327 ? 10.466 -0.477 -29.773 1.00 94.75 327 SER A C 1
ATOM 2667 O O . SER A 1 327 ? 10.688 0.692 -29.488 1.00 94.75 327 SER A O 1
ATOM 2669 N N . ASN A 1 328 ? 9.464 -0.854 -30.572 1.00 92.88 328 ASN A N 1
ATOM 2670 C CA . ASN A 1 328 ? 8.523 0.097 -31.161 1.00 92.88 328 ASN A CA 1
ATOM 2671 C C . ASN A 1 328 ? 7.726 0.844 -30.077 1.00 92.88 328 ASN A C 1
ATOM 2673 O O . ASN A 1 328 ? 7.495 2.038 -30.215 1.00 92.88 328 ASN A O 1
ATOM 2677 N N . MET A 1 329 ? 7.355 0.174 -28.977 1.00 92.69 329 MET A N 1
ATOM 2678 C CA . MET A 1 329 ? 6.689 0.827 -27.839 1.00 92.69 329 MET A CA 1
ATOM 2679 C C . MET A 1 329 ? 7.569 1.903 -27.182 1.00 92.69 329 MET A C 1
ATOM 2681 O O . MET A 1 329 ? 7.063 2.957 -26.814 1.00 92.69 329 MET A O 1
ATOM 2685 N N . LEU A 1 330 ? 8.887 1.682 -27.080 1.00 91.56 330 LEU A N 1
ATOM 2686 C CA . LEU A 1 330 ? 9.836 2.688 -26.570 1.00 91.56 330 LEU A CA 1
ATOM 2687 C C . LEU A 1 330 ? 10.030 3.886 -27.514 1.00 91.56 330 LEU A C 1
ATOM 2689 O O . LEU A 1 330 ? 10.531 4.926 -27.085 1.00 91.56 330 LEU A O 1
ATOM 2693 N N . GLU A 1 331 ? 9.688 3.737 -28.793 1.00 89.19 331 GLU A N 1
ATOM 2694 C CA . GLU A 1 331 ? 9.748 4.805 -29.796 1.00 89.19 331 GLU A CA 1
ATOM 2695 C C . GLU A 1 331 ? 8.422 5.574 -29.917 1.00 89.19 331 GLU A C 1
ATOM 2697 O O . GLU A 1 331 ? 8.415 6.691 -30.434 1.00 89.19 331 GLU A O 1
ATOM 2702 N N . ASP A 1 332 ? 7.311 5.011 -29.429 1.00 86.94 332 ASP A N 1
ATOM 2703 C CA . ASP A 1 332 ? 6.002 5.661 -29.459 1.00 86.94 332 ASP A CA 1
ATOM 2704 C C . ASP A 1 332 ? 5.895 6.732 -28.366 1.00 86.94 332 ASP A C 1
ATOM 2706 O O . ASP A 1 332 ? 5.881 6.448 -27.163 1.00 86.94 332 ASP A O 1
ATOM 2710 N N . ASP A 1 333 ? 5.793 7.989 -28.800 1.00 79.69 333 ASP A N 1
ATOM 2711 C CA . ASP A 1 333 ? 5.648 9.144 -27.919 1.00 79.69 333 ASP A CA 1
ATOM 2712 C C . ASP A 1 333 ? 4.339 9.130 -27.109 1.00 79.69 333 ASP A C 1
ATOM 2714 O O . ASP A 1 333 ? 4.279 9.790 -26.069 1.00 79.69 333 ASP A O 1
ATOM 2718 N N . ASN A 1 334 ? 3.313 8.392 -27.552 1.00 79.88 334 ASN A N 1
ATOM 2719 C CA . ASN A 1 334 ? 2.038 8.276 -26.840 1.00 79.88 334 ASN A CA 1
ATOM 2720 C C . ASN A 1 334 ? 2.103 7.288 -25.665 1.00 79.88 334 ASN A C 1
ATOM 2722 O O . ASN A 1 334 ? 1.236 7.331 -24.800 1.00 79.88 334 ASN A O 1
ATOM 2726 N N . LEU A 1 335 ? 3.131 6.433 -25.605 1.00 78.25 335 LEU A N 1
ATOM 2727 C CA . LEU A 1 335 ? 3.278 5.371 -24.600 1.00 78.25 335 LEU A CA 1
ATOM 2728 C C . LEU A 1 335 ? 4.348 5.680 -23.542 1.00 78.25 335 LEU A C 1
ATOM 2730 O O . LEU A 1 335 ? 4.842 4.779 -22.866 1.00 78.25 335 LEU A O 1
ATOM 2734 N N . LYS A 1 336 ? 4.738 6.953 -23.380 1.00 74.38 336 LYS A N 1
ATOM 2735 C CA . LYS A 1 336 ? 5.839 7.357 -22.479 1.00 74.38 336 LYS A CA 1
ATOM 2736 C C . LYS A 1 336 ? 5.688 6.858 -21.044 1.00 74.38 336 LYS A C 1
ATOM 2738 O O . LYS A 1 336 ? 6.684 6.473 -20.439 1.00 74.38 336 LYS A O 1
ATOM 2743 N N . GLN A 1 337 ? 4.462 6.819 -20.528 1.00 71.81 337 GLN A N 1
ATOM 2744 C CA . GLN A 1 337 ? 4.177 6.364 -19.164 1.00 71.81 337 GLN A CA 1
ATOM 2745 C C . GLN A 1 337 ? 4.462 4.861 -18.971 1.00 71.81 337 GLN A C 1
ATOM 2747 O O . GLN A 1 337 ? 4.838 4.436 -17.877 1.00 71.81 337 GLN A O 1
ATOM 2752 N N . ASP A 1 338 ? 4.380 4.067 -20.044 1.00 81.44 338 ASP A N 1
ATOM 2753 C CA . ASP A 1 338 ? 4.624 2.621 -20.027 1.00 81.44 338 ASP A CA 1
ATOM 2754 C C . ASP A 1 338 ? 6.088 2.252 -20.287 1.00 81.44 338 ASP A C 1
ATOM 2756 O O . ASP A 1 338 ? 6.498 1.110 -20.054 1.00 81.44 338 ASP A O 1
ATOM 2760 N N . HIS A 1 339 ? 6.919 3.204 -20.734 1.00 89.44 339 HIS A N 1
ATOM 2761 C CA . HIS A 1 339 ? 8.321 2.941 -21.082 1.00 89.44 339 HIS A CA 1
ATOM 2762 C C . HIS A 1 339 ? 9.096 2.309 -19.922 1.00 89.44 339 HIS A C 1
ATOM 2764 O O . HIS A 1 339 ? 9.932 1.436 -20.162 1.00 89.44 339 HIS A O 1
ATOM 2770 N N . LYS A 1 340 ? 8.795 2.683 -18.669 1.00 90.62 340 LYS A N 1
ATOM 2771 C CA . LYS A 1 340 ? 9.424 2.082 -17.482 1.00 90.62 340 LYS A CA 1
ATOM 2772 C C . LYS A 1 340 ? 9.189 0.571 -17.407 1.00 90.62 340 LYS A C 1
ATOM 2774 O O . LYS A 1 340 ? 10.127 -0.200 -17.207 1.00 90.62 340 LYS A O 1
ATOM 2779 N N . TRP A 1 341 ? 7.956 0.138 -17.658 1.00 93.50 341 TRP A N 1
ATOM 2780 C CA . TRP A 1 341 ? 7.572 -1.269 -17.622 1.00 93.50 341 TRP A CA 1
ATOM 2781 C C . TRP A 1 341 ? 8.176 -2.033 -18.791 1.00 93.50 341 TRP A C 1
ATOM 2783 O O . TRP A 1 341 ? 8.639 -3.158 -18.618 1.00 93.50 341 TRP A O 1
ATOM 2793 N N . VAL A 1 342 ? 8.261 -1.398 -19.963 1.00 95.56 342 VAL A N 1
ATOM 2794 C CA . VAL A 1 342 ? 8.933 -1.984 -21.127 1.00 95.56 342 VAL A CA 1
ATOM 2795 C C . VAL A 1 342 ? 10.422 -2.206 -20.843 1.00 95.56 342 VAL A C 1
ATOM 2797 O O . VAL A 1 342 ? 10.945 -3.286 -21.121 1.00 95.56 342 VAL A O 1
ATOM 2800 N N . ILE A 1 343 ? 11.115 -1.223 -20.258 1.00 95.75 343 ILE A N 1
ATOM 2801 C CA . ILE A 1 343 ? 12.535 -1.334 -19.884 1.00 95.75 343 ILE A CA 1
ATOM 2802 C C . ILE A 1 343 ? 12.747 -2.485 -18.901 1.00 95.75 343 ILE A C 1
ATOM 2804 O O . ILE A 1 343 ? 13.621 -3.327 -19.131 1.00 95.75 343 ILE A O 1
ATOM 2808 N N . ASN A 1 344 ? 11.923 -2.547 -17.856 1.00 94.62 344 ASN A N 1
ATOM 2809 C CA . ASN A 1 344 ? 12.004 -3.576 -16.826 1.00 94.62 344 ASN A CA 1
ATOM 2810 C C . ASN A 1 344 ? 11.710 -4.970 -17.394 1.00 94.62 344 ASN A C 1
ATOM 2812 O O . ASN A 1 344 ? 12.471 -5.905 -17.148 1.00 94.62 344 ASN A O 1
ATOM 2816 N N . LEU A 1 345 ? 10.706 -5.109 -18.267 1.00 96.75 345 LEU A N 1
ATOM 2817 C CA . LEU A 1 345 ? 10.431 -6.366 -18.962 1.00 96.75 345 LEU A CA 1
ATOM 2818 C C . LEU A 1 345 ? 11.617 -6.810 -19.833 1.00 96.75 345 LEU A C 1
ATOM 2820 O O . LEU A 1 345 ? 12.023 -7.972 -19.771 1.00 96.75 345 LEU A O 1
ATOM 2824 N N . ILE A 1 346 ? 12.211 -5.907 -20.627 1.00 97.25 346 ILE A N 1
ATOM 2825 C CA . ILE A 1 346 ? 13.391 -6.236 -21.449 1.00 97.25 346 ILE A CA 1
ATOM 2826 C C . ILE A 1 346 ? 14.562 -6.651 -20.548 1.00 97.25 346 ILE A C 1
ATOM 2828 O O . ILE A 1 346 ? 15.255 -7.619 -20.873 1.00 97.25 346 ILE A O 1
ATOM 2832 N N . TYR A 1 347 ? 14.784 -5.958 -19.426 1.00 95.69 347 TYR A N 1
ATOM 2833 C CA . TYR A 1 347 ? 15.821 -6.308 -18.453 1.00 95.69 347 TYR A CA 1
ATOM 2834 C C . TYR A 1 347 ? 15.615 -7.719 -17.897 1.00 95.69 347 TYR A C 1
ATOM 2836 O O . TYR A 1 347 ? 16.496 -8.571 -18.048 1.00 95.69 347 TYR A O 1
ATOM 2844 N N . T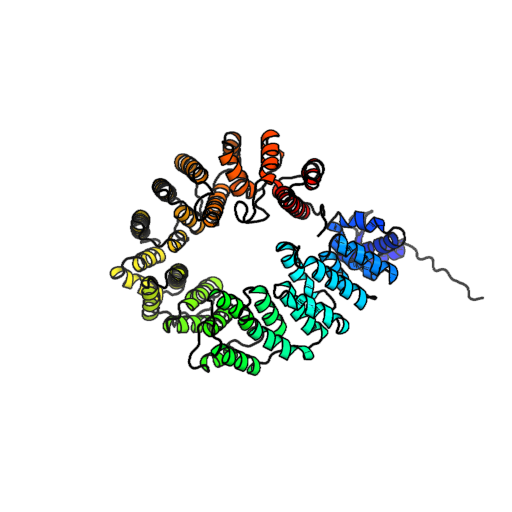HR A 1 348 ? 14.436 -8.003 -17.344 1.00 95.50 348 THR A N 1
ATOM 2845 C CA . THR A 1 348 ? 14.087 -9.304 -16.763 1.00 95.50 348 THR A CA 1
ATOM 2846 C C . THR A 1 348 ? 14.199 -10.429 -17.791 1.00 95.50 348 THR A C 1
ATOM 2848 O O . THR A 1 348 ? 14.855 -11.448 -17.543 1.00 95.50 348 THR A O 1
ATOM 2851 N N . LEU A 1 349 ? 13.643 -10.246 -18.992 1.00 96.19 349 LEU A N 1
ATOM 2852 C CA . LEU A 1 349 ? 13.725 -11.245 -20.060 1.00 96.19 349 LEU A CA 1
ATOM 2853 C C . LEU A 1 349 ? 15.161 -11.451 -20.553 1.00 96.19 349 LEU A C 1
ATOM 2855 O O . LEU A 1 349 ? 15.533 -12.579 -20.878 1.00 96.19 349 LEU A O 1
ATOM 2859 N N . TYR A 1 350 ? 15.995 -10.407 -20.582 1.00 95.44 350 TYR A N 1
ATOM 2860 C CA . TYR A 1 350 ? 17.413 -10.541 -20.920 1.00 95.44 350 TYR A CA 1
ATOM 2861 C C . TYR A 1 350 ? 18.157 -11.428 -19.910 1.00 95.44 350 TYR A C 1
ATOM 2863 O O . TYR A 1 350 ? 18.998 -12.234 -20.319 1.00 95.44 350 TYR A O 1
ATOM 2871 N N . GLN A 1 351 ? 17.844 -11.326 -18.613 1.00 92.81 351 GLN A N 1
ATOM 2872 C CA . GLN A 1 351 ? 18.460 -12.184 -17.593 1.00 92.81 351 GLN A CA 1
ATOM 2873 C C . GLN A 1 351 ? 17.948 -13.630 -17.661 1.00 92.81 351 GLN A C 1
ATOM 2875 O O . GLN A 1 351 ? 18.726 -14.570 -17.485 1.00 92.81 351 GLN A O 1
ATOM 2880 N N . LYS A 1 352 ? 16.651 -13.822 -17.935 1.00 93.62 352 LYS A N 1
ATOM 2881 C CA . LYS A 1 352 ? 15.979 -15.128 -17.817 1.00 93.62 352 LYS A CA 1
ATOM 2882 C C . LYS A 1 352 ? 15.918 -15.936 -19.121 1.00 93.62 352 LYS A C 1
ATOM 2884 O O . LYS A 1 352 ? 15.854 -17.163 -19.069 1.00 93.62 352 LYS A O 1
ATOM 2889 N N . CYS A 1 353 ? 16.000 -15.296 -20.291 1.00 93.94 353 CYS A N 1
ATOM 2890 C CA . CYS A 1 353 ? 15.912 -15.949 -21.602 1.00 93.94 353 CYS A CA 1
ATOM 2891 C C . CYS A 1 353 ? 17.201 -15.757 -22.438 1.00 93.94 353 CYS A C 1
ATOM 2893 O O . CYS A 1 353 ? 17.393 -14.724 -23.089 1.00 93.94 353 CYS A O 1
ATOM 2895 N N . PRO A 1 354 ? 18.090 -16.773 -22.520 1.00 92.75 354 PRO A N 1
ATOM 2896 C CA . PRO A 1 354 ? 19.343 -16.674 -23.274 1.00 92.75 354 PRO A CA 1
ATOM 2897 C C . PRO A 1 354 ? 19.174 -16.372 -24.766 1.00 92.75 354 PRO A C 1
ATOM 2899 O O . PRO A 1 354 ? 20.068 -15.771 -25.367 1.00 92.75 354 PRO A O 1
ATOM 2902 N N . GLN A 1 355 ? 18.069 -16.811 -25.380 1.00 93.56 355 GLN A N 1
ATOM 2903 C CA . GLN A 1 355 ? 17.782 -16.511 -26.781 1.00 93.56 355 GLN A CA 1
ATOM 2904 C C . GLN A 1 355 ? 17.447 -15.028 -26.953 1.00 93.56 355 GLN A C 1
ATOM 2906 O O . GLN A 1 355 ? 18.104 -14.361 -27.746 1.00 93.56 355 GLN A O 1
ATOM 2911 N N . PHE A 1 356 ? 16.535 -14.489 -26.142 1.00 95.75 356 PHE A N 1
ATOM 2912 C CA . PHE A 1 356 ? 16.210 -13.060 -26.125 1.00 95.75 356 PHE A CA 1
ATOM 2913 C C . PHE A 1 356 ? 17.451 -12.190 -25.877 1.00 95.75 356 PHE A C 1
ATOM 2915 O O . PHE A 1 356 ? 17.697 -11.213 -26.582 1.00 95.75 356 PHE A O 1
ATOM 2922 N N . ALA A 1 357 ? 18.330 -12.616 -24.965 1.00 95.25 357 ALA A N 1
ATOM 2923 C CA . ALA A 1 357 ? 19.592 -11.930 -24.706 1.00 95.25 357 ALA A CA 1
ATOM 2924 C C . ALA A 1 357 ? 20.528 -11.858 -25.929 1.00 95.25 357 ALA A C 1
ATOM 2926 O O . ALA A 1 357 ? 21.337 -10.933 -26.043 1.00 95.25 357 ALA A O 1
ATOM 2927 N N . LYS A 1 358 ? 20.479 -12.835 -26.848 1.00 95.06 358 LYS A N 1
ATOM 2928 C CA . LYS A 1 358 ? 21.228 -12.763 -28.116 1.00 95.06 358 LYS A CA 1
ATOM 2929 C C . LYS A 1 358 ? 20.622 -11.723 -29.053 1.00 95.06 358 LYS A C 1
ATOM 2931 O O . LYS A 1 358 ? 21.387 -10.962 -29.642 1.00 95.06 358 LYS A O 1
ATOM 2936 N N . GLU A 1 359 ? 19.296 -11.658 -29.134 1.00 96.38 359 GLU A N 1
ATOM 2937 C CA . GLU A 1 359 ? 18.576 -10.705 -29.987 1.00 96.38 359 GLU A CA 1
ATOM 2938 C C . GLU A 1 359 ? 18.826 -9.254 -29.557 1.00 96.38 359 GLU A C 1
ATOM 2940 O O . GLU A 1 359 ? 19.178 -8.417 -30.389 1.00 96.38 359 GLU A O 1
ATOM 2945 N N . VAL A 1 360 ? 18.786 -8.965 -28.250 1.00 96.31 360 VAL A N 1
ATOM 2946 C CA . VAL A 1 360 ? 19.121 -7.632 -27.706 1.00 96.31 360 VAL A CA 1
ATOM 2947 C C . VAL A 1 360 ? 20.551 -7.223 -28.089 1.00 96.31 360 VAL A C 1
ATOM 2949 O O . VAL A 1 360 ? 20.801 -6.113 -28.566 1.00 96.31 360 VAL A O 1
ATOM 2952 N N . ARG A 1 361 ? 21.524 -8.137 -27.952 1.00 95.31 361 ARG A N 1
ATOM 2953 C CA . ARG A 1 361 ? 22.927 -7.862 -28.321 1.00 95.31 361 ARG A CA 1
ATOM 2954 C C . ARG A 1 361 ? 23.113 -7.648 -29.821 1.00 95.31 361 ARG A C 1
ATOM 2956 O O . ARG A 1 361 ? 23.967 -6.844 -30.202 1.00 95.31 361 ARG A O 1
ATOM 2963 N N . ALA A 1 362 ? 22.373 -8.379 -30.653 1.00 94.69 362 ALA A N 1
ATOM 2964 C CA . ALA A 1 362 ? 22.407 -8.219 -32.102 1.00 94.69 362 ALA A CA 1
ATOM 2965 C C . ALA A 1 362 ? 21.828 -6.857 -32.519 1.00 94.69 362 ALA A C 1
ATOM 2967 O O . ALA A 1 362 ? 22.441 -6.152 -33.324 1.00 94.69 362 ALA A O 1
ATOM 2968 N N . SER A 1 363 ? 20.720 -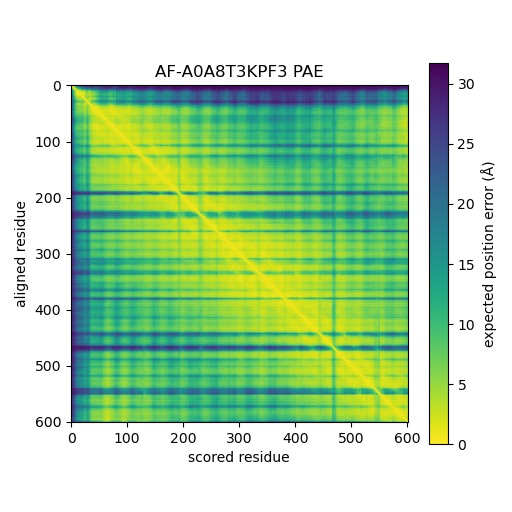6.458 -31.892 1.00 95.56 363 SER A N 1
ATOM 2969 C CA . SER A 1 363 ? 19.962 -5.245 -32.219 1.00 95.56 363 SER A CA 1
ATOM 2970 C C . SER A 1 363 ? 20.645 -3.948 -31.760 1.00 95.56 363 SER A C 1
ATOM 2972 O O . SER A 1 363 ? 20.491 -2.913 -32.405 1.00 95.56 363 SER A O 1
ATOM 2974 N N . LEU A 1 364 ? 21.517 -3.997 -30.740 1.00 95.12 364 LEU A N 1
ATOM 2975 C CA . LEU A 1 364 ? 22.262 -2.833 -30.220 1.00 95.12 364 LEU A CA 1
ATOM 2976 C C . LEU A 1 364 ? 23.013 -2.008 -31.283 1.00 95.12 364 LEU A C 1
ATOM 2978 O O . LEU A 1 364 ? 23.245 -0.808 -31.109 1.00 95.12 364 LEU A O 1
ATOM 2982 N N . LYS A 1 365 ? 23.479 -2.633 -32.368 1.00 91.94 365 LYS A N 1
ATOM 2983 C CA . LYS A 1 365 ? 24.221 -1.908 -33.414 1.00 91.94 365 LYS A CA 1
ATOM 2984 C C . LYS A 1 365 ? 23.334 -0.962 -34.221 1.00 91.94 365 LYS A C 1
ATOM 2986 O O . LYS A 1 365 ? 23.855 0.024 -34.730 1.00 91.94 365 LYS A O 1
ATOM 2991 N N . CYS A 1 366 ? 22.050 -1.281 -34.333 1.00 92.88 366 CYS A N 1
ATOM 2992 C CA . CYS A 1 366 ? 21.086 -0.562 -35.157 1.00 92.88 366 CYS A CA 1
ATOM 2993 C C . CYS A 1 366 ? 20.121 0.299 -34.331 1.00 92.88 366 CYS A C 1
ATOM 2995 O O . CYS A 1 366 ? 19.398 1.086 -34.918 1.00 92.88 366 CYS A O 1
ATOM 2997 N N . SER A 1 367 ? 20.135 0.177 -33.001 1.00 95.06 367 SER A N 1
ATOM 2998 C CA . SER A 1 367 ? 19.327 0.994 -32.091 1.00 95.06 367 SER A CA 1
ATOM 2999 C C . SER A 1 367 ? 19.950 2.369 -31.820 1.00 95.06 367 SER A C 1
ATOM 3001 O O . SER A 1 367 ? 21.174 2.466 -31.615 1.00 95.06 367 SER A O 1
ATOM 3003 N N . ASP A 1 368 ? 19.105 3.382 -31.653 1.00 94.12 368 ASP A N 1
ATOM 3004 C CA . ASP A 1 368 ? 19.423 4.732 -31.180 1.00 94.12 368 ASP A CA 1
ATOM 3005 C C . ASP A 1 368 ? 18.506 5.163 -30.010 1.00 94.12 368 ASP A C 1
ATOM 3007 O O . ASP A 1 368 ? 17.758 4.353 -29.462 1.00 94.12 368 ASP A O 1
ATOM 3011 N N . GLY A 1 369 ? 18.673 6.402 -29.531 1.00 93.94 369 GLY A N 1
ATOM 3012 C CA . GLY A 1 369 ? 17.806 7.006 -28.512 1.00 93.94 369 GLY A CA 1
ATOM 3013 C C . GLY A 1 369 ? 17.571 6.157 -27.254 1.00 93.94 369 GLY A C 1
ATOM 3014 O O . GLY A 1 369 ? 18.509 5.584 -26.686 1.00 93.94 369 GLY A O 1
ATOM 3015 N N . ILE A 1 370 ? 16.304 6.098 -26.827 1.00 93.94 370 ILE A N 1
ATOM 3016 C CA . ILE A 1 370 ? 15.844 5.355 -25.644 1.00 93.94 370 ILE A CA 1
ATOM 3017 C C . ILE A 1 370 ? 16.060 3.851 -25.835 1.00 93.94 370 ILE A C 1
ATOM 3019 O O . ILE A 1 370 ? 16.596 3.207 -24.940 1.00 93.94 370 ILE A O 1
ATOM 3023 N N . VAL A 1 371 ? 15.767 3.293 -27.015 1.00 96.25 371 VAL A N 1
ATOM 3024 C CA . VAL A 1 371 ? 15.979 1.862 -27.304 1.00 96.25 371 VAL A CA 1
ATOM 3025 C C . VAL A 1 371 ? 17.442 1.474 -27.081 1.00 96.25 371 VAL A C 1
ATOM 3027 O O . VAL A 1 371 ? 17.754 0.493 -26.400 1.00 96.25 371 VAL A O 1
ATOM 3030 N N . ARG A 1 372 ? 18.375 2.283 -27.596 1.00 96.75 372 ARG A N 1
ATOM 3031 C CA . ARG A 1 372 ? 19.810 2.080 -27.380 1.00 96.75 372 ARG A CA 1
ATOM 3032 C C . ARG A 1 372 ? 20.183 2.194 -25.911 1.00 96.75 372 ARG A C 1
ATOM 3034 O O . ARG A 1 372 ? 20.998 1.397 -25.444 1.00 96.75 372 ARG A O 1
ATOM 3041 N N . LEU A 1 373 ? 19.641 3.184 -25.205 1.00 96.75 373 LEU A N 1
ATOM 3042 C CA . LEU A 1 373 ? 19.885 3.375 -23.778 1.00 96.75 373 LEU A CA 1
ATOM 3043 C C . LEU A 1 373 ? 19.457 2.128 -22.989 1.00 96.75 373 LEU A C 1
ATOM 3045 O O . LEU A 1 373 ? 20.278 1.567 -22.261 1.00 96.75 373 LEU A O 1
ATOM 3049 N N . THR A 1 374 ? 18.250 1.626 -23.244 1.00 96.31 374 THR A N 1
ATOM 3050 C CA . THR A 1 374 ? 17.692 0.398 -22.665 1.00 96.31 374 THR A CA 1
ATOM 3051 C C . THR A 1 374 ? 18.559 -0.821 -22.962 1.00 96.31 374 THR A C 1
ATOM 3053 O O . THR A 1 374 ? 18.904 -1.587 -22.066 1.00 96.31 374 THR A O 1
ATOM 3056 N N . TYR A 1 375 ? 19.005 -1.014 -24.201 1.00 96.94 375 TYR A N 1
ATOM 3057 C CA . TYR A 1 375 ? 19.873 -2.150 -24.527 1.00 96.94 375 TYR A CA 1
ATOM 3058 C C . TYR A 1 375 ? 21.252 -2.050 -23.861 1.00 96.94 375 TYR A C 1
ATOM 3060 O O . TYR A 1 375 ? 21.820 -3.055 -23.430 1.00 96.94 375 TYR A O 1
ATOM 3068 N N . LEU A 1 376 ? 21.822 -0.845 -23.766 1.00 96.69 376 LEU A N 1
ATOM 3069 C CA . LEU A 1 376 ? 23.092 -0.634 -23.070 1.00 96.69 376 LEU A CA 1
ATOM 3070 C C . LEU A 1 376 ? 22.963 -0.915 -21.567 1.00 96.69 376 LEU A C 1
ATOM 3072 O O . LEU A 1 376 ? 23.878 -1.524 -21.006 1.00 96.69 376 LEU A O 1
ATOM 3076 N N . TYR A 1 377 ? 21.844 -0.506 -20.962 1.00 95.44 377 TYR A N 1
ATOM 3077 C CA . TYR A 1 377 ? 21.481 -0.803 -19.577 1.00 95.44 377 TYR A CA 1
ATOM 3078 C C . TYR A 1 377 ? 21.389 -2.312 -19.344 1.00 95.44 377 TYR A C 1
ATOM 3080 O O . TYR A 1 377 ? 22.175 -2.871 -18.578 1.00 95.44 377 TYR A O 1
ATOM 3088 N N . THR A 1 378 ? 20.523 -2.990 -20.099 1.00 94.88 378 THR A N 1
ATOM 3089 C CA . THR A 1 378 ? 20.235 -4.424 -19.931 1.00 94.88 378 THR A CA 1
ATOM 3090 C C . THR A 1 378 ? 21.451 -5.320 -20.160 1.00 94.88 378 THR A C 1
ATOM 3092 O O . THR A 1 378 ? 21.658 -6.295 -19.439 1.00 94.88 378 THR A O 1
ATOM 3095 N N . ILE A 1 379 ? 22.338 -4.974 -21.103 1.00 94.00 379 ILE A N 1
ATOM 3096 C CA . ILE A 1 379 ? 23.584 -5.726 -21.327 1.00 94.00 379 ILE A CA 1
ATOM 3097 C C . ILE A 1 379 ? 24.578 -5.571 -20.158 1.00 94.00 379 ILE A C 1
ATOM 3099 O O . ILE A 1 379 ? 25.386 -6.476 -19.910 1.00 94.00 379 ILE A O 1
ATOM 3103 N N . GLY A 1 380 ? 24.560 -4.441 -19.447 1.00 86.81 380 GLY A N 1
ATOM 3104 C CA . GLY A 1 380 ? 25.283 -4.257 -18.190 1.00 86.81 380 GLY A CA 1
ATOM 3105 C C . GLY A 1 380 ? 26.814 -4.248 -18.309 1.00 86.81 380 GLY A C 1
ATOM 3106 O O . GLY A 1 380 ? 27.395 -3.384 -18.970 1.00 86.81 380 GLY A O 1
ATOM 3107 N N . LYS A 1 381 ? 27.499 -5.179 -17.615 1.00 74.69 381 LYS A N 1
ATOM 3108 C CA . LYS A 1 381 ? 28.943 -5.141 -17.251 1.00 74.69 381 LYS A CA 1
ATOM 3109 C C . LYS A 1 381 ? 29.911 -4.700 -18.365 1.00 74.69 381 LYS A C 1
ATOM 3111 O O . LYS A 1 381 ? 30.867 -3.987 -18.080 1.00 74.69 381 LYS A O 1
ATOM 3116 N N . ASN A 1 382 ? 29.650 -5.043 -19.627 1.00 79.31 382 ASN A N 1
ATOM 3117 C CA . ASN A 1 382 ? 30.518 -4.691 -20.765 1.00 79.31 382 ASN A CA 1
ATOM 3118 C C . ASN A 1 382 ? 30.153 -3.370 -21.470 1.00 79.31 382 ASN A C 1
ATOM 3120 O O . ASN A 1 382 ? 30.812 -2.972 -22.432 1.00 79.31 382 ASN A O 1
ATOM 3124 N N . ARG A 1 383 ? 29.086 -2.701 -21.031 1.00 89.38 383 ARG A N 1
ATOM 3125 C CA . ARG A 1 383 ? 28.506 -1.504 -21.649 1.00 89.38 383 ARG A CA 1
ATOM 3126 C C . ARG A 1 383 ? 28.296 -0.343 -20.679 1.00 89.38 383 ARG A C 1
ATOM 3128 O O . ARG A 1 383 ? 27.944 0.733 -21.151 1.00 89.38 383 ARG A O 1
ATOM 3135 N N . LYS A 1 384 ? 28.634 -0.496 -19.390 1.00 88.94 384 LYS A N 1
ATOM 3136 C CA . LYS A 1 384 ? 28.488 0.542 -18.347 1.00 88.94 384 LYS A CA 1
ATOM 3137 C C . LYS A 1 384 ? 28.937 1.944 -18.786 1.00 88.94 384 LYS A C 1
ATOM 3139 O O . LYS A 1 384 ? 28.192 2.900 -18.635 1.00 88.94 384 LYS A O 1
ATOM 3144 N N . LYS A 1 385 ? 30.129 2.077 -19.388 1.00 91.50 385 LYS A N 1
ATOM 3145 C CA . LYS A 1 385 ? 30.647 3.383 -19.854 1.00 91.50 385 LYS A CA 1
ATOM 3146 C C . LYS A 1 385 ? 29.793 4.004 -20.963 1.00 91.50 385 LYS A C 1
ATOM 3148 O O . LYS A 1 385 ? 29.568 5.208 -20.953 1.00 91.50 385 LYS A O 1
ATOM 3153 N N . SER A 1 386 ? 29.348 3.190 -21.921 1.00 94.62 386 SER A N 1
ATOM 3154 C CA . SER A 1 386 ? 28.510 3.640 -23.036 1.00 94.62 386 SER A CA 1
ATOM 3155 C C . SER A 1 386 ? 27.102 3.993 -22.567 1.00 94.62 386 SER A C 1
ATOM 3157 O O . SER A 1 386 ? 26.595 5.029 -22.979 1.00 94.62 386 SER A O 1
ATOM 3159 N N . PHE A 1 387 ? 26.517 3.174 -21.685 1.00 95.62 387 PHE A N 1
ATOM 3160 C CA . PHE A 1 387 ? 25.250 3.472 -21.015 1.00 95.62 387 PHE A CA 1
ATOM 3161 C C . PHE A 1 387 ? 25.334 4.821 -20.298 1.00 95.62 387 PHE A C 1
ATOM 3163 O O . PHE A 1 387 ? 24.611 5.743 -20.647 1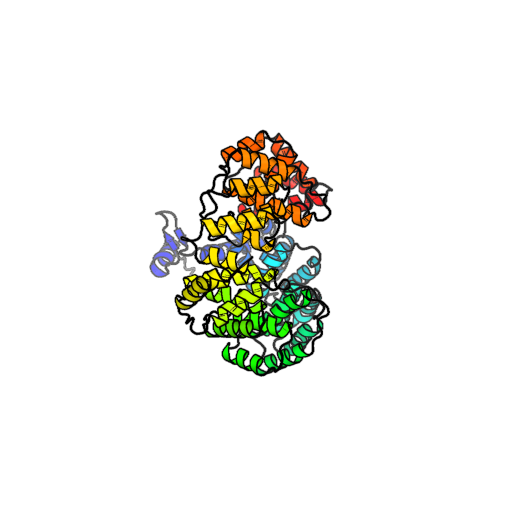.00 95.62 387 PHE A O 1
ATOM 3170 N N . ARG A 1 388 ? 26.311 4.976 -19.395 1.00 91.69 388 ARG A N 1
ATOM 3171 C CA . ARG A 1 388 ? 26.533 6.204 -18.621 1.00 91.69 388 ARG A CA 1
ATOM 3172 C C . ARG A 1 388 ? 26.674 7.438 -19.506 1.00 91.69 388 ARG A C 1
ATOM 3174 O O . ARG A 1 388 ? 26.111 8.481 -19.203 1.00 91.69 388 ARG A O 1
ATOM 3181 N N . SER A 1 389 ? 27.470 7.336 -20.572 1.00 94.25 389 SER A N 1
ATOM 3182 C CA . SER A 1 389 ? 27.687 8.456 -21.491 1.00 94.25 389 SER A CA 1
ATOM 3183 C C . SER A 1 389 ? 26.384 8.893 -22.151 1.00 94.25 389 SER A C 1
ATOM 3185 O O . SER A 1 389 ? 26.120 10.087 -22.204 1.00 94.25 389 SER A O 1
ATOM 3187 N N . LEU A 1 390 ? 25.583 7.937 -22.631 1.00 96.38 390 LEU A N 1
ATOM 3188 C CA . LEU A 1 390 ? 24.316 8.232 -23.290 1.00 96.38 390 LEU A CA 1
ATOM 3189 C C . LEU A 1 390 ? 23.270 8.745 -22.292 1.00 96.38 390 LEU A C 1
ATOM 3191 O O . LEU A 1 390 ? 22.633 9.753 -22.568 1.00 96.38 390 LEU A O 1
ATOM 3195 N N . TYR A 1 391 ? 23.154 8.115 -21.118 1.00 96.00 391 TYR A N 1
ATOM 3196 C CA . TYR A 1 391 ? 22.281 8.567 -20.032 1.00 96.00 391 TYR A CA 1
ATOM 3197 C C . TYR A 1 391 ? 22.600 10.009 -19.632 1.00 96.00 391 TYR A C 1
ATOM 3199 O O . TYR A 1 391 ? 21.723 10.865 -19.640 1.00 96.00 391 TYR A O 1
ATOM 3207 N N . GLY A 1 392 ? 23.873 10.300 -19.341 1.00 94.12 392 GLY A N 1
ATOM 3208 C CA . GLY A 1 392 ? 24.312 11.630 -18.928 1.00 94.12 392 GLY A CA 1
ATOM 3209 C C . GLY A 1 392 ? 24.103 12.688 -20.011 1.00 94.12 392 GLY A C 1
ATOM 3210 O O . GLY A 1 392 ? 23.666 13.790 -19.697 1.00 94.12 392 GLY A O 1
ATOM 3211 N N . GLU A 1 393 ? 24.359 12.359 -21.282 1.00 95.38 393 GLU A N 1
ATOM 3212 C CA . GLU A 1 393 ? 24.068 13.249 -22.412 1.00 95.38 393 GLU A CA 1
ATOM 3213 C C . GLU A 1 393 ? 22.565 13.537 -22.517 1.00 95.38 393 GLU A C 1
ATOM 3215 O O . GLU A 1 393 ? 22.155 14.697 -22.581 1.00 95.38 393 GLU A O 1
ATOM 3220 N N . MET A 1 394 ? 21.735 12.492 -22.503 1.00 95.31 394 MET A N 1
ATOM 3221 C CA . MET A 1 394 ? 20.286 12.638 -22.614 1.00 95.31 394 MET A CA 1
ATOM 3222 C C . MET A 1 394 ? 19.702 13.407 -21.428 1.00 95.31 394 MET A C 1
ATOM 3224 O O . MET A 1 394 ? 18.868 14.286 -21.635 1.00 95.31 394 MET A O 1
ATOM 3228 N N . LEU A 1 395 ? 20.171 13.140 -20.208 1.00 93.88 395 LEU A N 1
ATOM 3229 C CA . LEU A 1 395 ? 19.754 13.858 -19.010 1.00 93.88 395 LEU A CA 1
ATOM 3230 C C . LEU A 1 395 ? 20.161 15.335 -19.083 1.00 93.88 395 LEU A C 1
ATOM 3232 O O . LEU A 1 395 ? 19.316 16.205 -18.876 1.00 93.88 395 LEU A O 1
ATOM 3236 N N . TYR A 1 396 ? 21.419 15.627 -19.430 1.00 92.25 396 TYR A N 1
ATOM 3237 C CA . TYR A 1 396 ? 21.951 16.991 -19.496 1.00 92.25 396 TYR A CA 1
ATOM 3238 C C . TYR A 1 396 ? 21.226 17.861 -20.529 1.00 92.25 396 TYR A C 1
ATOM 3240 O O . TYR A 1 396 ? 20.940 19.023 -20.252 1.00 92.25 396 TYR A O 1
ATOM 3248 N N . PHE A 1 397 ? 20.903 17.299 -21.699 1.00 92.75 397 PHE A N 1
ATOM 3249 C CA . PHE A 1 397 ? 20.193 17.999 -22.777 1.00 92.75 397 PHE A CA 1
ATOM 3250 C C . PHE A 1 397 ? 18.663 17.878 -22.703 1.00 92.75 397 PHE A C 1
ATOM 3252 O O . PHE A 1 397 ? 17.990 18.233 -23.669 1.00 92.75 397 PHE A O 1
ATOM 3259 N N . ASN A 1 398 ? 18.114 17.374 -21.592 1.00 87.94 398 ASN A N 1
ATOM 3260 C CA . ASN A 1 398 ? 16.674 17.182 -21.391 1.00 87.94 398 ASN A CA 1
ATOM 3261 C C . ASN A 1 398 ? 15.992 16.355 -22.505 1.00 87.94 398 ASN A C 1
ATOM 3263 O O . ASN A 1 398 ? 14.871 16.637 -22.920 1.00 87.94 398 ASN A O 1
ATOM 3267 N N . LYS A 1 399 ? 16.708 15.352 -23.026 1.00 90.75 399 LYS A N 1
ATOM 3268 C CA . LYS A 1 399 ? 16.217 14.371 -24.007 1.00 90.75 399 LYS A CA 1
ATOM 3269 C C . LYS A 1 399 ? 15.763 13.063 -23.358 1.00 90.75 399 LYS A C 1
ATOM 3271 O O . LYS A 1 399 ? 15.156 12.242 -24.035 1.00 90.75 399 LYS A O 1
ATOM 3276 N N . LEU A 1 400 ? 16.113 12.838 -22.092 1.00 90.06 400 LEU A N 1
ATOM 3277 C CA . LEU A 1 400 ? 15.600 11.716 -21.313 1.00 90.06 400 LEU A CA 1
ATOM 3278 C C . LEU A 1 400 ? 14.209 12.094 -20.777 1.00 90.06 400 LEU A C 1
ATOM 3280 O O . LEU A 1 400 ? 14.121 13.112 -20.086 1.00 90.06 400 LEU A O 1
ATOM 3284 N N . PRO A 1 401 ? 13.144 11.330 -21.093 1.00 87.88 401 PRO A N 1
ATOM 3285 C CA . PRO A 1 401 ? 11.831 11.537 -20.492 1.00 87.88 401 PRO A CA 1
ATOM 3286 C C . PRO A 1 401 ? 11.908 11.523 -18.966 1.00 87.88 401 PRO A C 1
ATOM 3288 O O . PRO A 1 401 ? 12.692 10.764 -18.396 1.00 87.88 401 PRO A O 1
ATOM 3291 N N . PHE A 1 402 ? 11.097 12.364 -18.327 1.00 85.62 402 PHE A N 1
ATOM 3292 C CA . PHE A 1 402 ? 11.089 12.544 -16.874 1.00 85.62 402 PHE A CA 1
ATOM 3293 C C . PHE A 1 402 ? 10.907 11.211 -16.131 1.00 85.62 402 PHE A C 1
ATOM 3295 O O . PHE A 1 402 ? 11.758 10.845 -15.325 1.00 85.62 402 PHE A O 1
ATOM 3302 N N . ASP A 1 403 ? 9.905 10.429 -16.534 1.00 82.25 403 ASP A N 1
ATOM 3303 C CA . ASP A 1 403 ? 9.551 9.138 -15.924 1.00 82.25 403 ASP A CA 1
ATOM 3304 C C . ASP A 1 403 ? 10.628 8.050 -16.090 1.00 82.25 403 ASP A C 1
ATOM 3306 O O . ASP A 1 403 ? 10.530 6.985 -15.490 1.00 82.25 403 ASP A O 1
ATOM 3310 N N . LEU A 1 404 ? 11.657 8.287 -16.917 1.00 89.69 404 LEU A N 1
ATOM 3311 C CA . LEU A 1 404 ? 12.762 7.349 -17.143 1.00 89.69 404 LEU A CA 1
ATOM 3312 C C . LEU A 1 404 ? 14.013 7.664 -16.322 1.00 89.69 404 LEU A C 1
ATOM 3314 O O . LEU A 1 404 ? 14.971 6.892 -16.351 1.00 89.69 404 LEU A O 1
ATOM 3318 N N . ILE A 1 405 ? 14.036 8.783 -15.598 1.00 91.44 405 ILE A N 1
ATOM 3319 C CA . ILE A 1 405 ? 15.199 9.192 -14.804 1.00 91.44 405 ILE A CA 1
ATOM 3320 C C . ILE A 1 405 ? 15.447 8.197 -13.658 1.00 91.44 405 ILE A C 1
ATOM 3322 O O . ILE A 1 405 ? 16.592 7.817 -13.417 1.00 91.44 405 ILE A O 1
ATOM 3326 N N . GLY A 1 406 ? 14.384 7.737 -12.994 1.00 89.19 406 GLY A N 1
ATOM 3327 C CA . GLY A 1 406 ? 14.437 6.799 -11.867 1.00 89.19 406 GLY A CA 1
ATOM 3328 C C . GLY A 1 406 ? 14.499 5.308 -12.233 1.00 89.19 406 GLY A C 1
ATOM 3329 O O . GLY A 1 406 ? 14.600 4.475 -11.347 1.00 89.19 406 GLY A O 1
ATOM 3330 N N . VAL A 1 407 ? 14.417 4.938 -13.516 1.00 90.44 407 VAL A N 1
ATOM 3331 C CA . VAL A 1 407 ? 14.121 3.544 -13.928 1.00 90.44 407 VAL A CA 1
ATOM 3332 C C . VAL A 1 407 ? 15.348 2.627 -13.953 1.00 90.44 407 VAL A C 1
ATOM 3334 O O . VAL A 1 407 ? 15.224 1.407 -13.955 1.00 90.44 407 VAL A O 1
ATOM 3337 N N . PHE A 1 408 ? 16.556 3.183 -14.013 1.00 91.31 408 PHE A N 1
ATOM 3338 C CA . PHE A 1 408 ? 17.786 2.415 -14.244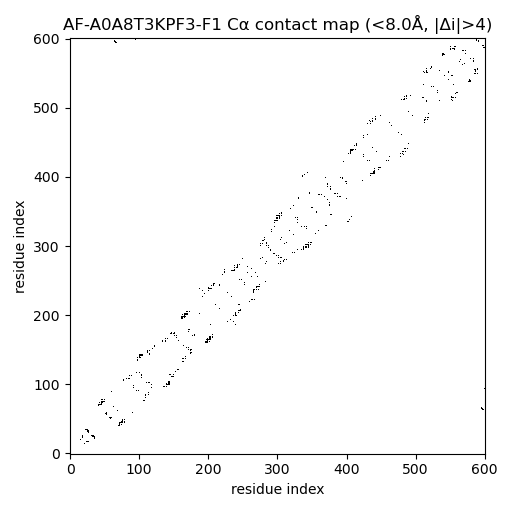 1.00 91.31 408 PHE A CA 1
ATOM 3339 C C . PHE A 1 408 ? 18.449 1.982 -12.936 1.00 91.31 408 PHE A C 1
ATOM 3341 O O . PHE A 1 408 ? 19.647 2.178 -12.708 1.00 91.31 408 PHE A O 1
ATOM 3348 N N . ASP A 1 409 ? 17.637 1.383 -12.088 1.00 85.94 409 ASP A N 1
ATOM 3349 C CA . ASP A 1 409 ? 17.876 1.137 -10.678 1.00 85.94 409 ASP A CA 1
ATOM 3350 C C . ASP A 1 409 ? 18.871 -0.013 -10.414 1.00 85.94 409 ASP A C 1
ATOM 3352 O O . ASP A 1 409 ? 19.508 -0.068 -9.364 1.00 85.94 409 ASP A O 1
ATOM 3356 N N . GLU A 1 410 ? 19.055 -0.939 -11.354 1.00 86.19 410 GLU A N 1
ATOM 3357 C CA . GLU A 1 410 ? 20.046 -2.029 -11.270 1.00 86.19 410 GLU A CA 1
ATOM 3358 C C . GLU A 1 410 ? 21.478 -1.563 -11.588 1.00 86.19 410 GLU A C 1
ATOM 3360 O O . GLU A 1 410 ? 22.456 -2.317 -11.474 1.00 86.19 410 GLU A O 1
ATOM 3365 N N . PHE A 1 411 ? 21.634 -0.317 -12.043 1.00 88.06 411 PHE A N 1
ATOM 3366 C CA . PHE A 1 411 ? 22.942 0.272 -12.272 1.00 88.06 411 PHE A CA 1
ATOM 3367 C C . PHE A 1 411 ? 23.537 0.780 -10.953 1.00 88.06 411 PHE A C 1
ATOM 3369 O O . PHE A 1 411 ? 22.907 1.498 -10.194 1.00 88.06 411 PHE A O 1
ATOM 3376 N N . ASP A 1 412 ? 24.800 0.446 -10.696 1.00 87.75 412 ASP A N 1
ATOM 3377 C CA . ASP A 1 412 ? 25.530 0.982 -9.545 1.00 87.75 412 ASP A CA 1
ATOM 3378 C C . ASP A 1 412 ? 25.921 2.449 -9.793 1.00 87.75 412 ASP A C 1
ATOM 3380 O O . ASP A 1 412 ? 26.846 2.747 -10.563 1.00 87.75 412 ASP A O 1
ATOM 3384 N N . TRP A 1 413 ? 25.182 3.356 -9.154 1.00 88.94 413 TRP A N 1
ATOM 3385 C CA . TRP A 1 413 ? 25.331 4.803 -9.291 1.00 88.94 413 TRP A CA 1
ATOM 3386 C C . TRP A 1 413 ? 26.347 5.430 -8.332 1.00 88.94 413 TRP A C 1
ATOM 3388 O O . TRP A 1 413 ? 26.662 6.606 -8.518 1.00 88.94 413 TRP A O 1
ATOM 3398 N N . ALA A 1 414 ? 26.898 4.693 -7.359 1.00 85.31 414 ALA A N 1
ATOM 3399 C CA . ALA A 1 414 ? 27.640 5.268 -6.229 1.00 85.31 414 ALA A CA 1
ATOM 3400 C C . ALA A 1 414 ? 28.803 6.193 -6.652 1.00 85.31 414 ALA A C 1
ATOM 3402 O O . ALA A 1 414 ? 28.964 7.287 -6.119 1.00 85.31 414 ALA A O 1
ATOM 3403 N N . GLU A 1 415 ? 29.580 5.809 -7.670 1.00 85.56 415 GLU A N 1
ATOM 3404 C CA . GLU A 1 415 ? 30.711 6.613 -8.174 1.00 85.56 415 GLU A CA 1
ATOM 3405 C C . GLU A 1 415 ? 30.293 7.864 -8.978 1.00 85.56 415 GLU A C 1
ATOM 3407 O O . GLU A 1 415 ? 31.129 8.716 -9.291 1.00 85.56 415 GLU A O 1
ATOM 3412 N N . TYR A 1 416 ? 29.026 7.962 -9.387 1.00 87.81 416 TYR A N 1
ATOM 3413 C CA . TYR A 1 416 ? 28.544 8.954 -10.358 1.00 87.81 416 TYR A CA 1
ATOM 3414 C C . TYR A 1 416 ? 27.436 9.856 -9.822 1.00 87.81 416 TYR A C 1
ATOM 3416 O O . TYR A 1 416 ? 27.225 10.930 -10.394 1.00 87.81 416 TYR A O 1
ATOM 3424 N N . ALA A 1 417 ? 26.765 9.438 -8.748 1.00 90.69 417 ALA A N 1
ATOM 3425 C CA . ALA A 1 417 ? 25.631 10.126 -8.150 1.00 90.69 417 ALA A CA 1
ATOM 3426 C C . ALA A 1 417 ? 25.951 11.599 -7.856 1.00 90.69 417 ALA A C 1
ATOM 3428 O O . ALA A 1 417 ? 25.224 12.468 -8.326 1.00 90.69 417 ALA A O 1
ATOM 3429 N N . ASP A 1 418 ? 27.101 11.898 -7.240 1.00 92.50 418 ASP A N 1
ATOM 3430 C CA . ASP A 1 418 ? 27.543 13.271 -6.947 1.00 92.50 418 ASP A CA 1
ATOM 3431 C C . ASP A 1 418 ? 27.508 14.198 -8.172 1.00 92.50 418 ASP A C 1
ATOM 3433 O O . ASP A 1 418 ? 27.010 15.320 -8.095 1.00 92.50 418 ASP A O 1
ATOM 3437 N N . ASN A 1 419 ? 28.006 13.734 -9.323 1.00 92.38 419 ASN A N 1
ATOM 3438 C CA . ASN A 1 419 ? 28.054 14.544 -10.543 1.00 92.38 419 ASN A CA 1
ATOM 3439 C C . ASN A 1 419 ? 26.661 14.761 -11.142 1.00 92.38 419 ASN A C 1
ATOM 3441 O O . ASN A 1 419 ? 26.385 15.825 -11.695 1.00 92.38 419 ASN A O 1
ATOM 3445 N N . ILE A 1 420 ? 25.796 13.748 -11.063 1.00 93.81 420 ILE A N 1
ATOM 3446 C CA . ILE A 1 420 ? 24.421 13.828 -11.563 1.00 93.81 420 ILE A CA 1
ATOM 3447 C C . ILE A 1 420 ? 23.617 14.782 -10.685 1.00 93.81 420 ILE A C 1
ATOM 3449 O O . ILE A 1 420 ? 23.030 15.729 -11.204 1.00 93.81 420 ILE A O 1
ATOM 3453 N N . ILE A 1 421 ? 23.675 14.592 -9.366 1.00 93.56 421 ILE A N 1
ATOM 3454 C CA . ILE A 1 421 ? 23.009 15.442 -8.380 1.00 93.56 421 ILE A CA 1
ATOM 3455 C C . ILE A 1 421 ? 23.492 16.886 -8.533 1.00 93.56 421 ILE A C 1
ATOM 3457 O O . ILE A 1 421 ? 22.679 17.793 -8.691 1.00 93.56 421 ILE A O 1
ATOM 3461 N N . ALA A 1 422 ? 24.808 17.117 -8.575 1.00 92.94 422 ALA A N 1
ATOM 3462 C CA . ALA A 1 422 ? 25.361 18.458 -8.737 1.00 92.94 422 ALA A CA 1
ATOM 3463 C C . ALA A 1 422 ? 24.879 19.147 -10.023 1.00 92.94 422 ALA A C 1
ATOM 3465 O O . ALA A 1 422 ? 24.512 20.322 -9.954 1.00 92.94 422 ALA A O 1
ATOM 3466 N N . ASN A 1 423 ? 24.845 18.426 -11.153 1.00 92.00 423 ASN A N 1
ATOM 3467 C CA . ASN A 1 423 ? 24.362 18.946 -12.435 1.00 92.00 423 ASN A CA 1
ATOM 3468 C C . ASN A 1 423 ? 22.866 19.275 -12.408 1.00 92.00 423 ASN A C 1
ATOM 3470 O O . ASN A 1 423 ? 22.471 20.323 -12.911 1.00 92.00 423 ASN A O 1
ATOM 3474 N N . LEU A 1 424 ? 22.028 18.403 -11.840 1.00 92.50 424 LEU A N 1
ATOM 3475 C CA . LEU A 1 424 ? 20.586 18.649 -11.739 1.00 92.50 424 LEU A CA 1
ATOM 3476 C C . LEU A 1 424 ? 20.289 19.859 -10.848 1.00 92.50 424 LEU A C 1
ATOM 3478 O O . LEU A 1 424 ? 19.444 20.683 -11.196 1.00 92.50 424 LEU A O 1
ATOM 3482 N N . LEU A 1 425 ? 21.049 20.016 -9.760 1.00 90.88 425 LEU A N 1
ATOM 3483 C CA . LEU A 1 425 ? 20.993 21.194 -8.897 1.00 90.88 425 LEU A CA 1
ATOM 3484 C C . LEU A 1 425 ? 21.446 22.470 -9.627 1.00 90.88 425 LEU A C 1
ATOM 3486 O O . LEU A 1 425 ? 20.783 23.494 -9.512 1.00 90.88 425 LEU A O 1
ATOM 3490 N N . ASP A 1 426 ? 22.524 22.426 -10.421 1.00 90.06 426 ASP A N 1
ATOM 3491 C CA . ASP A 1 426 ? 22.965 23.583 -11.229 1.00 90.06 426 ASP A CA 1
ATOM 3492 C C . ASP A 1 426 ? 21.927 24.010 -12.272 1.00 90.06 426 ASP A C 1
ATOM 3494 O O . ASP A 1 426 ? 21.819 25.191 -12.600 1.00 90.06 426 ASP A O 1
ATOM 3498 N N . GLN A 1 427 ? 21.158 23.053 -12.790 1.00 88.50 427 GLN A N 1
ATOM 3499 C CA . GLN A 1 427 ? 20.075 23.301 -13.738 1.00 88.50 427 GLN A CA 1
ATOM 3500 C C . GLN A 1 427 ? 18.745 23.667 -13.059 1.00 88.50 427 GLN A C 1
ATOM 3502 O O . GLN A 1 427 ? 17.769 23.890 -13.770 1.00 88.50 427 GLN A O 1
ATOM 3507 N N . GLN A 1 428 ? 18.689 23.719 -11.721 1.00 88.06 428 GLN A N 1
ATOM 3508 C CA . GLN A 1 428 ? 17.467 23.951 -10.934 1.00 88.06 428 GLN A CA 1
ATOM 3509 C C . GLN A 1 428 ? 16.336 22.951 -11.246 1.00 88.06 428 GLN A C 1
ATOM 3511 O O . GLN A 1 428 ? 15.158 23.298 -11.264 1.00 88.06 428 GLN A O 1
ATOM 3516 N N . ARG A 1 429 ? 16.683 21.686 -11.508 1.00 88.44 429 ARG A N 1
ATOM 3517 C CA . ARG A 1 429 ? 15.725 20.628 -11.870 1.00 88.44 429 ARG A CA 1
ATOM 3518 C C . ARG A 1 429 ? 15.406 19.738 -10.670 1.00 88.44 429 ARG A C 1
ATOM 3520 O O . ARG A 1 429 ? 15.817 18.579 -10.642 1.00 88.44 429 ARG A O 1
ATOM 3527 N N . LEU A 1 430 ? 14.686 20.284 -9.687 1.00 87.62 430 LEU A N 1
ATOM 3528 C CA . LEU A 1 430 ? 14.383 19.580 -8.433 1.00 87.62 430 LEU A CA 1
ATOM 3529 C C . LEU A 1 430 ? 13.584 18.285 -8.653 1.00 87.62 430 LEU A C 1
ATOM 3531 O O . LEU A 1 430 ? 14.013 17.250 -8.161 1.00 87.62 430 LEU A O 1
ATOM 3535 N N . GLY A 1 431 ? 12.526 18.302 -9.470 1.00 87.31 431 GLY A N 1
ATOM 3536 C CA . GLY A 1 431 ? 11.754 17.081 -9.747 1.00 87.31 431 GLY A CA 1
ATOM 3537 C C . GLY A 1 431 ? 12.575 15.983 -10.419 1.00 87.31 431 GLY A C 1
ATOM 3538 O O . GLY A 1 431 ? 12.509 14.825 -10.036 1.00 87.31 431 GLY A O 1
ATOM 3539 N N . ALA A 1 432 ? 13.457 16.340 -11.360 1.00 90.38 432 ALA A N 1
ATOM 3540 C CA . ALA A 1 432 ? 14.356 15.363 -11.983 1.00 90.38 432 ALA A CA 1
ATOM 3541 C C . ALA A 1 432 ? 15.372 14.794 -10.979 1.00 90.38 432 ALA A C 1
ATOM 3543 O O . ALA A 1 432 ? 15.791 13.646 -11.098 1.00 90.38 432 ALA A O 1
ATOM 3544 N N . LEU A 1 433 ? 15.799 15.604 -10.006 1.00 92.56 433 LEU A N 1
ATOM 3545 C CA . LEU A 1 433 ? 16.636 15.140 -8.908 1.00 92.56 433 LEU A CA 1
ATOM 3546 C C . LEU A 1 433 ? 15.866 14.183 -7.998 1.00 92.56 433 LEU A C 1
ATOM 3548 O O . LEU A 1 433 ? 16.422 13.147 -7.653 1.00 92.56 433 LEU A O 1
ATOM 3552 N N . ALA A 1 434 ? 14.620 14.510 -7.651 1.00 90.62 434 ALA A N 1
ATOM 3553 C CA . ALA A 1 434 ? 13.754 13.660 -6.847 1.00 90.62 434 ALA A CA 1
ATOM 3554 C C . ALA A 1 434 ? 13.539 12.291 -7.514 1.00 90.62 434 ALA A C 1
ATOM 3556 O O . ALA A 1 434 ? 13.809 11.277 -6.881 1.00 90.62 434 ALA A O 1
ATOM 3557 N N . GLU A 1 435 ? 13.203 12.250 -8.810 1.00 89.75 435 GLU A N 1
ATOM 3558 C CA . GLU A 1 435 ? 13.115 10.998 -9.586 1.00 89.75 435 GLU A CA 1
ATOM 3559 C C . GLU A 1 435 ? 14.427 10.204 -9.575 1.00 89.75 435 GLU A C 1
ATOM 3561 O O . GLU A 1 435 ? 14.437 8.981 -9.436 1.00 89.75 435 GLU A O 1
ATOM 3566 N N . PHE A 1 436 ? 15.563 10.896 -9.730 1.00 92.38 436 PHE A N 1
ATOM 3567 C CA . PHE A 1 436 ? 16.863 10.237 -9.755 1.00 92.38 436 PHE A CA 1
ATOM 3568 C C . PHE A 1 436 ? 17.199 9.594 -8.411 1.00 92.38 436 PHE A C 1
ATOM 3570 O O . PHE A 1 436 ? 17.605 8.432 -8.401 1.00 92.38 436 PHE A O 1
ATOM 3577 N N . VAL A 1 437 ? 17.068 10.335 -7.304 1.00 90.94 437 VAL A N 1
ATOM 3578 C CA . VAL A 1 437 ? 17.403 9.805 -5.977 1.00 90.94 437 VAL A CA 1
ATOM 3579 C C . VAL A 1 437 ? 16.415 8.729 -5.557 1.00 90.94 437 VAL A C 1
ATOM 3581 O O . VAL A 1 437 ? 16.850 7.710 -5.041 1.00 90.94 437 VAL A O 1
ATOM 3584 N N . ASP A 1 438 ? 15.127 8.897 -5.842 1.00 88.00 438 ASP A N 1
ATOM 3585 C CA . ASP A 1 438 ? 14.105 7.950 -5.412 1.00 88.00 438 ASP A CA 1
ATOM 3586 C C . ASP A 1 438 ? 14.196 6.613 -6.143 1.00 88.00 438 ASP A C 1
ATOM 3588 O O . ASP A 1 438 ? 14.300 5.564 -5.515 1.00 88.00 438 ASP A O 1
ATOM 3592 N N . GLY A 1 439 ? 14.257 6.644 -7.474 1.00 86.12 439 GLY A N 1
ATOM 3593 C CA . GLY A 1 439 ? 14.295 5.412 -8.255 1.00 86.12 439 GLY A CA 1
ATOM 3594 C C . GLY A 1 439 ? 15.649 4.700 -8.229 1.00 86.12 439 GLY A C 1
ATOM 3595 O O . GLY A 1 439 ? 15.707 3.473 -8.282 1.00 86.12 439 GLY A O 1
ATOM 3596 N N . ASN A 1 440 ? 16.760 5.443 -8.134 1.00 87.31 440 ASN A N 1
ATOM 3597 C CA . ASN A 1 440 ? 18.094 4.854 -8.294 1.00 87.31 440 ASN A CA 1
ATOM 3598 C C . ASN A 1 440 ? 18.915 4.731 -7.004 1.00 87.31 440 ASN A C 1
ATOM 3600 O O . ASN A 1 440 ? 19.914 4.006 -7.013 1.00 87.31 440 ASN A O 1
ATOM 3604 N N . LEU A 1 441 ? 18.570 5.464 -5.939 1.00 85.50 441 LEU A N 1
ATOM 3605 C CA . LEU A 1 441 ? 19.340 5.489 -4.690 1.00 85.50 441 LEU A CA 1
ATOM 3606 C C . LEU A 1 441 ? 18.489 5.073 -3.480 1.00 85.50 441 LEU A C 1
ATOM 3608 O O . LEU A 1 441 ? 18.955 4.259 -2.692 1.00 85.50 441 LEU A O 1
ATOM 3612 N N . ASN A 1 442 ? 17.256 5.564 -3.329 1.00 73.31 442 ASN A N 1
ATOM 3613 C CA . ASN A 1 442 ? 16.392 5.188 -2.208 1.00 73.31 442 ASN A CA 1
ATOM 3614 C C . ASN A 1 442 ? 16.075 3.684 -2.251 1.00 73.31 442 ASN A C 1
ATOM 3616 O O . ASN A 1 442 ? 15.898 3.094 -3.315 1.00 73.31 442 ASN A O 1
ATOM 3620 N N . ASN A 1 443 ? 15.992 3.054 -1.076 1.00 60.50 443 ASN A N 1
ATOM 3621 C CA . ASN A 1 443 ? 15.558 1.658 -0.904 1.00 60.50 443 ASN A CA 1
ATOM 3622 C C . ASN A 1 443 ? 16.488 0.566 -1.466 1.00 60.50 443 ASN A C 1
ATOM 3624 O O . ASN A 1 443 ? 16.047 -0.567 -1.671 1.00 60.50 443 ASN A O 1
ATOM 3628 N N . LYS A 1 444 ? 17.779 0.853 -1.677 1.00 64.25 444 LYS A N 1
ATOM 3629 C CA . LYS A 1 444 ? 18.755 -0.171 -2.088 1.00 64.25 444 LYS A CA 1
ATOM 3630 C C . LYS A 1 444 ? 19.893 -0.359 -1.091 1.00 64.25 444 LYS A C 1
ATOM 3632 O O . LYS A 1 444 ? 20.366 0.594 -0.478 1.00 64.25 444 LYS A O 1
ATOM 3637 N N . ASP A 1 445 ? 20.438 -1.579 -1.058 1.00 64.62 445 ASP A N 1
ATOM 3638 C CA . ASP A 1 445 ? 21.727 -1.927 -0.429 1.00 64.62 445 ASP A CA 1
ATOM 3639 C C . ASP A 1 445 ? 22.937 -1.290 -1.166 1.00 64.62 445 ASP A C 1
ATOM 3641 O O . ASP A 1 445 ? 24.049 -1.827 -1.180 1.00 64.62 445 ASP A O 1
ATOM 3645 N N . ILE A 1 446 ? 22.738 -0.154 -1.843 1.00 67.94 446 ILE A N 1
ATOM 3646 C CA . ILE A 1 446 ? 23.803 0.621 -2.475 1.00 67.94 446 ILE A CA 1
ATOM 3647 C C . ILE A 1 446 ? 24.431 1.477 -1.384 1.00 67.94 446 ILE A C 1
ATOM 3649 O O . ILE A 1 446 ? 23.776 2.354 -0.836 1.00 67.94 446 ILE A O 1
ATOM 3653 N N . LEU A 1 447 ? 25.709 1.251 -1.081 1.00 69.56 447 LEU A N 1
ATOM 3654 C CA . LEU A 1 447 ? 26.479 2.127 -0.199 1.00 69.56 447 LEU A CA 1
ATOM 3655 C C . LEU A 1 447 ? 26.874 3.393 -0.966 1.00 69.56 447 LEU A C 1
ATOM 3657 O O . LEU A 1 447 ? 27.784 3.364 -1.795 1.00 69.56 447 LEU A O 1
ATOM 3661 N N . TYR A 1 448 ? 26.204 4.504 -0.675 1.00 80.88 448 TYR A N 1
ATOM 3662 C CA . TYR A 1 448 ? 26.534 5.819 -1.210 1.00 80.88 448 TYR A CA 1
ATOM 3663 C C . TYR A 1 448 ? 26.609 6.844 -0.076 1.00 80.88 448 TYR A C 1
ATOM 3665 O O . TYR A 1 448 ? 25.750 6.882 0.794 1.00 80.88 448 TYR A O 1
ATOM 3673 N N . GLU A 1 449 ? 27.649 7.673 -0.082 1.00 81.38 449 GLU A N 1
ATOM 3674 C CA . GLU A 1 449 ? 27.803 8.786 0.853 1.00 81.38 449 GLU A CA 1
ATOM 3675 C C . GLU A 1 449 ? 28.023 10.056 0.020 1.00 81.38 449 GLU A C 1
ATOM 3677 O O . GLU A 1 449 ? 29.040 10.151 -0.679 1.00 81.38 449 GLU A O 1
ATOM 3682 N N . PRO A 1 450 ? 27.078 11.015 0.027 1.00 85.88 450 PRO A N 1
ATOM 3683 C CA . PRO A 1 450 ? 27.220 12.231 -0.759 1.00 85.88 450 PRO A CA 1
ATOM 3684 C C . PRO A 1 450 ? 28.390 13.066 -0.236 1.00 85.88 450 PRO A C 1
ATOM 3686 O O . PRO A 1 450 ? 28.567 13.227 0.974 1.00 85.88 450 PRO A O 1
ATOM 3689 N N . SER A 1 451 ? 29.176 13.670 -1.134 1.00 89.50 451 SER A N 1
ATOM 3690 C CA . SER A 1 451 ? 30.207 14.610 -0.681 1.00 89.50 451 SER A CA 1
ATOM 3691 C C . SER A 1 451 ? 29.587 15.802 0.052 1.00 89.50 451 SER A C 1
ATOM 3693 O O . SER A 1 451 ? 28.503 16.278 -0.293 1.00 89.50 451 SER A O 1
ATOM 3695 N N . LEU A 1 452 ? 30.319 16.364 1.021 1.00 85.81 452 LEU A N 1
ATOM 3696 C CA . LEU A 1 452 ? 29.870 17.534 1.788 1.00 85.81 452 LEU A CA 1
ATOM 3697 C C . LEU A 1 452 ? 29.434 18.699 0.881 1.00 85.81 452 LEU A C 1
ATOM 3699 O O . LEU A 1 452 ? 28.465 19.393 1.176 1.00 85.81 452 LEU A O 1
ATOM 3703 N N . SER A 1 453 ? 30.124 18.902 -0.246 1.00 89.62 453 SER A N 1
ATOM 3704 C CA . SER A 1 453 ? 29.757 19.925 -1.230 1.00 89.62 453 SER A CA 1
ATOM 3705 C C . SER A 1 453 ? 28.404 19.667 -1.887 1.00 89.62 453 SER A C 1
ATOM 3707 O O . SER A 1 453 ? 27.629 20.606 -2.063 1.00 89.62 453 SER A O 1
ATOM 3709 N N . VAL A 1 454 ? 28.118 18.413 -2.245 1.00 90.44 454 VAL A N 1
ATOM 3710 C CA . VAL A 1 454 ? 26.835 18.021 -2.834 1.00 90.44 454 VAL A CA 1
ATOM 3711 C C . VAL A 1 454 ? 25.734 18.135 -1.791 1.00 90.44 454 VAL A C 1
ATOM 3713 O O . VAL A 1 454 ? 24.700 18.723 -2.084 1.00 90.44 454 VAL A O 1
ATOM 3716 N N . PHE A 1 455 ? 25.986 17.688 -0.560 1.00 88.50 455 PHE A N 1
ATOM 3717 C CA . PHE A 1 455 ? 25.041 17.799 0.546 1.00 88.50 455 PHE A CA 1
ATOM 3718 C C . PHE A 1 455 ? 24.651 19.253 0.859 1.00 88.50 455 PHE A C 1
ATOM 3720 O O . PHE A 1 455 ? 23.470 19.590 0.869 1.00 88.50 455 PHE A O 1
ATOM 3727 N N . ILE A 1 456 ? 25.624 20.152 1.046 1.00 87.12 456 ILE A N 1
ATOM 3728 C CA . ILE A 1 456 ? 25.337 21.570 1.330 1.00 87.12 456 ILE A CA 1
ATOM 3729 C C . ILE A 1 456 ? 24.526 22.197 0.191 1.00 87.12 456 ILE A C 1
ATOM 3731 O O . ILE A 1 456 ? 23.576 22.948 0.431 1.00 87.12 456 ILE A O 1
ATOM 3735 N N . LYS A 1 457 ? 24.888 21.886 -1.058 1.00 89.50 457 LYS A N 1
ATOM 3736 C CA . LYS A 1 457 ? 24.183 22.385 -2.239 1.00 89.50 457 LYS A CA 1
ATOM 3737 C C . LYS A 1 457 ? 22.759 21.838 -2.314 1.00 89.50 457 LYS A C 1
ATOM 3739 O O . LYS A 1 457 ? 21.850 22.613 -2.597 1.00 89.50 457 LYS A O 1
ATOM 3744 N N . LEU A 1 458 ? 22.573 20.549 -2.036 1.00 90.00 458 LEU A N 1
ATOM 3745 C CA . LEU A 1 458 ? 21.276 19.880 -1.984 1.00 90.00 458 LEU A CA 1
ATOM 3746 C C . LEU A 1 458 ? 20.355 20.599 -0.999 1.00 90.00 458 LEU A C 1
ATOM 3748 O O . LEU A 1 458 ? 19.329 21.129 -1.411 1.00 90.00 458 LEU A O 1
ATOM 3752 N N . ILE A 1 459 ? 20.778 20.718 0.262 1.00 87.75 459 ILE A N 1
ATOM 3753 C CA . ILE A 1 459 ? 19.992 21.371 1.314 1.00 87.75 459 ILE A CA 1
ATOM 3754 C C . ILE A 1 459 ? 19.655 22.816 0.934 1.00 87.75 459 ILE A C 1
ATOM 3756 O O . ILE A 1 459 ? 18.500 23.227 1.013 1.00 87.75 459 ILE A O 1
ATOM 3760 N N . SER A 1 460 ? 20.639 23.575 0.444 1.00 85.44 460 SER A N 1
ATOM 3761 C CA . SER A 1 460 ? 20.433 24.979 0.065 1.00 85.44 460 SER A CA 1
ATOM 3762 C C . SER A 1 460 ? 19.393 25.143 -1.048 1.00 85.44 460 SER A C 1
ATOM 3764 O O . SER A 1 460 ? 18.571 26.052 -0.985 1.00 85.44 460 SER A O 1
ATOM 3766 N N . ASN A 1 461 ? 19.414 24.265 -2.057 1.00 86.19 461 ASN A N 1
ATOM 3767 C CA . ASN A 1 461 ? 18.465 24.321 -3.171 1.00 86.19 461 ASN A CA 1
ATOM 3768 C C . ASN A 1 461 ? 17.068 23.878 -2.736 1.00 86.19 461 ASN A C 1
ATOM 3770 O O . ASN A 1 461 ? 16.101 24.568 -3.038 1.00 86.19 461 ASN A O 1
ATOM 3774 N N . VAL A 1 462 ? 16.964 22.780 -1.984 1.00 85.25 462 VAL A N 1
ATOM 3775 C CA . VAL A 1 462 ? 15.681 22.235 -1.514 1.00 85.25 462 VAL A CA 1
ATOM 3776 C C . VAL A 1 462 ? 14.937 23.242 -0.632 1.00 85.25 462 VAL A C 1
ATOM 3778 O O . VAL A 1 462 ? 13.726 23.402 -0.769 1.00 85.25 462 VAL A O 1
ATOM 3781 N N . ILE A 1 463 ? 15.658 23.967 0.229 1.00 82.69 463 ILE A N 1
ATOM 3782 C CA . ILE A 1 463 ? 15.072 25.013 1.082 1.00 82.69 463 ILE A CA 1
ATOM 3783 C C . ILE A 1 463 ? 14.683 26.254 0.271 1.00 82.69 463 ILE A C 1
ATOM 3785 O O . ILE A 1 463 ? 13.703 26.910 0.603 1.00 82.69 463 ILE A O 1
ATOM 3789 N N . SER A 1 464 ? 15.435 26.589 -0.784 1.00 78.25 464 SER A N 1
ATOM 3790 C CA . SER A 1 464 ? 15.167 27.781 -1.604 1.00 78.25 464 SER A CA 1
ATOM 3791 C C . SER A 1 464 ? 13.944 27.660 -2.517 1.00 78.25 464 SER A C 1
ATOM 3793 O O . SER A 1 464 ? 13.492 28.668 -3.057 1.00 78.25 464 SER A O 1
ATOM 3795 N N . VAL A 1 465 ? 13.426 26.444 -2.713 1.00 73.56 465 VAL A N 1
ATOM 3796 C CA . VAL A 1 465 ? 12.193 26.216 -3.468 1.00 73.56 465 VAL A CA 1
ATOM 3797 C C . VAL A 1 465 ? 11.012 26.407 -2.522 1.00 73.56 465 VAL A C 1
ATOM 3799 O O . VAL A 1 465 ? 10.707 25.541 -1.693 1.00 73.56 465 VAL A O 1
ATOM 3802 N N . ASP A 1 466 ? 10.360 27.562 -2.642 1.00 60.97 466 ASP A N 1
ATOM 3803 C CA . ASP A 1 466 ? 9.118 27.849 -1.931 1.00 60.97 466 ASP A CA 1
ATOM 3804 C C . ASP A 1 466 ? 8.027 26.858 -2.361 1.00 60.97 466 ASP A C 1
ATOM 3806 O O . ASP A 1 466 ? 7.880 26.544 -3.541 1.00 60.97 466 ASP A O 1
ATOM 3810 N N . SER A 1 467 ? 7.221 26.391 -1.405 1.00 53.50 467 SER A N 1
ATOM 3811 C CA . SER A 1 467 ? 6.007 25.604 -1.675 1.00 53.50 467 SER A CA 1
ATOM 3812 C C . SER A 1 467 ? 4.932 26.409 -2.424 1.00 53.50 467 SER A C 1
ATOM 3814 O O . SER A 1 467 ? 3.973 25.840 -2.923 1.00 53.50 467 SER A O 1
ATOM 3816 N N . PHE A 1 468 ? 5.112 27.725 -2.586 1.00 42.06 468 PHE A N 1
ATOM 3817 C CA . PHE A 1 468 ? 4.203 28.643 -3.283 1.00 42.06 468 PHE A CA 1
ATOM 3818 C C . PHE A 1 468 ? 4.469 28.745 -4.797 1.00 42.06 468 PHE A C 1
ATOM 3820 O O . PHE A 1 468 ? 4.463 29.839 -5.365 1.00 42.06 468 PHE A O 1
ATOM 3827 N N . THR A 1 469 ? 4.736 27.617 -5.456 1.00 49.25 469 THR A N 1
ATOM 3828 C CA . THR A 1 469 ? 4.752 27.546 -6.929 1.00 49.25 469 THR A CA 1
ATOM 3829 C C . THR A 1 469 ? 3.375 27.136 -7.455 1.00 49.25 469 THR A C 1
ATOM 3831 O O . THR A 1 469 ? 2.534 26.677 -6.689 1.00 49.25 469 THR A O 1
ATOM 3834 N N . ASP A 1 470 ? 3.129 27.269 -8.762 1.00 40.25 470 ASP A N 1
ATOM 3835 C CA . ASP A 1 470 ? 1.848 26.901 -9.397 1.00 40.25 470 ASP A CA 1
ATOM 3836 C C . ASP A 1 470 ? 1.506 25.389 -9.301 1.00 40.25 470 ASP A C 1
ATOM 3838 O O . ASP A 1 470 ? 0.459 24.969 -9.795 1.00 40.25 470 ASP A O 1
ATOM 3842 N N . ARG A 1 471 ? 2.378 24.564 -8.692 1.00 53.28 471 ARG A N 1
ATOM 3843 C CA . ARG A 1 471 ? 2.196 23.122 -8.430 1.00 53.28 471 ARG A CA 1
ATOM 3844 C C . ARG A 1 471 ? 2.765 22.728 -7.051 1.00 53.28 471 ARG A C 1
ATOM 3846 O O . ARG A 1 471 ? 3.846 22.145 -6.983 1.00 53.28 471 ARG A O 1
ATOM 3853 N N . PRO A 1 472 ? 2.090 23.091 -5.948 1.00 51.94 472 PRO A N 1
ATOM 3854 C CA . PRO A 1 472 ? 2.582 22.854 -4.587 1.00 51.94 472 PRO A CA 1
ATOM 3855 C C . PRO A 1 472 ? 2.752 21.361 -4.252 1.00 51.94 472 PRO A C 1
ATOM 3857 O O . PRO A 1 472 ? 3.768 20.994 -3.660 1.00 51.94 472 PRO A O 1
ATOM 3860 N N . ASP A 1 473 ? 1.823 20.509 -4.699 1.00 54.66 473 ASP A N 1
ATOM 3861 C CA . ASP A 1 473 ? 1.806 19.070 -4.388 1.00 54.66 473 ASP A CA 1
ATOM 3862 C C . ASP A 1 473 ? 3.042 18.337 -4.951 1.00 54.66 473 ASP A C 1
ATOM 3864 O O . ASP A 1 473 ? 3.670 17.535 -4.257 1.00 54.66 473 ASP A O 1
ATOM 3868 N N . ASP A 1 474 ? 3.473 18.697 -6.169 1.00 69.44 474 ASP A N 1
ATOM 3869 C CA . ASP A 1 474 ? 4.685 18.152 -6.802 1.00 69.44 474 ASP A CA 1
ATOM 3870 C C . ASP A 1 474 ? 5.946 18.487 -5.974 1.00 69.44 474 ASP A C 1
ATOM 3872 O O . ASP A 1 474 ? 6.854 17.667 -5.827 1.00 69.44 474 ASP A O 1
ATOM 3876 N N . VAL A 1 475 ? 6.004 19.686 -5.379 1.00 77.00 475 VAL A N 1
ATOM 3877 C CA . VAL A 1 475 ? 7.175 20.163 -4.623 1.00 77.00 475 VAL A CA 1
ATOM 3878 C C . VAL A 1 475 ? 7.276 19.506 -3.248 1.00 77.00 475 VAL A C 1
ATOM 3880 O O . VAL A 1 475 ? 8.384 19.177 -2.812 1.00 77.00 475 VAL A O 1
ATOM 3883 N N . ALA A 1 476 ? 6.156 19.328 -2.544 1.00 77.50 476 ALA A N 1
ATOM 3884 C CA . ALA A 1 476 ? 6.140 18.621 -1.264 1.00 77.50 476 ALA A CA 1
ATOM 3885 C C . ALA A 1 476 ? 6.574 17.158 -1.447 1.00 77.50 476 ALA A C 1
ATOM 3887 O O . ALA A 1 476 ? 7.437 16.669 -0.712 1.00 77.50 476 ALA A O 1
ATOM 3888 N N . TYR A 1 477 ? 6.076 16.497 -2.496 1.00 80.75 477 TYR A N 1
ATOM 3889 C CA . TYR A 1 477 ? 6.469 15.132 -2.839 1.00 80.75 477 TYR A CA 1
ATOM 3890 C C . TYR A 1 477 ? 7.939 15.020 -3.289 1.00 80.75 477 TYR A C 1
ATOM 3892 O O . TYR A 1 477 ? 8.652 14.083 -2.923 1.00 80.75 477 TYR A O 1
ATOM 3900 N N . ASP A 1 478 ? 8.469 16.009 -4.011 1.00 85.12 478 ASP A N 1
ATOM 3901 C CA . ASP A 1 478 ? 9.904 16.073 -4.317 1.00 85.12 478 ASP A CA 1
ATOM 3902 C C . ASP A 1 478 ? 10.759 16.206 -3.046 1.00 85.12 478 ASP A C 1
ATOM 3904 O O . ASP A 1 478 ? 11.769 15.510 -2.884 1.00 85.12 478 ASP A O 1
ATOM 3908 N N . LYS A 1 479 ? 10.348 17.077 -2.114 1.00 86.19 479 LYS A N 1
ATOM 3909 C CA . LYS A 1 479 ? 11.010 17.258 -0.811 1.00 86.19 479 LYS A CA 1
ATOM 3910 C C . LYS A 1 479 ? 10.966 15.982 0.020 1.00 86.19 479 LYS A C 1
ATOM 3912 O O . LYS A 1 479 ? 11.984 15.634 0.617 1.00 86.19 479 LYS A O 1
ATOM 3917 N N . TYR A 1 480 ? 9.839 15.276 0.007 1.00 85.31 480 TYR A N 1
ATOM 3918 C CA . TYR A 1 480 ? 9.669 13.963 0.622 1.00 85.31 480 TYR A CA 1
ATOM 3919 C C . TYR A 1 480 ? 10.720 12.965 0.129 1.00 85.31 480 TYR A C 1
ATOM 3921 O O . TYR A 1 480 ? 11.486 12.427 0.931 1.00 85.31 480 TYR A O 1
ATOM 3929 N N . ARG A 1 481 ? 10.822 12.779 -1.192 1.00 86.31 481 ARG A N 1
ATOM 3930 C CA . ARG A 1 481 ? 11.735 11.802 -1.811 1.00 86.31 481 ARG A CA 1
ATOM 3931 C C . ARG A 1 481 ? 13.204 12.117 -1.539 1.00 86.31 481 ARG A C 1
ATOM 3933 O O . ARG A 1 481 ? 14.005 11.229 -1.237 1.00 86.31 481 ARG A O 1
ATOM 3940 N N . ILE A 1 482 ? 13.558 13.400 -1.581 1.00 89.31 482 ILE A N 1
ATOM 3941 C CA . ILE A 1 482 ? 14.907 13.876 -1.249 1.00 89.31 482 ILE A CA 1
ATOM 3942 C C . ILE A 1 482 ? 15.190 13.751 0.256 1.00 89.31 482 ILE A C 1
ATOM 3944 O O . ILE A 1 482 ? 16.313 13.445 0.656 1.00 89.31 482 ILE A O 1
ATOM 3948 N N . GLY A 1 483 ? 14.193 13.981 1.106 1.00 89.31 483 GLY A N 1
ATOM 3949 C CA . GLY A 1 483 ? 14.312 13.827 2.550 1.00 89.31 483 GLY A CA 1
ATOM 3950 C C . GLY A 1 483 ? 14.568 12.378 2.969 1.00 89.31 483 GLY A C 1
ATOM 3951 O O . GLY A 1 483 ? 15.475 12.131 3.767 1.00 89.31 483 GLY A O 1
ATOM 3952 N N . MET A 1 484 ? 13.865 11.421 2.348 1.00 86.94 484 MET A N 1
ATOM 3953 C CA . MET A 1 484 ? 14.133 9.982 2.495 1.00 86.94 484 MET A CA 1
ATOM 3954 C C . MET A 1 484 ? 15.577 9.632 2.140 1.00 86.94 484 MET A C 1
ATOM 3956 O O . MET A 1 484 ? 16.269 8.990 2.931 1.00 86.94 484 MET A O 1
ATOM 3960 N N . PHE A 1 485 ? 16.049 10.131 0.996 1.00 88.56 485 PHE A N 1
ATOM 3961 C CA . PHE A 1 485 ? 17.426 9.956 0.548 1.00 88.56 485 PHE A CA 1
ATOM 3962 C C . PHE A 1 485 ? 18.440 10.445 1.598 1.00 88.56 485 PHE A C 1
ATOM 3964 O O . PHE A 1 485 ? 19.383 9.739 1.957 1.00 88.56 485 PHE A O 1
ATOM 3971 N N . ILE A 1 486 ? 18.229 11.645 2.143 1.00 89.19 486 ILE A N 1
ATOM 3972 C CA . ILE A 1 486 ? 19.100 12.232 3.171 1.00 89.19 486 ILE A CA 1
ATOM 3973 C C . ILE A 1 486 ? 19.092 11.386 4.451 1.00 89.19 486 ILE A C 1
ATOM 3975 O O . ILE A 1 486 ? 20.158 11.138 5.018 1.00 89.19 486 ILE A O 1
ATOM 3979 N N . ALA A 1 487 ? 17.915 10.948 4.905 1.00 88.00 487 ALA A N 1
ATOM 3980 C CA . ALA A 1 487 ? 17.764 10.169 6.132 1.00 88.00 487 ALA A CA 1
ATOM 3981 C C . ALA A 1 487 ? 18.452 8.796 6.050 1.00 88.00 487 ALA A C 1
ATOM 3983 O O . ALA A 1 487 ? 19.009 8.334 7.045 1.00 88.00 487 ALA A O 1
ATOM 3984 N N . GLN A 1 488 ? 18.448 8.165 4.870 1.00 83.94 488 GLN A N 1
ATOM 3985 C CA . GLN A 1 488 ? 19.044 6.845 4.651 1.00 83.94 488 GLN A CA 1
ATOM 3986 C C . GLN A 1 488 ? 20.582 6.881 4.617 1.00 83.94 488 GLN A C 1
ATOM 3988 O O . GLN A 1 488 ? 21.234 5.960 5.111 1.00 83.94 488 GLN A O 1
ATOM 3993 N N . TYR A 1 489 ? 21.170 7.922 4.023 1.00 78.88 489 TYR A N 1
ATOM 3994 C CA . TYR A 1 489 ? 22.589 7.913 3.642 1.00 78.88 489 TYR A CA 1
ATOM 3995 C C . TYR A 1 489 ? 23.520 8.741 4.522 1.00 78.88 489 TYR A C 1
ATOM 3997 O O . TYR A 1 489 ? 24.741 8.660 4.375 1.00 78.88 489 TYR A O 1
ATOM 4005 N N . LEU A 1 490 ? 22.979 9.524 5.452 1.00 80.25 490 LEU A N 1
ATOM 4006 C CA . LEU A 1 490 ? 23.783 10.343 6.351 1.00 80.25 490 LEU A CA 1
ATOM 4007 C C . LEU A 1 490 ? 23.695 9.848 7.785 1.00 80.25 490 LEU A C 1
ATOM 4009 O O . LEU A 1 490 ? 22.655 9.413 8.277 1.00 80.25 490 LEU A O 1
ATOM 4013 N N . ARG A 1 491 ? 24.826 9.935 8.487 1.00 82.31 491 ARG A N 1
ATOM 4014 C CA . ARG A 1 491 ? 24.893 9.515 9.883 1.00 82.31 491 ARG A CA 1
ATOM 4015 C C . ARG A 1 491 ? 24.055 10.450 10.738 1.00 82.31 491 ARG A C 1
ATOM 4017 O O . ARG A 1 491 ? 24.111 11.673 10.604 1.00 82.31 491 ARG A O 1
ATOM 4024 N N . LYS A 1 492 ? 23.359 9.854 11.699 1.00 87.12 492 LYS A N 1
ATOM 4025 C CA . LYS A 1 492 ? 22.483 10.559 12.632 1.00 87.12 492 LYS A CA 1
ATOM 4026 C C . LYS A 1 492 ? 23.132 11.754 13.317 1.00 87.12 492 LYS A C 1
ATOM 4028 O O . LYS A 1 492 ? 22.538 12.828 13.359 1.00 87.12 492 LYS A O 1
ATOM 4033 N N . ASP A 1 493 ? 24.348 11.573 13.819 1.00 88.25 493 ASP A N 1
ATOM 4034 C CA . ASP A 1 493 ? 25.060 12.629 14.538 1.00 88.25 493 ASP A CA 1
ATOM 4035 C C . ASP A 1 493 ? 25.397 13.818 13.627 1.00 88.25 493 ASP A C 1
ATOM 4037 O O . ASP A 1 493 ? 25.323 14.963 14.067 1.00 88.25 493 ASP A O 1
ATOM 4041 N N . ASP A 1 494 ? 25.699 13.563 12.350 1.00 87.50 494 ASP A N 1
ATOM 4042 C CA . ASP A 1 494 ? 25.999 14.613 11.373 1.00 87.50 494 ASP A CA 1
ATOM 4043 C C . ASP A 1 494 ? 24.726 15.398 11.006 1.00 87.50 494 ASP A C 1
ATOM 4045 O O . ASP A 1 494 ? 24.751 16.630 10.947 1.00 87.50 494 ASP A O 1
ATOM 4049 N N . LEU A 1 495 ? 23.595 14.703 10.827 1.00 89.56 495 LEU A N 1
ATOM 4050 C CA . LEU A 1 495 ? 22.293 15.330 10.565 1.00 89.56 495 LEU A CA 1
ATOM 4051 C C . LEU A 1 495 ? 21.823 16.186 11.746 1.00 89.56 495 LEU A C 1
ATOM 4053 O O . LEU A 1 495 ? 21.388 17.319 11.539 1.00 89.56 495 LEU A O 1
ATOM 4057 N N . LEU A 1 496 ? 21.952 15.687 12.980 1.00 92.06 496 LEU A N 1
ATOM 4058 C CA . LEU A 1 496 ? 21.605 16.449 14.183 1.00 92.06 496 LEU A CA 1
ATOM 4059 C C . LEU A 1 496 ? 22.531 17.656 14.368 1.00 92.06 496 LEU A C 1
ATOM 4061 O O . LEU A 1 496 ? 22.056 18.763 14.617 1.00 92.06 496 LEU A O 1
ATOM 4065 N N . ALA A 1 497 ? 23.845 17.487 14.181 1.00 90.69 497 ALA A N 1
ATOM 4066 C CA . ALA A 1 497 ? 24.793 18.597 14.253 1.00 90.69 497 ALA A CA 1
ATOM 4067 C C . ALA A 1 497 ? 24.459 19.702 13.239 1.00 90.69 497 ALA A C 1
ATOM 4069 O O . ALA A 1 497 ? 24.520 20.889 13.573 1.00 90.69 497 ALA A O 1
ATOM 4070 N N . PHE A 1 498 ? 24.060 19.322 12.021 1.00 89.38 498 PHE A N 1
ATOM 4071 C CA . PHE A 1 498 ? 23.577 20.272 11.027 1.00 89.38 498 PHE A CA 1
ATOM 4072 C C . PHE A 1 498 ? 22.278 20.947 11.489 1.00 89.38 498 PHE A C 1
ATOM 4074 O O . PHE A 1 498 ? 22.230 22.174 11.555 1.00 89.38 498 PHE A O 1
ATOM 4081 N N . TYR A 1 499 ? 21.269 20.168 11.889 1.00 93.12 499 TYR A N 1
ATOM 4082 C CA . TYR A 1 499 ? 19.962 20.654 12.347 1.00 93.12 499 TYR A CA 1
ATOM 4083 C C . TYR A 1 499 ? 20.066 21.729 13.443 1.00 93.12 499 TYR A C 1
ATOM 4085 O O . TYR A 1 499 ? 19.435 22.783 13.341 1.00 93.12 499 TYR A O 1
ATOM 4093 N N . HIS A 1 500 ? 20.920 21.512 14.447 1.00 94.56 500 HIS A N 1
ATOM 4094 C CA . HIS A 1 500 ? 21.105 22.443 15.569 1.00 94.56 500 HIS A CA 1
ATOM 4095 C C . HIS A 1 500 ? 21.706 23.798 15.174 1.00 94.56 500 HIS A C 1
ATOM 4097 O O . HIS A 1 500 ? 21.595 24.772 15.918 1.00 94.56 500 HIS A O 1
ATOM 4103 N N . THR A 1 501 ? 22.379 23.869 14.025 1.00 92.06 501 THR A N 1
ATOM 4104 C CA . THR A 1 501 ? 23.010 25.100 13.519 1.00 92.06 501 THR A CA 1
ATOM 4105 C C . THR A 1 501 ? 22.273 25.700 12.326 1.00 92.06 501 THR A C 1
ATOM 4107 O O . THR A 1 501 ? 22.635 26.783 11.860 1.00 92.06 501 THR A O 1
ATOM 4110 N N . ALA A 1 502 ? 21.244 25.012 11.834 1.00 89.56 502 ALA A N 1
ATOM 4111 C CA . ALA A 1 502 ? 20.498 25.408 10.659 1.00 89.56 502 ALA A CA 1
ATOM 4112 C C . ALA A 1 502 ? 19.509 26.550 10.964 1.00 89.56 502 ALA A C 1
ATOM 4114 O O . ALA A 1 502 ? 19.150 26.816 12.112 1.00 89.56 502 ALA A O 1
ATOM 4115 N N . ASN A 1 503 ? 19.073 27.252 9.916 1.00 89.94 503 ASN A N 1
ATOM 4116 C CA . ASN A 1 503 ? 18.006 28.247 10.033 1.00 89.94 503 ASN A CA 1
ATOM 4117 C C . ASN A 1 503 ? 16.633 27.569 10.205 1.00 89.94 503 ASN A C 1
ATOM 4119 O O . ASN A 1 503 ? 16.499 26.351 10.087 1.00 89.94 503 ASN A O 1
ATOM 4123 N N . LYS A 1 504 ? 15.598 28.367 10.483 1.00 87.69 504 LYS A N 1
ATOM 4124 C CA . LYS A 1 504 ? 14.249 27.847 10.747 1.00 87.69 504 LYS A CA 1
ATOM 4125 C C . LYS A 1 504 ? 13.667 27.103 9.548 1.00 87.69 504 LYS A C 1
ATOM 4127 O O . LYS A 1 504 ? 13.005 26.091 9.731 1.00 87.69 504 LYS A O 1
ATOM 4132 N N . GLU A 1 505 ? 13.938 27.577 8.336 1.00 86.12 505 GLU A N 1
ATOM 4133 C CA . GLU A 1 505 ? 13.450 26.973 7.098 1.00 86.12 505 GLU A CA 1
ATOM 4134 C C . GLU A 1 505 ? 14.058 25.579 6.881 1.00 86.12 505 GLU A C 1
ATOM 4136 O O . GLU A 1 505 ? 13.341 24.622 6.589 1.00 86.12 505 GLU A O 1
ATOM 4141 N N . ALA A 1 506 ? 15.366 25.435 7.111 1.00 88.06 506 ALA A N 1
ATOM 4142 C CA . ALA A 1 506 ? 16.026 24.137 7.130 1.00 88.06 506 ALA A CA 1
ATOM 4143 C C . ALA A 1 506 ? 15.445 23.239 8.222 1.00 88.06 506 ALA A C 1
ATOM 4145 O O . ALA A 1 506 ? 15.112 22.092 7.953 1.00 88.06 506 ALA A O 1
ATOM 4146 N N . GLN A 1 507 ? 15.286 23.748 9.446 1.00 90.19 507 GLN A N 1
ATOM 4147 C CA . GLN A 1 507 ? 14.727 22.963 10.545 1.00 90.19 507 GLN A CA 1
ATOM 4148 C C . GLN A 1 507 ? 13.322 22.439 10.214 1.00 90.19 507 GLN A C 1
ATOM 4150 O O . GLN A 1 507 ? 13.043 21.276 10.491 1.00 90.19 507 GLN A O 1
ATOM 4155 N N . CYS A 1 508 ? 12.468 23.232 9.555 1.00 87.25 508 CYS A N 1
ATOM 4156 C CA . CYS A 1 508 ? 11.175 22.759 9.047 1.00 87.25 508 CYS A CA 1
ATOM 4157 C C . CYS A 1 508 ? 11.333 21.594 8.064 1.00 87.25 508 CYS A C 1
ATOM 4159 O O . CYS A 1 508 ? 10.697 20.559 8.249 1.00 87.25 508 CYS A O 1
ATOM 4161 N N . PHE A 1 509 ? 12.208 21.734 7.060 1.00 86.94 509 PHE A N 1
ATOM 4162 C CA . PHE A 1 509 ? 12.474 20.660 6.100 1.00 86.94 509 PHE A CA 1
ATOM 4163 C C . PHE A 1 509 ? 12.936 19.375 6.803 1.00 86.94 509 PHE A C 1
ATOM 4165 O O . PHE A 1 509 ? 12.414 18.296 6.539 1.00 86.94 509 PHE A O 1
ATOM 4172 N N . PHE A 1 510 ? 13.871 19.489 7.746 1.00 90.38 510 PHE A N 1
ATOM 4173 C CA . PHE A 1 510 ? 14.369 18.342 8.497 1.00 90.38 510 PHE A CA 1
ATOM 4174 C C . PHE A 1 510 ? 13.281 17.688 9.354 1.00 90.38 510 PHE A C 1
ATOM 4176 O O . PHE A 1 510 ? 13.205 16.464 9.388 1.00 90.38 510 PHE A O 1
ATOM 4183 N N . ASN A 1 511 ? 12.433 18.472 10.019 1.00 89.00 511 ASN A N 1
ATOM 4184 C CA . ASN A 1 511 ? 11.380 17.945 10.887 1.00 89.00 511 ASN A CA 1
ATOM 4185 C C . ASN A 1 511 ? 10.314 17.150 10.123 1.00 89.00 511 ASN A C 1
ATOM 4187 O O . ASN A 1 511 ? 9.828 16.159 10.659 1.00 89.00 511 ASN A O 1
ATOM 4191 N N . LEU A 1 512 ? 9.967 17.581 8.907 1.00 84.50 512 LEU A N 1
ATOM 4192 C CA . LEU A 1 512 ? 8.921 16.962 8.083 1.00 84.50 512 LEU A CA 1
ATOM 4193 C C . LEU A 1 512 ? 9.449 15.832 7.186 1.00 84.50 512 LEU A C 1
ATOM 4195 O O . LEU A 1 512 ? 8.795 14.806 6.999 1.00 84.50 512 LEU A O 1
ATOM 4199 N N . TYR A 1 513 ? 10.641 16.016 6.610 1.00 86.19 513 TYR A N 1
ATOM 4200 C CA . TYR A 1 513 ? 11.102 15.181 5.500 1.00 86.19 513 TYR A CA 1
ATOM 4201 C C . TYR A 1 513 ? 12.314 14.299 5.831 1.00 86.19 513 TYR A C 1
ATOM 4203 O O . TYR A 1 513 ? 12.571 13.344 5.106 1.00 86.19 513 TYR A O 1
ATOM 4211 N N . VAL A 1 514 ? 13.051 14.562 6.919 1.00 90.06 514 VAL A N 1
ATOM 4212 C CA . VAL A 1 514 ? 14.308 13.845 7.223 1.00 90.06 514 VAL A CA 1
ATOM 4213 C C . VAL A 1 514 ? 14.258 13.125 8.571 1.00 90.06 514 VAL A C 1
ATOM 4215 O O . VAL A 1 514 ? 14.333 11.902 8.633 1.00 90.06 514 VAL A O 1
ATOM 4218 N N . LEU A 1 515 ? 14.157 13.871 9.672 1.00 91.62 515 LEU A N 1
ATOM 4219 C CA . LEU A 1 515 ? 14.357 13.355 11.028 1.00 91.62 515 LEU A CA 1
ATOM 4220 C C . LEU A 1 515 ? 13.243 12.403 11.459 1.00 91.62 515 LEU A C 1
ATOM 4222 O O . LEU A 1 515 ? 13.499 11.443 12.174 1.00 91.62 515 LEU A O 1
ATOM 4226 N N . ASN A 1 516 ? 12.012 12.628 11.013 1.00 86.81 516 ASN A N 1
ATOM 4227 C CA . ASN A 1 516 ? 10.872 11.766 11.323 1.00 86.81 516 ASN A CA 1
ATOM 4228 C C . ASN A 1 516 ? 11.049 10.315 10.823 1.00 86.81 516 ASN A C 1
ATOM 4230 O O . ASN A 1 516 ? 10.371 9.430 11.336 1.00 86.81 516 ASN A O 1
ATOM 4234 N N . ARG A 1 517 ? 11.971 10.079 9.876 1.00 84.38 517 ARG A N 1
ATOM 4235 C CA . ARG A 1 517 ? 12.308 8.767 9.293 1.00 84.38 517 ARG A CA 1
ATOM 4236 C C . ARG A 1 517 ? 13.484 8.079 9.983 1.00 84.38 517 ARG A C 1
ATOM 4238 O O . ARG A 1 517 ? 13.850 6.967 9.621 1.00 84.38 517 ARG A O 1
ATOM 4245 N N . MET A 1 518 ? 14.112 8.743 10.947 1.00 85.38 518 MET A N 1
ATOM 4246 C CA . MET A 1 518 ? 15.274 8.204 11.637 1.00 85.38 518 MET A CA 1
ATOM 4247 C C . MET A 1 518 ? 14.869 7.418 12.877 1.00 85.38 518 MET A C 1
ATOM 4249 O O . MET A 1 518 ? 14.109 7.893 13.723 1.00 85.38 518 MET A O 1
ATOM 4253 N N . GLU A 1 519 ? 15.464 6.241 13.029 1.00 81.56 519 GLU A N 1
ATOM 4254 C CA . GLU A 1 519 ? 15.290 5.421 14.221 1.00 81.56 519 GLU A CA 1
ATOM 4255 C C . GLU A 1 519 ? 16.014 6.024 15.449 1.00 81.56 519 GLU A C 1
ATOM 4257 O O . GLU A 1 519 ? 16.961 6.825 15.366 1.00 81.56 519 GLU A O 1
ATOM 4262 N N . ASP A 1 520 ? 15.540 5.646 16.637 1.00 84.69 520 ASP A N 1
ATOM 4263 C CA . ASP A 1 520 ? 16.116 6.000 17.941 1.00 84.69 520 ASP A CA 1
ATOM 4264 C C . ASP A 1 520 ? 16.170 7.502 18.280 1.00 84.69 520 ASP A C 1
ATOM 4266 O O . ASP A 1 520 ? 16.972 7.924 19.126 1.00 84.69 520 ASP A O 1
ATOM 4270 N N . LEU A 1 521 ? 15.398 8.359 17.611 1.00 92.00 521 LEU A N 1
ATOM 4271 C CA . LEU A 1 521 ? 15.248 9.747 18.051 1.00 92.00 521 LEU A CA 1
ATOM 4272 C C . LEU A 1 521 ? 14.314 9.838 19.258 1.00 92.00 521 LEU A C 1
ATOM 4274 O O . LEU A 1 521 ? 13.307 9.145 19.364 1.00 92.00 521 LEU A O 1
ATOM 4278 N N . THR A 1 522 ? 14.664 10.725 20.183 1.00 92.62 522 THR A N 1
ATOM 4279 C CA . THR A 1 522 ? 13.887 11.016 21.390 1.00 92.62 522 THR A CA 1
ATOM 4280 C C . THR A 1 522 ? 13.866 12.520 21.630 1.00 92.62 522 THR A C 1
ATOM 4282 O O . THR A 1 522 ? 14.703 13.253 21.101 1.00 92.62 522 THR A O 1
ATOM 4285 N N . LEU A 1 523 ? 12.981 12.995 22.508 1.00 94.19 523 LEU A N 1
ATOM 4286 C CA . LEU A 1 523 ? 12.953 14.405 22.924 1.00 94.19 523 LEU A CA 1
ATOM 4287 C C . LEU A 1 523 ? 14.311 14.920 23.441 1.00 94.19 523 LEU A C 1
ATOM 4289 O O . LEU A 1 523 ? 14.605 16.103 23.317 1.00 94.19 523 LEU A O 1
ATOM 4293 N N . LYS A 1 524 ? 15.174 14.040 23.974 1.00 94.06 524 LYS A N 1
ATOM 4294 C CA . LYS A 1 524 ? 16.510 14.402 24.488 1.00 94.06 524 LYS A CA 1
ATOM 4295 C C . LYS A 1 524 ? 17.485 14.844 23.400 1.00 94.06 524 LYS A C 1
ATOM 4297 O O . LYS A 1 524 ? 18.514 15.431 23.721 1.00 94.06 524 LYS A O 1
ATOM 4302 N N . ASN A 1 525 ? 17.187 14.540 22.139 1.00 95.56 525 ASN A N 1
ATOM 4303 C CA . ASN A 1 525 ? 17.982 14.984 21.003 1.00 95.56 525 ASN A CA 1
ATOM 4304 C C . ASN A 1 525 ? 17.736 16.457 20.654 1.00 95.56 525 ASN A C 1
ATOM 4306 O O . ASN A 1 525 ? 18.443 16.976 19.803 1.00 95.56 525 ASN A O 1
ATOM 4310 N N . PHE A 1 526 ? 16.776 17.128 21.299 1.00 96.19 526 PHE A N 1
ATOM 4311 C CA . PHE A 1 526 ? 16.361 18.484 20.957 1.00 96.19 526 PHE A CA 1
ATOM 4312 C C . PHE A 1 526 ? 16.386 19.407 22.174 1.00 96.19 526 PHE A C 1
ATOM 4314 O O . PHE A 1 526 ? 16.141 19.012 23.315 1.00 96.19 526 PHE A O 1
ATOM 4321 N N . THR A 1 527 ? 16.686 20.675 21.927 1.00 95.12 527 THR A N 1
ATOM 4322 C CA . THR A 1 527 ? 16.640 21.734 22.933 1.00 95.12 527 THR A CA 1
ATOM 4323 C C . THR A 1 527 ? 15.197 22.185 23.193 1.00 95.12 527 THR A C 1
ATOM 4325 O O . THR A 1 527 ? 14.338 22.068 22.316 1.00 95.12 527 THR A O 1
ATOM 4328 N N . PRO A 1 528 ? 14.901 22.796 24.358 1.00 94.56 528 PRO A N 1
ATOM 4329 C CA . PRO A 1 528 ? 13.563 23.321 24.640 1.00 94.56 528 PRO A CA 1
ATOM 4330 C C . PRO A 1 528 ? 13.063 24.349 23.613 1.00 94.56 528 PRO A C 1
ATOM 4332 O O . PRO A 1 528 ? 11.867 24.419 23.351 1.00 94.56 528 PRO A O 1
ATOM 4335 N N . LEU A 1 529 ? 13.968 25.138 23.021 1.00 94.44 529 LEU A N 1
ATOM 4336 C CA . LEU A 1 529 ? 13.620 26.114 21.983 1.00 94.44 529 LEU A CA 1
ATOM 4337 C C . LEU A 1 529 ? 13.231 25.434 20.667 1.00 94.44 529 LEU A C 1
ATOM 4339 O O . LEU A 1 529 ? 12.295 25.882 20.013 1.00 94.44 529 LEU A O 1
ATOM 4343 N N . GLU A 1 530 ? 13.918 24.353 20.295 1.00 95.12 530 GLU A N 1
ATOM 4344 C CA . GLU A 1 530 ? 13.582 23.566 19.105 1.00 95.12 530 GLU A CA 1
ATOM 4345 C C . GLU A 1 530 ? 12.251 22.834 19.290 1.00 95.12 530 GLU A C 1
ATOM 4347 O O . GLU A 1 530 ? 11.428 22.849 18.382 1.00 95.12 530 GLU A O 1
ATOM 4352 N N . LEU A 1 531 ? 11.987 22.274 20.475 1.00 94.75 531 LEU A N 1
ATOM 4353 C CA . LEU A 1 531 ? 10.693 21.657 20.786 1.00 94.75 531 LEU A CA 1
ATOM 4354 C C . LEU A 1 531 ? 9.551 22.683 20.762 1.00 94.75 531 LEU A C 1
ATOM 4356 O O . LEU A 1 531 ? 8.499 22.417 20.185 1.00 94.75 531 LEU A O 1
ATOM 4360 N N . ALA A 1 532 ? 9.761 23.875 21.328 1.00 93.38 532 ALA A N 1
ATOM 4361 C CA . ALA A 1 532 ? 8.786 24.962 21.246 1.00 93.38 532 ALA A CA 1
ATOM 4362 C C . ALA A 1 532 ? 8.534 25.389 19.791 1.00 93.38 532 ALA A C 1
ATOM 4364 O O . ALA A 1 532 ? 7.394 25.622 19.404 1.00 93.38 532 ALA A O 1
ATOM 4365 N N . PHE A 1 533 ? 9.584 25.442 18.967 1.00 92.44 533 PHE A N 1
ATOM 4366 C CA . PHE A 1 533 ? 9.456 25.721 17.540 1.00 92.44 533 PHE A CA 1
ATOM 4367 C C . PHE A 1 533 ? 8.654 24.639 16.801 1.00 92.44 533 PHE A C 1
ATOM 4369 O O . PHE A 1 533 ? 7.766 24.978 16.023 1.00 92.44 533 PHE A O 1
ATOM 4376 N N . MET A 1 534 ? 8.899 23.354 17.085 1.00 92.06 534 MET A N 1
ATOM 4377 C CA . MET A 1 534 ? 8.109 22.252 16.519 1.00 92.06 534 MET A CA 1
ATOM 4378 C C . MET A 1 534 ? 6.624 22.372 16.880 1.00 92.06 534 MET A C 1
ATOM 4380 O O . MET A 1 534 ? 5.780 22.190 16.007 1.00 92.06 534 MET A O 1
ATOM 4384 N N . ILE A 1 535 ? 6.307 22.709 18.138 1.00 92.12 535 ILE A N 1
ATOM 4385 C CA . ILE A 1 535 ? 4.927 22.918 18.603 1.00 92.12 535 ILE A CA 1
ATOM 4386 C C . ILE A 1 535 ? 4.266 24.083 17.861 1.00 92.12 535 ILE A C 1
ATOM 4388 O O . ILE A 1 535 ? 3.139 23.945 17.391 1.00 92.12 535 ILE A O 1
ATOM 4392 N N . GLU A 1 536 ? 4.952 25.219 17.727 1.00 90.88 536 GLU A N 1
ATOM 4393 C CA . GLU A 1 536 ? 4.403 26.373 17.005 1.00 90.88 536 GLU A CA 1
ATOM 4394 C C . GLU A 1 536 ? 4.124 26.047 15.536 1.00 90.88 536 GLU A C 1
ATOM 4396 O O . GLU A 1 536 ? 3.103 26.472 14.991 1.00 90.88 536 GLU A O 1
ATOM 4401 N N . ASN A 1 537 ? 4.964 25.223 14.907 1.00 87.94 537 ASN A N 1
ATOM 4402 C CA . ASN A 1 537 ? 4.737 24.825 13.526 1.00 87.94 537 ASN A CA 1
ATOM 4403 C C . ASN A 1 537 ? 3.494 23.934 13.338 1.00 87.94 537 ASN A C 1
ATOM 4405 O O . ASN A 1 537 ? 2.878 23.976 12.274 1.00 87.94 537 ASN A O 1
ATOM 4409 N N . LEU A 1 538 ? 3.040 23.206 14.369 1.00 87.75 538 LEU A N 1
ATOM 4410 C CA . LEU A 1 538 ? 1.783 22.440 14.299 1.00 87.75 538 LEU A CA 1
ATOM 4411 C C . LEU A 1 538 ? 0.561 23.327 14.020 1.00 87.75 538 LEU A C 1
ATOM 4413 O O . LEU A 1 538 ? -0.467 22.825 13.576 1.00 87.75 538 LEU A O 1
ATOM 4417 N N . ARG A 1 539 ? 0.649 24.638 14.273 1.00 87.81 539 ARG A N 1
ATOM 4418 C CA . ARG A 1 539 ? -0.430 25.598 13.993 1.00 87.81 539 ARG A CA 1
ATOM 4419 C C . ARG A 1 539 ? -0.544 25.963 12.516 1.00 87.81 539 ARG A C 1
ATOM 4421 O O . ARG A 1 539 ? -1.553 26.550 12.126 1.00 87.81 539 ARG A O 1
ATOM 4428 N N . VAL A 1 540 ? 0.501 25.699 11.733 1.00 82.12 540 VAL A N 1
ATOM 4429 C CA . VAL A 1 540 ? 0.610 26.146 10.339 1.00 82.12 540 VAL A CA 1
ATOM 4430 C C . VAL A 1 540 ? 0.732 25.002 9.346 1.00 82.12 540 VAL A C 1
ATOM 4432 O O . VAL A 1 540 ? 0.349 25.218 8.204 1.00 82.12 540 VAL A O 1
ATOM 4435 N N . TYR A 1 541 ? 1.196 23.819 9.765 1.00 77.56 541 TYR A N 1
ATOM 4436 C CA . TYR A 1 541 ? 1.269 22.652 8.885 1.00 77.56 541 TYR A CA 1
ATOM 4437 C C . TYR A 1 541 ? -0.109 22.274 8.361 1.00 77.56 541 TYR A C 1
ATOM 4439 O O . TYR A 1 541 ? -1.023 21.980 9.141 1.00 77.56 541 TYR A O 1
ATOM 4447 N N . ARG A 1 542 ? -0.241 22.260 7.038 1.00 69.50 542 ARG A N 1
ATOM 4448 C CA . ARG A 1 542 ? -1.459 21.853 6.349 1.00 69.50 542 ARG A CA 1
ATOM 4449 C C . ARG A 1 542 ? -1.255 20.505 5.688 1.00 69.50 542 ARG A C 1
ATOM 4451 O O . ARG A 1 542 ? -0.237 20.238 5.060 1.00 69.50 542 ARG A O 1
ATOM 4458 N N . TYR A 1 543 ? -2.256 19.653 5.833 1.00 60.34 543 TYR A N 1
ATOM 4459 C CA . TYR A 1 543 ? -2.276 18.363 5.163 1.00 60.34 543 TYR A CA 1
ATOM 4460 C C . TYR A 1 543 ? -2.435 18.554 3.652 1.00 60.34 543 TYR A C 1
ATOM 4462 O O . TYR A 1 543 ? -3.053 19.537 3.238 1.00 60.34 543 TYR A O 1
ATOM 4470 N N . VAL A 1 544 ? -1.896 17.633 2.851 1.00 57.25 544 VAL A N 1
ATOM 4471 C CA . VAL A 1 544 ? -1.767 17.731 1.380 1.00 57.25 544 VAL A CA 1
ATOM 4472 C C . VAL A 1 544 ? -0.713 18.756 0.929 1.00 57.25 544 VAL A C 1
ATOM 4474 O O . VAL A 1 544 ? 0.086 18.440 0.058 1.00 57.25 544 VAL A O 1
ATOM 4477 N N . GLU A 1 545 ? -0.638 19.933 1.563 1.00 59.84 545 GLU A N 1
ATOM 4478 C CA . GLU A 1 545 ? 0.339 20.986 1.217 1.00 59.84 545 GLU A CA 1
ATOM 4479 C C . GLU A 1 545 ? 1.739 20.758 1.841 1.00 59.84 545 GLU A C 1
ATOM 4481 O O . GLU A 1 545 ? 2.751 20.990 1.181 1.00 59.84 545 GLU A O 1
ATOM 4486 N N . ASP A 1 546 ? 1.815 20.313 3.104 1.00 61.97 546 ASP A N 1
ATOM 4487 C CA . ASP A 1 546 ? 3.074 20.193 3.870 1.00 61.97 546 ASP A CA 1
ATOM 4488 C C . ASP A 1 546 ? 3.349 18.784 4.419 1.00 61.97 546 ASP A C 1
ATOM 4490 O O . ASP A 1 546 ? 4.493 18.460 4.744 1.00 61.97 546 ASP A O 1
ATOM 4494 N N . VAL A 1 547 ? 2.295 17.982 4.590 1.00 61.53 547 VAL A N 1
ATOM 4495 C CA . VAL A 1 547 ? 2.316 16.652 5.214 1.00 61.53 547 VAL A CA 1
ATOM 4496 C C . VAL A 1 547 ? 1.476 15.719 4.348 1.00 61.53 547 VAL A C 1
ATOM 4498 O O . VAL A 1 547 ? 0.283 15.959 4.153 1.00 61.53 547 VAL A O 1
ATOM 4501 N N . SER A 1 548 ? 2.121 14.690 3.808 1.00 52.34 548 SER A N 1
ATOM 4502 C CA . SER A 1 548 ? 1.531 13.650 2.961 1.00 52.34 548 SER A CA 1
ATOM 4503 C C . SER A 1 548 ? 1.086 12.424 3.764 1.00 52.34 548 SER A C 1
ATOM 4505 O O . SER A 1 548 ? 0.113 11.785 3.378 1.00 52.34 548 SER A O 1
ATOM 4507 N N . PHE A 1 549 ? 1.756 12.108 4.882 1.00 57.78 549 PHE A N 1
ATOM 4508 C CA . PHE A 1 549 ? 1.458 10.926 5.703 1.00 57.78 549 PHE A CA 1
ATOM 4509 C C . PHE A 1 549 ? 1.522 11.210 7.212 1.00 57.78 549 PHE A C 1
ATOM 4511 O O . PHE A 1 549 ? 2.203 12.119 7.686 1.00 57.78 549 PHE A O 1
ATOM 4518 N N . ASP A 1 550 ? 0.797 10.415 7.996 1.00 51.66 550 ASP A N 1
ATOM 4519 C CA . ASP A 1 550 ? 0.560 10.664 9.426 1.00 51.66 550 ASP A CA 1
ATOM 4520 C C . ASP A 1 550 ? 1.785 10.370 10.313 1.00 51.66 550 ASP A C 1
ATOM 4522 O O . ASP A 1 550 ? 1.897 10.873 11.434 1.00 51.66 550 ASP A O 1
ATOM 4526 N N . ASP A 1 551 ? 2.753 9.612 9.798 1.00 56.62 551 ASP A N 1
ATOM 4527 C CA . ASP A 1 551 ? 4.054 9.342 10.416 1.00 56.62 551 ASP A CA 1
ATOM 4528 C C . ASP A 1 551 ? 5.111 10.429 10.133 1.00 56.62 551 ASP A C 1
ATOM 4530 O O . ASP A 1 551 ? 6.256 10.336 10.601 1.00 56.62 551 ASP A O 1
ATOM 4534 N N . GLU A 1 552 ? 4.737 11.493 9.417 1.00 66.38 552 GLU A N 1
ATOM 4535 C CA . GLU A 1 552 ? 5.662 12.555 9.018 1.00 66.38 552 GLU A CA 1
ATOM 4536 C C . GLU A 1 552 ? 5.904 13.619 10.074 1.00 66.38 552 GLU A C 1
ATOM 4538 O O . GLU A 1 552 ? 6.931 14.303 10.065 1.00 66.38 552 GLU A O 1
ATOM 4543 N N . ILE A 1 553 ? 5.003 13.732 11.045 1.00 82.25 553 ILE A N 1
ATOM 4544 C CA . ILE A 1 553 ? 5.206 14.652 12.152 1.00 82.25 553 ILE A CA 1
ATOM 4545 C C . ILE A 1 553 ? 6.178 14.008 13.140 1.00 82.25 553 ILE A C 1
ATOM 4547 O O . ILE A 1 553 ? 5.805 13.134 13.919 1.00 82.25 553 ILE A O 1
ATOM 4551 N N . LEU A 1 554 ? 7.420 14.501 13.179 1.00 89.00 554 LEU A N 1
ATOM 4552 C CA . LEU A 1 554 ? 8.477 14.014 14.077 1.00 89.00 554 LEU A CA 1
ATOM 4553 C C . LEU A 1 554 ? 8.008 13.809 15.533 1.00 89.00 554 LEU A C 1
ATOM 4555 O O . LEU A 1 554 ? 8.370 12.815 16.163 1.00 89.00 554 LEU A O 1
ATOM 4559 N N . LEU A 1 555 ? 7.171 14.711 16.064 1.00 91.06 555 LEU A N 1
ATOM 4560 C CA . LEU A 1 555 ? 6.628 14.613 17.426 1.00 91.06 555 LEU A CA 1
ATOM 4561 C C . LEU A 1 555 ? 5.793 13.343 17.665 1.00 91.06 555 LEU A C 1
ATOM 4563 O O . LEU A 1 555 ? 5.849 12.807 18.769 1.00 91.06 555 LEU A O 1
ATOM 4567 N N . ALA A 1 556 ? 5.097 12.814 16.655 1.00 86.81 556 ALA A N 1
ATOM 4568 C CA . ALA A 1 556 ? 4.389 11.532 16.739 1.00 86.81 556 ALA A CA 1
ATOM 4569 C C . ALA A 1 556 ? 5.337 10.348 16.989 1.00 86.81 556 ALA A C 1
ATOM 4571 O O . ALA A 1 556 ? 4.940 9.323 17.545 1.00 86.81 556 ALA A O 1
ATOM 4572 N N . ASN A 1 557 ? 6.610 10.499 16.611 1.00 86.75 557 ASN A N 1
ATOM 4573 C CA . ASN A 1 557 ? 7.615 9.448 16.702 1.00 86.75 557 ASN A CA 1
ATOM 4574 C C . ASN A 1 557 ? 8.481 9.558 17.961 1.00 86.75 557 ASN A C 1
ATOM 4576 O O . ASN A 1 557 ? 8.910 8.525 18.472 1.00 86.75 557 ASN A O 1
ATOM 4580 N N . ILE A 1 558 ? 8.715 10.773 18.471 1.00 91.25 558 ILE A N 1
ATOM 4581 C CA . ILE A 1 558 ? 9.667 11.008 19.570 1.00 91.25 558 ILE A CA 1
ATOM 4582 C C . ILE A 1 558 ? 9.020 11.334 20.920 1.00 91.25 558 ILE A C 1
ATOM 4584 O O . ILE A 1 558 ? 9.722 11.289 21.933 1.00 91.25 558 ILE A O 1
ATOM 4588 N N . ALA A 1 559 ? 7.734 11.707 20.954 1.00 91.50 559 ALA A N 1
ATOM 4589 C CA . ALA A 1 559 ? 7.070 12.141 22.181 1.00 91.50 559 ALA A CA 1
ATOM 4590 C C . ALA A 1 559 ? 6.891 10.990 23.183 1.00 91.50 559 ALA A C 1
ATOM 4592 O O . ALA A 1 559 ? 6.388 9.916 22.851 1.00 91.50 559 ALA A O 1
ATOM 4593 N N . ASP A 1 560 ? 7.261 11.239 24.440 1.00 91.81 560 ASP A N 1
ATOM 4594 C CA . ASP A 1 560 ? 6.994 10.332 25.554 1.00 91.81 560 ASP A CA 1
ATOM 4595 C C . ASP A 1 560 ? 5.663 10.657 26.260 1.00 91.81 560 ASP A C 1
ATOM 4597 O O . ASP A 1 560 ? 4.991 11.652 25.973 1.00 91.81 560 ASP A O 1
ATOM 4601 N N . LYS A 1 561 ? 5.262 9.793 27.203 1.00 90.38 561 LYS A N 1
ATOM 4602 C CA . LYS A 1 561 ? 3.996 9.926 27.946 1.00 90.38 561 LYS A CA 1
ATOM 4603 C C . LYS A 1 561 ? 3.883 11.244 28.710 1.00 90.38 561 LYS A C 1
ATOM 4605 O O . LYS A 1 561 ? 2.785 11.789 28.829 1.00 90.38 561 LYS A O 1
ATOM 4610 N N . GLU A 1 562 ? 4.992 11.734 29.257 1.00 92.75 562 GLU A N 1
ATOM 4611 C CA . GLU A 1 562 ? 5.010 12.972 30.035 1.00 92.75 562 GLU A CA 1
ATOM 4612 C C . GLU A 1 562 ? 4.780 14.171 29.118 1.00 92.75 562 GLU A C 1
ATOM 4614 O O . GLU A 1 562 ? 3.916 15.000 29.400 1.00 92.75 562 GLU A O 1
ATOM 4619 N N . PHE A 1 563 ? 5.468 14.233 27.979 1.00 94.00 563 PHE A N 1
ATOM 4620 C CA . PHE A 1 563 ? 5.281 15.293 26.993 1.00 94.00 563 PHE A CA 1
ATOM 4621 C C . PHE A 1 563 ? 3.869 15.286 26.397 1.00 94.00 563 PHE A C 1
ATOM 4623 O O . PHE A 1 563 ? 3.239 16.338 26.277 1.00 94.00 563 PHE A O 1
ATOM 4630 N N . ILE A 1 564 ? 3.323 14.104 26.097 1.00 92.38 564 ILE A N 1
ATOM 4631 C CA . ILE A 1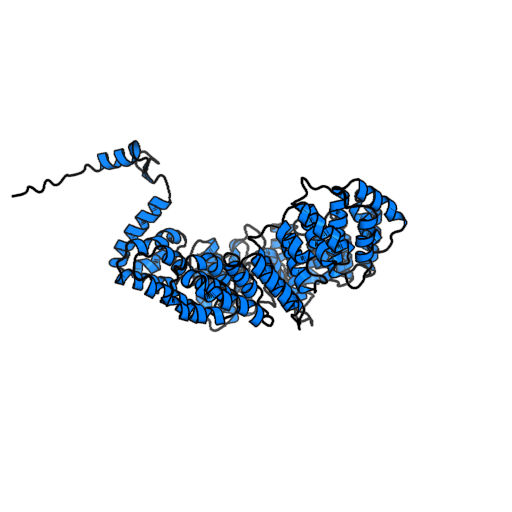 564 ? 1.945 13.957 25.612 1.00 92.38 564 ILE A CA 1
ATOM 4632 C C . ILE A 1 564 ? 0.948 14.562 26.602 1.00 92.38 564 ILE A C 1
ATOM 4634 O O . ILE A 1 564 ? 0.152 15.426 26.241 1.00 92.38 564 ILE A O 1
ATOM 4638 N N . THR A 1 565 ? 1.011 14.137 27.862 1.00 90.06 565 THR A N 1
ATOM 4639 C CA . THR A 1 565 ? 0.023 14.519 28.879 1.00 90.06 565 THR A CA 1
ATOM 4640 C C . THR A 1 565 ? 0.177 15.963 29.350 1.00 90.06 565 THR A C 1
ATOM 4642 O O . THR A 1 565 ? -0.821 16.651 29.550 1.00 90.06 565 THR A O 1
ATOM 4645 N N . SER A 1 566 ? 1.412 16.439 29.515 1.00 92.38 566 SER A N 1
ATOM 4646 C CA . SER A 1 566 ? 1.695 17.777 30.049 1.00 92.38 566 SER A CA 1
ATOM 4647 C C . SER A 1 566 ? 1.693 18.884 28.997 1.00 92.38 566 SER A C 1
ATOM 4649 O O . SER A 1 566 ? 1.478 20.041 29.352 1.00 92.38 566 SER A O 1
ATOM 4651 N N . THR A 1 567 ? 1.947 18.548 27.727 1.00 92.81 567 THR A N 1
ATOM 4652 C CA . THR A 1 567 ? 2.162 19.535 26.659 1.00 92.81 567 THR A CA 1
ATOM 4653 C C . THR A 1 567 ? 1.167 19.369 25.518 1.00 92.81 567 THR A C 1
ATOM 4655 O O . THR A 1 567 ? 0.445 20.313 25.226 1.00 92.81 567 THR A O 1
ATOM 4658 N N . LEU A 1 568 ? 1.066 18.189 24.896 1.00 91.81 568 LEU A N 1
ATOM 4659 C CA . LEU A 1 568 ? 0.232 18.014 23.696 1.00 91.81 568 LEU A CA 1
ATOM 4660 C C . LEU A 1 568 ? -1.272 17.971 23.999 1.00 91.81 568 LEU A C 1
ATOM 4662 O O . LEU A 1 568 ? -2.047 18.643 23.327 1.00 91.81 568 LEU A O 1
ATOM 4666 N N . MET A 1 569 ? -1.700 17.232 25.025 1.00 89.81 569 MET A N 1
ATOM 4667 C CA . MET A 1 569 ? -3.118 17.148 25.397 1.00 89.81 569 MET A CA 1
ATOM 4668 C C . MET A 1 569 ? -3.740 18.519 25.730 1.00 89.81 569 MET A C 1
ATOM 4670 O O . MET A 1 569 ? -4.841 18.787 25.251 1.00 89.81 569 MET A O 1
ATOM 4674 N N . PRO A 1 570 ? -3.077 19.423 26.483 1.00 92.44 570 PRO A N 1
ATOM 4675 C CA . PRO A 1 570 ? -3.583 20.781 26.685 1.00 92.44 570 PRO A CA 1
ATOM 4676 C C . PRO A 1 570 ? -3.799 21.575 25.391 1.00 92.44 570 PRO A C 1
ATOM 4678 O O . PRO A 1 570 ? -4.762 22.335 25.309 1.00 92.44 570 PRO A O 1
ATOM 4681 N N . LEU A 1 571 ? -2.946 21.384 24.377 1.00 90.19 571 LEU A N 1
ATOM 4682 C CA . LEU A 1 571 ? -3.065 22.075 23.086 1.00 90.19 571 LEU A CA 1
ATOM 4683 C C . LEU A 1 571 ? -4.311 21.644 22.308 1.00 90.19 571 LEU A C 1
ATOM 4685 O O . LEU A 1 571 ? -4.854 22.431 21.538 1.00 90.19 571 LEU A O 1
ATOM 4689 N N . PHE A 1 572 ? -4.803 20.425 22.543 1.00 81.69 572 PHE A N 1
ATOM 4690 C CA . PHE A 1 572 ? -6.034 19.930 21.928 1.00 81.69 572 PHE A CA 1
ATOM 4691 C C . PHE A 1 572 ? -7.276 20.743 22.343 1.00 81.69 572 PHE A C 1
ATOM 4693 O O . PHE A 1 572 ? -8.262 20.783 21.615 1.00 81.69 572 PHE A O 1
ATOM 4700 N N . ALA A 1 573 ? -7.230 21.429 23.492 1.00 82.56 573 ALA A N 1
ATOM 4701 C CA . ALA A 1 573 ? -8.318 22.282 23.972 1.00 82.56 573 ALA A CA 1
ATOM 4702 C C . ALA A 1 573 ? -8.295 23.711 23.391 1.00 82.56 573 ALA A C 1
ATOM 4704 O O . ALA A 1 573 ? -9.204 24.496 23.668 1.00 82.56 573 ALA A O 1
ATOM 4705 N N . GLU A 1 574 ? -7.266 24.080 22.624 1.00 87.44 574 GLU A N 1
ATOM 4706 C CA . GLU A 1 574 ? -7.179 25.405 22.010 1.00 87.44 574 GLU A CA 1
ATOM 4707 C C . GLU A 1 574 ? -8.101 25.538 20.796 1.00 87.44 574 GLU A C 1
ATOM 4709 O O . GLU A 1 574 ? -8.255 24.600 20.021 1.00 87.44 574 GLU A O 1
ATOM 4714 N N . ASP A 1 575 ? -8.665 26.730 20.581 1.00 85.69 575 ASP A N 1
ATOM 4715 C CA . ASP A 1 575 ? -9.528 27.036 19.432 1.00 85.69 575 ASP A CA 1
ATOM 4716 C C . ASP A 1 575 ? -8.699 27.307 18.159 1.00 85.69 575 ASP A C 1
ATOM 4718 O O . ASP A 1 575 ? -8.567 28.436 17.683 1.00 85.69 575 ASP A O 1
ATOM 4722 N N . ASN A 1 576 ? -8.051 26.258 17.646 1.00 86.88 576 ASN A N 1
ATOM 4723 C CA . ASN A 1 576 ? -7.334 26.265 16.374 1.00 86.88 576 ASN A CA 1
ATOM 4724 C C . ASN A 1 576 ? -7.505 24.906 15.681 1.00 86.88 576 ASN A C 1
ATOM 4726 O O . ASN A 1 576 ? -6.884 23.922 16.073 1.00 86.88 576 ASN A O 1
ATOM 4730 N N . ALA A 1 577 ? -8.323 24.867 14.627 1.00 83.12 577 ALA A N 1
ATOM 4731 C CA . ALA A 1 577 ? -8.673 23.628 13.930 1.00 83.12 577 ALA A CA 1
ATOM 4732 C C . ALA A 1 577 ? -7.462 22.889 13.325 1.00 83.12 577 ALA A C 1
ATOM 4734 O O . ALA A 1 577 ? -7.418 21.661 13.349 1.00 83.12 577 ALA A O 1
ATOM 4735 N N . VAL A 1 578 ? -6.465 23.623 12.813 1.00 83.50 578 VAL A N 1
ATOM 4736 C CA . VAL A 1 578 ? -5.245 23.034 12.227 1.00 83.50 578 VAL A CA 1
ATOM 4737 C C . VAL A 1 578 ? -4.415 22.358 13.315 1.00 83.50 578 VAL A C 1
ATOM 4739 O O . VAL A 1 578 ? -4.050 21.191 13.190 1.00 83.50 578 VAL A O 1
ATOM 4742 N N . LEU A 1 579 ? -4.189 23.068 14.423 1.00 87.62 579 LEU A N 1
ATOM 4743 C CA . LEU A 1 579 ? -3.489 22.532 15.583 1.00 87.62 579 LEU A CA 1
ATOM 4744 C C . LEU A 1 579 ? -4.216 21.316 16.160 1.00 87.62 579 LEU A C 1
ATOM 4746 O O . LEU A 1 579 ? -3.573 20.309 16.428 1.00 87.62 579 LEU A O 1
ATOM 4750 N N . GLN A 1 580 ? -5.537 21.394 16.336 1.00 86.12 580 GLN A N 1
ATOM 4751 C CA . GLN A 1 580 ? -6.340 20.291 16.864 1.00 86.12 580 GLN A CA 1
ATOM 4752 C C . GLN A 1 580 ? -6.201 19.034 16.004 1.00 86.12 580 GLN A C 1
ATOM 4754 O O . GLN A 1 580 ? -5.950 17.965 16.552 1.00 86.12 580 GLN A O 1
ATOM 4759 N N . ASN A 1 581 ? -6.300 19.160 14.677 1.00 82.31 581 ASN A N 1
ATOM 4760 C CA . ASN A 1 581 ? -6.139 18.031 13.761 1.00 82.31 581 ASN A CA 1
ATOM 4761 C C . ASN A 1 581 ? -4.721 17.433 13.832 1.00 82.31 581 ASN A C 1
ATOM 4763 O O . ASN A 1 581 ? -4.560 16.222 13.965 1.00 82.31 581 ASN A O 1
ATOM 4767 N N . ASN A 1 582 ? -3.687 18.278 13.828 1.00 84.75 582 ASN A N 1
ATOM 4768 C CA . ASN A 1 582 ? -2.299 17.816 13.915 1.00 84.75 582 ASN A CA 1
ATOM 4769 C C . ASN A 1 582 ? -2.004 17.144 15.268 1.00 84.75 582 ASN A C 1
ATOM 4771 O O . ASN A 1 582 ? -1.372 16.092 15.317 1.00 84.75 582 ASN A O 1
ATOM 4775 N N . VAL A 1 583 ? -2.499 17.707 16.374 1.00 89.12 583 VAL A N 1
ATOM 4776 C CA . VAL A 1 583 ? -2.364 17.118 17.715 1.00 89.12 583 VAL A CA 1
ATOM 4777 C C . VAL A 1 583 ? -3.141 15.809 17.823 1.00 89.12 583 VAL A C 1
ATOM 4779 O O . VAL A 1 583 ? -2.594 14.853 18.361 1.00 89.12 583 VAL A O 1
ATOM 4782 N N . HIS A 1 584 ? -4.364 15.731 17.288 1.00 85.75 584 HIS A N 1
ATOM 4783 C CA . HIS A 1 584 ? -5.161 14.500 17.265 1.00 85.75 584 HIS A CA 1
ATOM 4784 C C . HIS A 1 584 ? -4.353 13.328 16.707 1.00 85.75 584 HIS A C 1
ATOM 4786 O O . HIS A 1 584 ? -4.209 12.305 17.369 1.00 85.75 584 HIS A O 1
ATOM 4792 N N . ARG A 1 585 ? -3.746 13.519 15.532 1.00 80.62 585 ARG A N 1
ATOM 4793 C CA . ARG A 1 585 ? -2.945 12.496 14.847 1.00 80.62 585 ARG A CA 1
ATOM 4794 C C . ARG A 1 585 ? -1.690 12.113 15.623 1.00 80.62 585 ARG A C 1
ATOM 4796 O O . ARG A 1 585 ? -1.381 10.933 15.760 1.00 80.62 585 ARG A O 1
ATOM 4803 N N . ILE A 1 586 ? -0.995 13.093 16.210 1.00 87.50 586 ILE A N 1
ATOM 4804 C CA . ILE A 1 586 ? 0.155 12.820 17.089 1.00 87.50 586 ILE A CA 1
ATOM 4805 C C . ILE A 1 586 ? -0.273 11.944 18.274 1.00 87.50 586 ILE A C 1
ATOM 4807 O O . ILE A 1 586 ? 0.421 10.983 18.604 1.00 87.50 586 ILE A O 1
ATOM 4811 N N . LEU A 1 587 ? -1.402 12.261 18.918 1.00 88.19 587 LEU A N 1
ATOM 4812 C CA . LEU A 1 587 ? -1.928 11.500 20.055 1.00 88.19 587 LEU A CA 1
ATOM 4813 C C . LEU A 1 587 ? -2.347 10.087 19.648 1.00 88.19 587 LEU A C 1
ATOM 4815 O O . LEU A 1 587 ? -2.077 9.135 20.379 1.00 88.19 587 LEU A O 1
ATOM 4819 N N . GLU A 1 588 ? -2.971 9.956 18.482 1.00 83.12 588 GLU A N 1
ATOM 4820 C CA . GLU A 1 588 ? -3.372 8.686 17.899 1.00 83.12 588 GLU A CA 1
ATOM 4821 C C . GLU A 1 588 ? -2.162 7.777 17.667 1.00 83.12 588 GLU A C 1
ATOM 4823 O O . GLU A 1 588 ? -2.092 6.668 18.204 1.00 83.12 588 GLU A O 1
ATOM 4828 N N . LYS A 1 589 ? -1.158 8.294 16.953 1.00 82.81 589 LYS A N 1
ATOM 4829 C CA . LYS A 1 589 ? 0.019 7.527 16.555 1.00 82.81 589 LYS A CA 1
ATOM 4830 C C . LYS A 1 589 ? 0.948 7.209 17.718 1.00 82.81 589 LYS A C 1
ATOM 4832 O O . LYS A 1 589 ? 1.451 6.088 17.843 1.00 82.81 589 LYS A O 1
ATOM 4837 N N . ALA A 1 590 ? 1.181 8.182 18.597 1.00 86.88 590 ALA A N 1
ATOM 4838 C CA . ALA A 1 590 ? 1.965 7.947 19.801 1.00 86.88 590 ALA A CA 1
ATOM 4839 C C . ALA A 1 590 ? 1.247 6.960 20.736 1.00 86.88 590 ALA A C 1
ATOM 4841 O O . ALA A 1 590 ? 1.900 6.129 21.371 1.00 86.88 590 ALA A O 1
ATOM 4842 N N . GLY A 1 591 ? -0.089 7.004 20.772 1.00 86.88 591 GLY A N 1
ATOM 4843 C CA . GLY A 1 591 ? -0.931 6.046 21.480 1.00 86.88 591 GLY A CA 1
ATOM 4844 C C . GLY A 1 591 ? -0.717 4.604 21.026 1.00 86.88 591 GLY A C 1
ATOM 4845 O O . GLY A 1 591 ? -0.438 3.745 21.866 1.00 86.88 591 GLY A O 1
ATOM 4846 N N . GLU A 1 592 ? -0.742 4.348 19.715 1.00 82.94 592 GLU A N 1
ATOM 4847 C CA . GLU A 1 592 ? -0.452 3.027 19.124 1.00 82.94 592 GLU A CA 1
ATOM 4848 C C . GLU A 1 592 ? 0.906 2.491 19.567 1.00 82.94 592 GLU A C 1
ATOM 4850 O O . GLU A 1 592 ? 1.004 1.390 20.114 1.00 82.94 592 GLU A O 1
ATOM 4855 N N . LYS A 1 593 ? 1.959 3.304 19.405 1.00 82.31 593 LYS A N 1
ATOM 4856 C CA . LYS A 1 593 ? 3.332 2.927 19.774 1.00 82.31 593 LYS A CA 1
ATOM 4857 C C . LYS A 1 593 ? 3.467 2.599 21.260 1.00 82.31 593 LYS A C 1
ATOM 4859 O O . LYS A 1 593 ? 4.279 1.760 21.647 1.00 82.31 593 LYS A O 1
ATOM 4864 N N . GLN A 1 594 ? 2.689 3.269 22.103 1.00 86.56 594 GLN A N 1
ATOM 4865 C CA . GLN A 1 594 ? 2.768 3.154 23.558 1.00 86.56 594 GLN A CA 1
ATOM 4866 C C . GLN A 1 594 ? 1.724 2.198 24.161 1.00 86.56 594 GLN A C 1
ATOM 4868 O O . GLN A 1 594 ? 1.749 1.968 25.379 1.00 86.56 594 GLN A O 1
ATOM 4873 N N . GLY A 1 595 ? 0.820 1.646 23.343 1.00 86.12 595 GLY A N 1
ATOM 4874 C CA . GLY A 1 595 ? -0.301 0.810 23.778 1.00 86.12 595 GLY A CA 1
ATOM 4875 C C . GLY A 1 595 ? -1.288 1.542 24.695 1.00 86.12 595 GLY A C 1
ATOM 4876 O O . GLY A 1 595 ? -1.788 0.953 25.663 1.00 86.12 595 GLY A O 1
ATOM 4877 N N . THR A 1 596 ? -1.520 2.834 24.446 1.00 88.38 596 THR A N 1
ATOM 4878 C CA . THR A 1 596 ? -2.394 3.706 25.246 1.00 88.38 596 THR A CA 1
ATOM 4879 C C . THR A 1 596 ? -3.378 4.467 24.356 1.00 88.38 596 THR A C 1
ATOM 4881 O O . THR A 1 596 ? -2.989 5.007 23.328 1.00 88.38 596 THR A O 1
ATOM 4884 N N . ARG A 1 597 ? -4.644 4.562 24.776 1.00 86.94 597 ARG A N 1
ATOM 4885 C CA . ARG A 1 597 ? -5.664 5.390 24.118 1.00 86.94 597 ARG A CA 1
ATOM 4886 C C . ARG A 1 597 ? -5.698 6.775 24.755 1.00 86.94 597 ARG A C 1
ATOM 4888 O O . ARG A 1 597 ? -6.178 6.929 25.876 1.00 86.94 597 ARG A O 1
ATOM 4895 N N . TYR A 1 598 ? -5.155 7.770 24.058 1.00 86.12 598 TYR A N 1
ATOM 4896 C CA . TYR A 1 598 ? -5.161 9.171 24.509 1.00 86.12 598 TYR A CA 1
ATOM 4897 C C . TYR A 1 598 ? -6.420 9.937 24.099 1.00 86.12 598 TYR A C 1
ATOM 4899 O O . TYR A 1 598 ? -6.774 10.928 24.736 1.00 86.12 598 TYR A O 1
ATOM 4907 N N . ILE A 1 599 ? -7.080 9.471 23.044 1.00 82.94 599 ILE A N 1
ATOM 4908 C CA . ILE A 1 599 ? -8.272 10.058 22.436 1.00 82.94 599 ILE A CA 1
ATOM 4909 C C . ILE A 1 599 ? -9.266 8.944 22.099 1.00 82.94 599 ILE A C 1
ATOM 4911 O O . ILE A 1 599 ? -8.880 7.777 22.007 1.00 82.94 599 ILE A O 1
ATOM 4915 N N . SER A 1 600 ? -10.539 9.305 21.953 1.00 75.19 600 SER A N 1
ATOM 4916 C CA . SER A 1 600 ? -11.578 8.386 21.481 1.00 75.19 600 SER A CA 1
ATOM 4917 C C . SER A 1 600 ? -11.438 8.120 19.982 1.00 75.19 600 SER A C 1
ATOM 4919 O O . SER A 1 600 ? -11.156 9.068 19.248 1.00 75.19 600 SER A O 1
ATOM 4921 N N . ARG A 1 601 ? -11.700 6.883 19.552 1.00 69.38 601 ARG A N 1
ATOM 4922 C CA . ARG A 1 601 ? -11.750 6.456 18.147 1.00 69.38 601 ARG A CA 1
ATOM 4923 C C . ARG A 1 601 ? -13.163 6.068 17.706 1.00 69.38 601 ARG A C 1
ATOM 4925 O O . ARG A 1 601 ? -13.803 5.180 18.326 1.00 69.38 601 ARG A O 1
#

Nearest PDB structures (foldseek):
  8pkp-assembly1_Y  TM=1.694E-01  e=5.174E-01  Homo sapiens
  7anw-assembly1_A  TM=2.073E-01  e=1.052E+00  Homo sapiens

Secondary structure (DSSP, 8-state):
----------HHHHHHHHHHTS--EEESSSS-EEESSHHHHHHHHHHHHHHHHHH-TTHHHHHHTBGGGHHHHHHGGGTS-HHHHHHHHHHHHHH-HHHHHHHHTT-SS-HHHHHHHHHHHHHHHTTT--HHHHHHHHHHGGGS---GGGHHHHHHHHTT-SHHHHHHHHHHHHHHGGGGHHHHHHHHHHTTT---HHHHHHHHHHHTTT--HHHHHHHHHHHTTPPPS-HHHHHHHHHHHHHTTTTS-HHHHHHHHHHSSS--HHHHHHHHHHHHH--SHHHHHHHHHHHHTT-GGGHHHHHHIIIIIGGG---TT-SHHHHHHHHHHHH-GGGGGGHHHHHHHHHHHHHH-HHHHHHHHHHTTT--HHHHHHHHHHHGGGTHHHHHHHHHHHHHTT-S-GGGTT--TTS--TTTHHHHHHHHHHTT-HHHHHHHHHHHTTTSS------HHHHHHHHHHHHHS-S-SS-HHHHHHHHHHHHHHHHHHS-HHHHHHHHHHS-HHHHHHIIIIIGGG-TT--GGGS-HHHHHHHHHHTTT--BTTTBSSTT-SHHHHH--HHHIIIIIHHHTTSS-HHHHHHHHHHHHHHHHHHTB--S--

Foldseek 3Di:
DPDPPPPPDDPVVVVCCCVPPVVQWDDPDPPDIDGPDVLVVLLVLLLVVLVVCVVPVCVLVVLQQFLVNLSSLLNNQLNHDPVSNVVSLVVCCFFPLLSSLSSLLNHPDPLLVSLLVSLVSCLVCVVPDDPVVLVSSLVRLVSRQAALSCLVSLCSQLVSLALSVLSSLLSCCNHVNPVCLVVLLVVLVVCLVPLHLNNLLSSLLSNLVPDDLVRLLVSQVVVQVDDRPDPSSLLSSLNNSLNSCVPDDLVSVVVSLVVDPDHDPSSVSNNLVNLLPDLDLVSLVVLLVCLVVVNLSSLQSNLNSLQPRCPPHDCPSQALSSVVSLLVLCVDPVNVLSVLSSLSNLLSCLVVPVRSVVSLVVCLVVDDQPSVLSSLLSVPPVRLVVNVVNLVVCLLVVVDDLLCLLRSQPDQCQVPLQVSLVSCLVVLPLSSNLSNCQRHPFPDPRQHAHPPVSVVSLLVSLLPDDCPDPCNLSSLSSLQSVQSSCQVHDDPVVLLVCLVVDDLSSVLSCQQRHQLPHPPDAPVSDDPVSVVSLLVCLLPDDDSRNHPDLSRRSLLVHPDPCCLVVPLLVQCPDPRPSSVVNSVSSQVSNCVVVSGRPGGD

pLDDT: mean 86.43, std 10.85, range [33.66, 97.25]

Solvent-accessible surface area (backbone atoms only — not comparable to full-atom values): 33023 Å² total; per-residue (Å²): 136,83,80,83,78,79,80,80,74,58,64,68,59,52,52,49,42,33,36,76,75,62,56,50,34,40,74,79,50,102,88,40,74,40,59,71,47,69,68,57,53,33,52,52,48,9,49,53,50,31,60,47,36,78,76,40,64,68,57,54,64,64,47,59,36,29,57,84,39,48,74,23,58,33,46,22,50,63,67,43,55,76,70,55,37,53,58,49,46,58,53,30,50,67,41,32,34,62,59,34,38,54,25,49,57,46,54,84,66,63,55,72,60,52,51,49,51,52,55,50,50,50,60,74,38,67,90,72,64,56,70,68,57,51,56,59,40,60,76,42,55,79,42,48,78,64,43,60,90,45,44,72,56,30,56,58,36,28,70,66,56,30,55,62,10,9,52,21,48,33,45,42,40,70,30,51,38,77,80,46,48,69,58,54,56,50,46,64,67,74,42,66,86,52,82,42,32,52,17,36,26,35,42,15,52,53,43,26,86,77,62,51,75,68,56,52,50,52,50,54,56,55,58,64,76,59,84,77,95,49,76,73,36,41,58,27,48,23,50,12,62,26,41,34,48,70,80,59,61,65,70,62,52,52,52,50,59,70,69,47,93,73,72,48,71,54,59,45,48,21,52,45,52,46,35,54,74,40,77,47,63,64,34,40,54,48,24,54,52,39,40,73,73,69,40,66,79,26,36,48,40,34,27,52,42,56,68,78,49,37,91,83,55,80,66,84,87,52,40,63,69,51,49,50,54,55,45,52,46,56,68,38,80,90,40,59,86,50,36,49,34,44,49,50,30,52,37,49,43,39,75,74,29,72,66,33,36,50,40,50,63,64,47,48,80,80,43,54,74,62,51,26,45,49,43,27,53,58,66,29,91,91,27,50,70,60,26,50,53,50,52,51,50,27,53,75,71,67,69,48,59,74,81,54,56,20,60,63,41,91,51,87,45,61,95,48,44,59,62,53,51,46,50,30,58,75,67,68,35,59,62,60,42,20,36,33,41,38,42,43,52,41,96,51,98,68,84,49,71,76,50,71,70,47,48,56,50,48,55,55,52,63,61,67,56,62,64,88,49,103,56,32,58,63,48,42,52,28,46,39,38,46,17,49,42,51,44,75,50,48,58,68,68,61,54,50,58,47,49,79,71,46,55,71,66,51,40,51,50,37,40,49,30,22,56,37,77,46,82,93,58,45,62,85,81,52,53,73,69,56,52,51,49,55,57,59,45,37,60,69,58,40,74,67,60,69,39,89,55,85,70,29,47,33,63,32,72,29,58,49,74,65,51,40,64,74,51,47,54,62,52,50,74,47,100,41,73,48,31,27,54,50,43,50,48,28,40,52,50,32,15,62,80,67,42,32,51,78,64,68,82

Sequence (601 aa):
MIKNDSYEFDADVIINWLIESQYFMAPISMQDLSFFHQSITEFLAARYLAIQYEQDKTILNEQLLSARWDYVLLYVPVFLDKEHTVSYFDTLLQIDSILAIRASAYLKHSLEQIVATILWRLISCALQASWDYWMELAEHFREIPVMPVHEPLLRKLMACKDIIGGLAAEGLLRACKYNVKAELLEEMFSNLSIQDYNYSEQLGAALSDYITLEEYKQILVRLGDVEIEFEENEKGLSYGFDTLAQNFQLDDIIAIFKSLNQLNTLQRNIFIDILSNDQSQEAFDQCLDLIKNGFAEAVCPAFSLAEYHSKNFQFSKVDGVFLSYLSNMLEDDNLKQDHKWVINLIYTLYQKCPQFAKEVRASLKCSDGIVRLTYLYTIGKNRKKSFRSLYGEMLYFNKLPFDLIGVFDEFDWAEYADNIIANLLDQQRLGALAEFVDGNLNNKDILYEPSLSVFIKLISNVISVDSFTDRPDDVAYDKYRIGMFIAQYLRKDDLLAFYHTANKEAQCFFNLYVLNRMEDLTLKNFTPLELAFMIENLRVYRYVEDVSFDDEILLANIADKEFITSTLMPLFAEDNAVLQNNVHRILEKAGEKQGTRYISR

Radius of gyration: 30.16 Å; Cα contacts (8 Å, |Δi|>4): 700; chains: 1; bounding box: 65×63×90 Å

Mean predicted aligned error: 9.25 Å